Protein AF-A0A166LL94-F1 (afdb_monomer)

Nearest PDB structures (foldseek):
  3sm4-assembly1_A  TM=2.941E-01  e=8.225E+00  Lambdavirus lambda
  3rpf-assembly3_B  TM=2.436E-01  e=5.458E+00  Helicobacter pylori 26695

Mean predicted aligned error: 13.42 Å

Organism: NCBI:txid1759441

Foldseek 3Di:
DDDDDDDDDDDDDDDDDDDDDDDDDDDDDDDDDDDDDDDDDDDDDDPDDDDPPPPPDDPPDPPPDDDDPPDDDDDDDDDDDDDDDDDDDDDDDDPDDDPPPPPDPDCPPPLLVVLVVLLVVLLVVLVVLQVVLVCQQPDQDCDQQEDRDRFKDFPDDLDPPVVLLVQLLVLLLVLLVLLVSLLLLLLQLQLLQLLVVLLVVVVVVPPPPVPVPPPPPDDDDDDDDDDDDPPPPPPPPPDPPPPPSQDQFLQDLQLPDADPDDLRHNVLSPLLLLLSLLLLLLSLAQKAKAWEQDDDPSPDTGITIIGGSVSSNSNSVSSNSSSVSSVSSSVPSPPDGDSDSQLLLVLVVCCVSVSFAADPQLQQPFLVRVVPDPDSPDRDDFDQWAFFLVNNDVLLVVLLVLLVVLLVVLVVVLVVFQVQLVVVCVPFDDDPQKTKDRDDDPDPVQADLPLFDDPSFGKTKIWRFDPCLPPDLDTDPCPVVVSSVVSSVSSSSVSSSLSSLVSLLSLLVSQVLCVCLQPQQFHFSDDDDDVCCVCCVQPVDVSNVLSSVLSSVLSSLVSSQKHKYWYWYDHDSNNGITTTTIMIMGGSSSSVVSSVSSVVVSVVSVCSRRDIDGDRRHGHSRRSNSSSNNAPDDDSGWHWDWDQDPDPPRQIDTHIDPHNDDDPPDPDDDPPPPPDDDPDDDDDDDDDDDDDPVVVVVVVVVVVPPPPDDDDDDDDDDDDPPVVVVVVVVVVVVVVD

Radius of gyration: 35.59 Å; Cα contacts (8 Å, |Δi|>4): 947; chains: 1; bounding box: 101×92×131 Å

Solvent-accessible surface area (backbone atoms only — not comparable to full-atom values): 43722 Å² total; per-residue (Å²): 145,82,88,83,80,89,79,86,87,82,80,84,86,83,86,84,88,82,88,79,89,79,90,81,86,89,79,89,80,85,89,81,90,80,84,88,81,92,76,90,77,85,83,79,84,80,87,74,79,80,80,86,84,72,72,90,72,82,88,82,74,85,80,86,68,87,74,82,79,80,77,81,78,84,86,79,90,82,83,82,90,80,91,89,82,83,89,81,92,77,88,79,82,77,93,68,81,70,80,76,72,74,78,76,79,74,81,76,64,64,60,60,53,49,51,52,51,56,36,50,55,45,32,51,52,15,49,50,40,24,51,49,13,50,52,49,39,66,49,77,65,58,58,72,73,17,71,63,50,74,26,60,45,75,77,49,69,78,50,66,78,63,54,52,55,51,53,38,41,51,42,44,51,53,50,50,55,46,51,51,54,39,50,50,44,30,39,32,16,38,52,17,30,43,54,47,52,53,44,55,57,52,56,63,68,68,56,73,85,73,66,84,69,78,71,81,90,79,80,82,93,75,90,81,83,96,73,87,81,81,87,73,74,72,77,76,72,76,71,77,86,74,75,71,72,92,77,53,42,66,52,61,40,60,67,82,52,57,40,90,52,70,56,39,5,58,66,40,26,48,48,42,50,52,31,51,24,44,28,55,32,19,37,45,48,23,52,24,43,29,38,38,28,24,61,97,82,54,74,44,75,45,52,30,33,25,40,32,15,66,28,30,29,51,22,12,50,28,44,31,51,42,29,50,47,24,48,46,14,49,73,67,14,63,92,57,79,46,84,63,84,48,51,55,40,51,34,51,52,34,42,78,69,66,67,44,77,66,47,80,75,35,47,58,44,25,51,57,49,62,77,68,61,91,60,70,80,66,85,61,76,70,43,68,59,29,76,19,51,36,78,61,32,72,67,36,38,49,27,49,52,45,39,53,52,50,36,54,54,39,48,53,48,29,53,50,38,45,53,47,5,41,61,34,46,81,45,82,58,80,62,80,62,42,37,63,44,31,49,39,66,89,52,73,87,68,50,40,76,49,84,66,83,54,97,56,32,37,24,26,29,47,30,47,43,44,93,44,40,88,82,48,56,58,71,65,89,61,49,64,62,52,53,50,52,53,36,28,60,62,48,26,58,54,53,52,37,58,55,40,40,45,30,42,48,47,22,54,47,41,31,53,53,58,52,30,14,65,39,91,79,26,27,67,36,56,85,68,57,62,70,52,46,56,52,46,53,45,61,65,33,69,62,46,41,49,52,54,51,48,53,49,52,50,54,36,34,44,31,63,14,43,40,45,32,41,35,28,40,29,86,42,97,85,65,16,46,33,47,34,33,42,30,44,36,38,31,33,52,29,32,48,50,40,29,53,52,41,50,54,51,37,49,54,51,42,51,61,28,60,45,52,51,76,41,61,71,58,44,39,46,29,25,38,66,38,47,39,20,33,48,78,45,95,39,66,36,27,16,46,39,70,43,78,56,91,58,89,80,73,67,70,45,67,38,37,33,78,54,76,56,78,77,80,87,64,97,71,82,68,93,84,69,69,92,68,82,74,77,86,84,77,90,87,86,83,87,87,77,86,80,57,78,75,54,50,65,55,48,65,64,55,61,73,78,70,81,85,79,86,89,87,86,90,82,88,89,89,82,83,76,63,66,66,56,53,58,58,53,57,64,51,56,69,74,74,109

Secondary structure (DSSP, 8-state):
-----------------------------PPPP---------------PPPGGG-S-----------------------------PPP------S-------PPPP-THHHHHHHHHHHHHHHHHHHHHHHHHHHHHH----STT----TTEEEEESS--THHHHHHHHHHHHHHHHHHHHHHHHHHHHHHHHHHHHHHHHHHHHHS-----------------------------PPP-TTS--S--BS---TTT--BSSSTTBHHHHHHHHHHHHHHHHHHHTTEEEEEEEESTTS-EEEEEEEEEHHHHHHHHHHHHHHHHHHHHHHHTS-S-------HHHHHHHHHHTTSS-PPTT-TT--HHHHHH-S-TT-PPPPPSBPPPHHHH-HHHHHHHHHHHHHHHHHHHHHHHHHHHHHHHHT---EETTEEEEEE--S-GGG----SS--TTS-EEEEEEE-S-TTT-----TTHHHHHHHHHHHHHHHHHHHHHHHHHHHHHHHHHHHHHGGGSTT-EE-S---HHHHHHHHHHSSHHHHHHHHHHHHHHHHHHHHEEEEEEEEE-STTT-EEEEEEEEEEEHHHHHHHHHHHHHHHHHHHHHHH---BSSSPP-TTBHHHHHHH-SS--SEEEEEEEE-SSTT-PEEEEEESSPPPP---SS--TTS-S-------S---------HHHHHHHHHHTTTTS---------S--SSSHHHHHHHHHHHTT--

Sequence (737 aa):
MRNFGHLPLKLATSWAPRAGGADTDKAALRPNEVSGRELYYTVSNLKTTPPLLLHLVPLLKPSSRHLHRTQMANPNPNLNLNPDSDPNPNPNPNPNPKPETDPKPEPEYELRTLAWVKLSCCMVAAVAVMIAGIVLSTSKNRVAGSATVHSVIPVLPPSEPRYASAMGAVFTVITMIITETIGSVHSTALRSTLVNERRLSLQHKTTPNTSPGTLPSTLPPSTLPPSTLPSTLLPSTPLPSNTQYHFEFNTNSRLFTAGKGWANGRLMTTLMALLLVISYAASALIVLKLQILGGLGLSNTENATGLAAPPIIVFGLSLFLQGAISLFGAKYCGPYWLENTDMLATTKKQIDYGIISHHPHRCMCDVRQSQNIPDPLVAVKPSARQPSASSASPTVKKAVNVAWGLILVYIIWGVIIYTLSVTVSTKTSKSGKIKTVGVGTEKLSDFSWAFLSNNNTQSFGVAFLTIHAFEEASLPRAAWPSILLVFMVIQGSLTLALNHCEAIINTTRDEVVWRQATGYWGVSTLEQGFIRTLVVGALGSWRSVFLLAAKFFCHWLFAQSFQVVGVFSQVNQFAGTHFIGITVIAHCAQVWYTSAVLVGFATITTLIANYKPHGPQPAAYGHFQTLADLIDEWYPVVYWGHKSGPDKDGVCHAGTHCKNLPKRKNKNRTAGTSDQPMPPANEALESVETVDSRAEMVRWAAVRDADAVDAVPGADAGGLFVAGVEHAVQKHVSVAR

Structure (mmCIF, N/CA/C/O backbone):
data_AF-A0A166LL94-F1
#
_entry.id   AF-A0A166LL94-F1
#
loop_
_atom_site.group_PDB
_atom_site.id
_atom_site.type_symbol
_atom_site.label_atom_id
_atom_site.label_alt_id
_atom_site.label_comp_id
_atom_site.label_asym_id
_atom_site.label_entity_id
_atom_site.label_seq_id
_atom_site.pdbx_PDB_ins_code
_atom_site.Cartn_x
_atom_site.Cartn_y
_atom_site.Cartn_z
_atom_site.occupancy
_atom_site.B_iso_or_equiv
_atom_site.auth_seq_id
_atom_site.auth_comp_id
_atom_site.auth_asym_id
_atom_site.auth_atom_id
_atom_site.pdbx_PDB_model_num
ATOM 1 N N . MET A 1 1 ? -22.620 7.371 -9.713 1.00 35.78 1 MET A N 1
ATOM 2 C CA . MET A 1 1 ? -22.402 6.703 -11.013 1.00 35.78 1 MET A CA 1
ATOM 3 C C . MET A 1 1 ? -23.532 7.097 -11.954 1.00 35.78 1 MET A C 1
ATOM 5 O O . MET A 1 1 ? -24.579 6.470 -11.934 1.00 35.78 1 MET A O 1
ATOM 9 N N . ARG A 1 2 ? -23.347 8.190 -12.697 1.00 25.08 2 ARG A N 1
ATOM 10 C CA . ARG A 1 2 ? -24.071 8.571 -13.920 1.00 25.08 2 ARG A CA 1
ATOM 11 C C . ARG A 1 2 ? -23.167 9.570 -14.649 1.00 25.08 2 ARG A C 1
ATOM 13 O O . ARG A 1 2 ? -22.573 10.415 -13.987 1.00 25.08 2 ARG A O 1
ATOM 20 N N . ASN A 1 3 ? -23.100 9.429 -15.969 1.00 29.08 3 ASN A N 1
ATOM 21 C CA . ASN A 1 3 ? -22.494 10.323 -16.961 1.00 29.08 3 ASN A CA 1
ATOM 22 C C . ASN A 1 3 ? -20.957 10.364 -17.036 1.00 29.08 3 ASN A C 1
ATOM 24 O O . ASN A 1 3 ? -20.314 11.218 -16.439 1.00 29.08 3 ASN A O 1
ATOM 28 N N . PHE A 1 4 ? -20.393 9.513 -17.896 1.00 27.52 4 PHE A N 1
ATOM 29 C CA . PHE A 1 4 ? -19.281 9.918 -18.760 1.00 27.52 4 PHE A CA 1
ATOM 30 C C . PHE A 1 4 ? -19.709 9.683 -20.209 1.00 27.52 4 PHE A C 1
ATOM 32 O O . PHE A 1 4 ? -20.100 8.578 -20.577 1.00 27.52 4 PHE A O 1
ATOM 39 N N . GLY A 1 5 ? -19.746 10.777 -20.968 1.00 26.25 5 GLY A N 1
ATOM 40 C CA . GLY A 1 5 ? -20.242 10.841 -22.333 1.00 26.25 5 GLY A CA 1
ATOM 41 C C . GLY A 1 5 ? -19.278 10.241 -23.351 1.00 26.25 5 GLY A C 1
ATOM 42 O O . GLY A 1 5 ? -18.062 10.237 -23.174 1.00 26.25 5 GLY A O 1
ATOM 43 N N . HIS A 1 6 ? -19.881 9.752 -24.428 1.00 28.39 6 HIS A N 1
ATOM 44 C CA . HIS A 1 6 ? -19.247 9.295 -25.653 1.00 28.39 6 HIS A CA 1
ATOM 45 C C . HIS A 1 6 ? -18.410 10.399 -26.320 1.00 28.39 6 HIS A C 1
ATOM 47 O O . HIS A 1 6 ? -18.906 11.499 -26.553 1.00 28.39 6 HIS A O 1
ATOM 53 N N . LEU A 1 7 ? -17.183 10.060 -26.727 1.00 24.22 7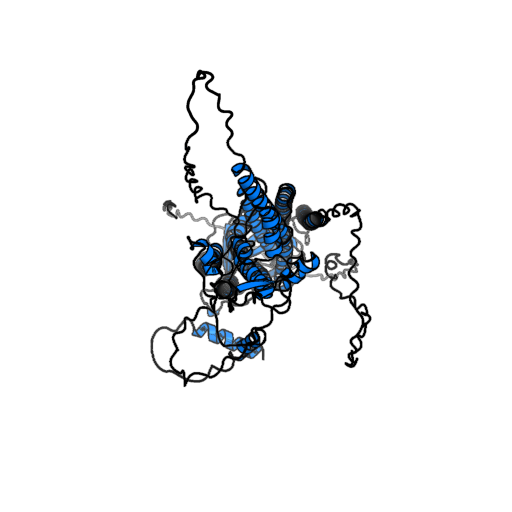 LEU A N 1
ATOM 54 C CA . LEU A 1 7 ? -16.458 10.744 -27.802 1.00 24.22 7 LEU A CA 1
ATOM 55 C C . LEU A 1 7 ? -16.357 9.785 -29.003 1.00 24.22 7 LEU A C 1
ATOM 57 O O . LEU A 1 7 ? -15.911 8.651 -28.814 1.00 24.22 7 LEU A O 1
ATOM 61 N N . PRO A 1 8 ? -16.734 10.194 -30.228 1.00 30.69 8 PRO A N 1
ATOM 62 C CA . PRO A 1 8 ? -16.539 9.378 -31.418 1.00 30.69 8 PRO A CA 1
ATOM 63 C C . PRO A 1 8 ? -15.155 9.630 -32.032 1.00 30.69 8 PRO A C 1
ATOM 65 O O . PRO A 1 8 ? -14.809 10.753 -32.398 1.00 30.69 8 PRO A O 1
ATOM 68 N N . LEU A 1 9 ? -14.371 8.562 -32.188 1.00 23.94 9 LEU A N 1
ATOM 69 C CA . LEU A 1 9 ? -13.122 8.562 -32.945 1.00 23.94 9 LEU A CA 1
ATOM 70 C C . LEU A 1 9 ? -13.460 8.409 -34.443 1.00 23.94 9 LEU A C 1
ATOM 72 O O . LEU A 1 9 ? -13.724 7.304 -34.914 1.00 23.94 9 LEU A O 1
ATOM 76 N N . LYS A 1 10 ? -13.500 9.511 -35.203 1.00 28.05 10 LYS A N 1
ATOM 77 C CA . LYS A 1 10 ? -13.552 9.470 -36.677 1.00 28.05 10 LYS A CA 1
ATOM 78 C C . LYS A 1 10 ? -12.131 9.295 -37.221 1.00 28.05 10 LYS A C 1
ATOM 80 O O . LYS A 1 10 ? -11.351 10.242 -37.206 1.00 28.05 10 LYS A O 1
ATOM 85 N N . LEU A 1 11 ? -11.807 8.102 -37.720 1.00 27.25 11 LEU A N 1
ATOM 86 C CA . LEU A 1 11 ? -10.650 7.880 -38.591 1.00 27.25 11 LEU A CA 1
ATOM 87 C C . LEU A 1 11 ? -11.062 8.148 -40.042 1.00 27.25 11 LEU A C 1
ATOM 89 O O . LEU A 1 11 ? -11.921 7.459 -40.585 1.00 27.25 11 LEU A O 1
ATOM 93 N N . ALA A 1 12 ? -10.443 9.152 -40.660 1.00 26.14 12 ALA A N 1
ATOM 94 C CA . ALA A 1 12 ? -10.504 9.368 -42.097 1.00 26.14 12 ALA A CA 1
ATOM 95 C C . ALA A 1 12 ? -9.467 8.465 -42.780 1.00 26.14 12 ALA A C 1
ATOM 97 O O . ALA A 1 12 ? -8.263 8.626 -42.588 1.00 26.14 12 ALA A O 1
ATOM 98 N N . THR A 1 13 ? -9.942 7.508 -43.571 1.00 31.31 13 THR A N 1
ATOM 99 C CA . THR A 1 13 ? -9.136 6.702 -44.488 1.00 31.31 13 THR A CA 1
ATOM 100 C C . THR A 1 13 ? -9.130 7.353 -45.863 1.00 31.31 13 THR A C 1
ATOM 102 O O . THR A 1 13 ? -10.150 7.378 -46.546 1.00 31.31 13 THR A O 1
ATOM 105 N N . SER A 1 14 ? -7.977 7.838 -46.299 1.00 27.11 14 SER A N 1
ATOM 106 C CA . SER A 1 14 ? -7.647 7.931 -47.720 1.00 27.11 14 SER A CA 1
ATOM 107 C C . SER A 1 14 ? -6.137 8.102 -47.801 1.00 27.11 14 SER A C 1
ATOM 109 O O . SER A 1 14 ? -5.625 9.009 -47.155 1.00 27.11 14 SER A O 1
ATOM 111 N N . TRP A 1 15 ? -5.449 7.226 -48.531 1.00 28.30 15 TRP A N 1
ATOM 112 C CA . TRP A 1 15 ? -4.282 7.549 -49.358 1.00 28.30 15 TRP A CA 1
ATOM 113 C C . TRP A 1 15 ? -3.937 6.318 -50.206 1.00 28.30 15 TRP A C 1
ATOM 115 O O . TRP A 1 15 ? -3.666 5.236 -49.688 1.00 28.30 15 TRP A O 1
ATOM 125 N N . ALA A 1 16 ? -4.019 6.497 -51.524 1.00 30.61 16 ALA A N 1
ATOM 126 C CA . ALA A 1 16 ? -3.611 5.540 -52.545 1.00 30.61 16 ALA A CA 1
ATOM 127 C C . ALA A 1 16 ? -2.097 5.672 -52.830 1.00 30.61 16 ALA A C 1
ATOM 129 O O . ALA A 1 16 ? -1.540 6.756 -52.631 1.00 30.61 16 ALA A O 1
ATOM 130 N N . PRO A 1 17 ? -1.414 4.614 -53.304 1.00 36.44 17 PRO A N 1
ATOM 131 C CA . PRO A 1 17 ? 0.028 4.639 -53.511 1.00 36.44 17 PRO A CA 1
ATOM 132 C C . PRO A 1 17 ? 0.395 5.244 -54.872 1.00 36.44 17 PRO A C 1
ATOM 134 O O . PRO A 1 17 ? -0.182 4.898 -55.903 1.00 36.44 17 PRO A O 1
ATOM 137 N N . ARG A 1 18 ? 1.410 6.115 -54.879 1.00 29.52 18 ARG A N 1
ATOM 138 C CA . ARG A 1 18 ? 2.079 6.592 -56.094 1.00 29.52 18 ARG A CA 1
ATOM 139 C C . ARG A 1 18 ? 3.361 5.785 -56.281 1.00 29.52 18 ARG A C 1
ATOM 141 O O . ARG A 1 18 ? 4.264 5.859 -55.454 1.00 29.52 18 ARG A O 1
ATOM 148 N N . ALA A 1 19 ? 3.400 4.993 -57.347 1.00 37.53 19 ALA A N 1
ATOM 149 C CA . ALA A 1 19 ? 4.587 4.284 -57.800 1.00 37.53 19 ALA A CA 1
ATOM 150 C C . ALA A 1 19 ? 5.618 5.282 -58.348 1.00 37.53 19 ALA A C 1
ATOM 152 O O . ALA A 1 19 ? 5.271 6.193 -59.100 1.00 37.53 19 ALA A O 1
ATOM 153 N N . GLY A 1 20 ? 6.878 5.092 -57.975 1.00 32.78 20 GLY A N 1
ATOM 154 C CA . GLY A 1 20 ? 8.019 5.828 -58.503 1.00 32.78 20 GLY A CA 1
ATOM 155 C C . GLY A 1 20 ? 9.278 5.027 -58.221 1.00 32.78 20 GLY A C 1
ATOM 156 O O . GLY A 1 20 ? 9.749 5.003 -57.087 1.00 32.78 20 GLY A O 1
ATOM 157 N N . GLY A 1 21 ? 9.749 4.304 -59.235 1.00 35.41 21 GLY A N 1
ATOM 158 C CA . GLY A 1 21 ? 11.035 3.621 -59.215 1.00 35.41 21 GLY A CA 1
ATOM 159 C C . GLY A 1 21 ? 12.183 4.598 -59.447 1.00 35.41 21 GLY A C 1
ATOM 160 O O . GLY A 1 21 ? 12.009 5.618 -60.111 1.00 35.41 21 GLY A O 1
ATOM 161 N N . ALA A 1 22 ? 13.350 4.257 -58.912 1.00 34.66 22 ALA A N 1
ATOM 162 C CA . ALA A 1 22 ? 14.633 4.712 -59.422 1.00 34.66 22 ALA A CA 1
ATOM 163 C C . ALA A 1 22 ? 15.728 3.735 -58.976 1.00 34.66 22 ALA A C 1
ATOM 165 O O . ALA A 1 22 ? 15.792 3.342 -57.809 1.00 34.66 22 ALA A O 1
ATOM 166 N N . ASP A 1 23 ? 16.534 3.350 -59.960 1.00 40.31 23 ASP A N 1
ATOM 167 C CA . ASP A 1 23 ? 17.730 2.521 -59.903 1.00 40.31 23 ASP A CA 1
ATOM 168 C C . ASP A 1 23 ? 18.759 2.987 -58.870 1.00 40.31 23 ASP A C 1
ATOM 170 O O . ASP A 1 23 ? 18.928 4.182 -58.630 1.00 40.31 23 ASP A O 1
ATOM 174 N N . THR A 1 24 ? 19.521 2.036 -58.324 1.00 39.19 24 THR A N 1
ATOM 175 C CA . THR A 1 24 ? 20.853 2.330 -57.781 1.00 39.19 24 THR A CA 1
ATOM 176 C C . THR A 1 24 ? 21.835 1.226 -58.141 1.00 39.19 24 THR A C 1
ATOM 178 O O . THR A 1 24 ? 21.604 0.035 -57.922 1.00 39.19 24 THR A O 1
ATOM 181 N N . ASP A 1 25 ? 22.930 1.693 -58.728 1.00 34.00 25 ASP A N 1
ATOM 182 C CA . ASP A 1 25 ? 24.047 0.956 -59.280 1.00 34.00 25 ASP A CA 1
ATOM 183 C C . ASP A 1 25 ? 24.833 0.139 -58.253 1.00 34.00 25 ASP A C 1
ATOM 185 O O . ASP A 1 25 ? 25.048 0.518 -57.099 1.00 34.00 25 ASP A O 1
ATOM 189 N N . LYS A 1 26 ? 25.333 -0.994 -58.748 1.00 38.03 26 LYS A N 1
ATOM 190 C CA . LYS A 1 26 ? 26.308 -1.864 -58.096 1.00 38.03 26 LYS A CA 1
ATOM 191 C C . LYS A 1 26 ? 27.705 -1.252 -58.219 1.00 38.03 26 LYS A C 1
ATOM 193 O O . LYS A 1 26 ? 28.237 -1.165 -59.320 1.00 38.03 26 LYS A O 1
ATOM 198 N N . ALA A 1 27 ? 28.348 -0.962 -57.091 1.00 34.09 27 ALA A N 1
ATOM 199 C CA . ALA A 1 27 ? 29.794 -0.766 -57.024 1.00 34.09 27 ALA A CA 1
ATOM 200 C C . ALA A 1 27 ? 30.421 -1.845 -56.131 1.00 34.09 27 ALA A C 1
ATOM 202 O O . ALA A 1 27 ? 30.145 -1.941 -54.936 1.00 34.09 27 ALA A O 1
ATOM 203 N N . ALA A 1 28 ? 31.242 -2.686 -56.757 1.00 36.06 28 ALA A N 1
ATOM 204 C CA . ALA A 1 28 ? 32.029 -3.738 -56.135 1.00 36.06 28 ALA A CA 1
ATOM 205 C C . ALA A 1 28 ? 33.276 -3.155 -55.451 1.00 36.06 28 ALA A C 1
ATOM 207 O O . ALA A 1 28 ? 34.007 -2.373 -56.059 1.00 36.06 28 ALA A O 1
ATOM 208 N N . LEU A 1 29 ? 33.563 -3.588 -54.222 1.00 34.72 29 LEU A N 1
ATOM 209 C CA . LEU A 1 29 ? 34.833 -3.337 -53.538 1.00 34.72 29 LEU A CA 1
ATOM 210 C C . LEU A 1 29 ? 35.498 -4.670 -53.173 1.00 34.72 29 LEU A C 1
ATOM 212 O O . LEU A 1 29 ? 34.873 -5.562 -52.602 1.00 34.72 29 LEU A O 1
ATOM 216 N N . ARG A 1 30 ? 36.771 -4.786 -53.566 1.00 34.72 30 ARG A N 1
ATOM 217 C CA . ARG A 1 30 ? 37.682 -5.913 -53.315 1.00 34.72 30 ARG A CA 1
ATOM 218 C C . ARG A 1 30 ? 38.104 -5.966 -51.836 1.00 34.72 30 ARG A C 1
ATOM 220 O O . ARG A 1 30 ? 38.254 -4.902 -51.236 1.00 34.72 30 ARG A O 1
ATOM 227 N N . PRO A 1 31 ? 38.395 -7.151 -51.270 1.00 42.00 31 PRO A N 1
ATOM 228 C CA . PRO A 1 31 ? 39.031 -7.261 -49.965 1.00 42.00 31 PRO A CA 1
ATOM 229 C C . PRO A 1 31 ? 40.560 -7.214 -50.109 1.00 42.00 31 PRO A C 1
ATOM 231 O O . PRO A 1 31 ? 41.128 -7.941 -50.920 1.00 42.00 31 PRO A O 1
ATOM 234 N N . ASN A 1 32 ? 41.218 -6.376 -49.306 1.00 34.09 32 ASN A N 1
ATOM 235 C CA . ASN A 1 32 ? 42.652 -6.484 -49.047 1.00 34.09 32 ASN A CA 1
ATOM 236 C C . ASN A 1 32 ? 42.854 -7.159 -47.690 1.00 34.09 32 ASN A C 1
ATOM 238 O O . ASN A 1 32 ? 42.396 -6.663 -46.659 1.00 34.09 32 ASN A O 1
ATOM 242 N N . GLU A 1 33 ? 43.555 -8.288 -47.728 1.00 37.38 33 GLU A N 1
ATOM 243 C CA . GLU A 1 33 ? 44.192 -8.936 -46.589 1.00 37.38 33 GLU A CA 1
ATOM 244 C C . GLU A 1 33 ? 45.232 -7.999 -45.967 1.00 37.38 33 GLU A C 1
ATOM 246 O O . GLU A 1 33 ? 46.113 -7.495 -46.663 1.00 37.38 33 GLU A O 1
ATOM 251 N N . VAL A 1 34 ? 45.185 -7.821 -44.645 1.00 36.84 34 VAL A N 1
ATOM 252 C CA . VAL A 1 34 ? 46.367 -7.436 -43.867 1.00 36.84 34 VAL A CA 1
ATOM 253 C C . VAL A 1 34 ? 46.437 -8.305 -42.618 1.00 36.84 34 VAL A C 1
ATOM 255 O O . VAL A 1 34 ? 45.558 -8.303 -41.758 1.00 36.84 34 VAL A O 1
ATOM 258 N N . SER A 1 35 ? 47.525 -9.062 -42.586 1.00 31.69 35 SER A N 1
ATOM 259 C CA . SER A 1 35 ? 48.021 -9.929 -41.529 1.00 31.69 35 SER A CA 1
ATOM 260 C C . SER A 1 35 ? 48.611 -9.134 -40.356 1.00 31.69 35 SER A C 1
ATOM 262 O O . SER A 1 35 ? 49.357 -8.179 -40.559 1.00 31.69 35 SER A O 1
ATOM 264 N N . GLY A 1 36 ? 48.353 -9.625 -39.139 1.00 31.47 36 GLY A N 1
ATOM 265 C CA . GLY A 1 36 ? 49.359 -9.709 -38.077 1.00 31.47 36 GLY A CA 1
ATOM 266 C C . GLY A 1 36 ? 49.482 -8.534 -37.101 1.00 31.47 36 GLY A C 1
ATOM 267 O O . GLY A 1 36 ? 50.055 -7.499 -37.425 1.00 31.47 36 GLY A O 1
ATOM 268 N N . ARG A 1 37 ? 49.091 -8.775 -35.842 1.00 29.09 37 ARG A N 1
ATOM 269 C CA . ARG A 1 37 ? 49.988 -8.847 -34.663 1.00 29.09 37 ARG A CA 1
ATOM 270 C C . ARG A 1 37 ? 49.153 -8.904 -33.383 1.00 29.09 37 ARG A C 1
ATOM 272 O O . ARG A 1 37 ? 48.500 -7.934 -33.012 1.00 29.09 37 ARG A O 1
ATOM 279 N N . GLU A 1 38 ? 49.220 -10.041 -32.699 1.00 32.50 38 GLU A N 1
ATOM 280 C CA . GLU A 1 38 ? 48.820 -10.153 -31.300 1.00 32.50 38 GLU A CA 1
ATOM 281 C C . GLU A 1 38 ? 49.809 -9.372 -30.427 1.00 32.50 38 GLU A C 1
ATOM 283 O O . GLU A 1 38 ? 51.022 -9.572 -30.502 1.00 32.50 38 GLU A O 1
ATOM 288 N N . LEU A 1 39 ? 49.284 -8.474 -29.597 1.00 27.83 39 LEU A N 1
ATOM 289 C CA . LEU A 1 39 ? 50.023 -7.810 -28.530 1.00 27.83 39 LEU A CA 1
ATOM 290 C C . LEU A 1 39 ? 49.251 -8.047 -27.235 1.00 27.83 39 LEU A C 1
ATOM 292 O O . LEU A 1 39 ? 48.249 -7.393 -26.949 1.00 27.83 39 LEU A O 1
ATOM 296 N N . TYR A 1 40 ? 49.721 -9.031 -26.474 1.00 27.56 40 TYR A N 1
ATOM 297 C CA . TYR A 1 40 ? 49.313 -9.263 -25.098 1.00 27.56 40 TYR A CA 1
ATOM 298 C C . TYR A 1 40 ? 49.766 -8.075 -24.244 1.00 27.56 40 TYR A C 1
ATOM 300 O O . TYR A 1 40 ? 50.961 -7.889 -24.021 1.00 27.56 40 TYR A O 1
ATOM 308 N N . TYR A 1 41 ? 48.816 -7.286 -23.743 1.00 27.22 41 TYR A N 1
ATOM 309 C CA . TYR A 1 41 ? 49.070 -6.337 -22.663 1.00 27.22 41 TYR A CA 1
ATOM 310 C C . TYR A 1 41 ? 48.466 -6.849 -21.359 1.00 27.22 41 TYR A C 1
ATOM 312 O O . TYR A 1 41 ? 47.253 -6.880 -21.160 1.00 27.22 41 TYR A O 1
ATOM 320 N N . THR A 1 42 ? 49.363 -7.225 -20.455 1.00 29.11 42 THR A N 1
ATOM 321 C CA . THR A 1 42 ? 49.109 -7.482 -19.041 1.00 29.11 42 THR A CA 1
ATOM 322 C C . THR A 1 42 ? 48.784 -6.154 -18.355 1.00 29.11 42 THR A C 1
ATOM 324 O O . THR A 1 42 ? 49.666 -5.314 -18.185 1.00 29.11 42 THR A O 1
ATOM 327 N N . VAL A 1 43 ? 47.528 -5.937 -17.956 1.00 28.41 43 VAL A N 1
ATOM 328 C CA . VAL A 1 43 ? 47.161 -4.791 -17.109 1.00 28.41 43 VAL A CA 1
ATOM 329 C C . VAL A 1 43 ? 47.324 -5.189 -15.648 1.00 28.41 43 VAL A C 1
ATOM 331 O O . VAL A 1 43 ? 46.534 -5.932 -15.070 1.00 28.41 43 VAL A O 1
ATOM 334 N N . SER A 1 44 ? 48.396 -4.678 -15.062 1.00 28.64 44 SER A N 1
ATOM 335 C CA . SER A 1 44 ? 48.724 -4.728 -13.646 1.00 28.64 44 SER A CA 1
ATOM 336 C C . SER A 1 44 ? 47.838 -3.799 -12.802 1.00 28.64 44 SER A C 1
ATOM 338 O O . SER A 1 44 ? 47.725 -2.610 -13.082 1.00 28.64 44 SER A O 1
ATOM 340 N N . ASN A 1 45 ? 47.292 -4.370 -11.723 1.00 31.05 45 ASN A N 1
ATOM 341 C CA . ASN A 1 45 ? 47.004 -3.776 -10.410 1.00 31.05 45 ASN A CA 1
ATOM 342 C C . ASN A 1 45 ? 46.418 -2.352 -10.352 1.00 31.05 45 ASN A C 1
ATOM 344 O O . ASN A 1 45 ? 47.133 -1.380 -10.116 1.00 31.05 45 ASN A O 1
ATOM 348 N N . LEU A 1 46 ? 45.084 -2.268 -10.334 1.00 26.86 46 LEU A N 1
ATOM 349 C CA . LEU A 1 46 ? 44.376 -1.200 -9.628 1.00 26.86 46 LEU A CA 1
ATOM 350 C C . LEU A 1 46 ? 43.840 -1.775 -8.307 1.00 26.86 46 LEU A C 1
ATOM 352 O O . LEU A 1 46 ? 42.902 -2.570 -8.299 1.00 26.86 46 LEU A O 1
ATOM 356 N N . LYS A 1 47 ? 44.457 -1.398 -7.178 1.00 30.94 47 LYS A N 1
ATOM 357 C CA . LYS A 1 47 ? 43.921 -1.658 -5.833 1.00 30.94 47 LYS A CA 1
ATOM 358 C C . LYS A 1 47 ? 42.595 -0.907 -5.694 1.00 30.94 47 LYS A C 1
ATOM 360 O O . LYS A 1 47 ? 42.576 0.289 -5.421 1.00 30.94 47 LYS A O 1
ATOM 365 N N . THR A 1 48 ? 41.491 -1.612 -5.895 1.00 31.42 48 THR A N 1
ATOM 366 C CA . THR A 1 48 ? 40.145 -1.133 -5.592 1.00 31.42 48 THR A CA 1
ATOM 367 C C . THR A 1 48 ? 39.939 -1.104 -4.081 1.00 31.42 48 THR A C 1
ATOM 369 O O . THR A 1 48 ? 39.934 -2.143 -3.420 1.00 31.42 48 THR A O 1
ATOM 372 N N . THR A 1 49 ? 39.748 0.091 -3.532 1.00 36.69 49 THR A N 1
ATOM 373 C CA . THR A 1 49 ? 39.042 0.307 -2.265 1.00 36.69 49 THR A CA 1
ATOM 374 C C . THR A 1 49 ? 37.617 -0.263 -2.372 1.00 36.69 49 THR A C 1
ATOM 376 O O . THR A 1 49 ? 36.985 -0.114 -3.420 1.00 36.69 49 THR A O 1
ATOM 379 N N . PRO A 1 50 ? 37.084 -0.933 -1.334 1.00 33.50 50 PRO A N 1
ATOM 380 C CA . PRO A 1 50 ? 35.773 -1.572 -1.413 1.00 33.50 50 PRO A CA 1
ATOM 381 C C . PRO A 1 50 ? 34.632 -0.537 -1.333 1.00 33.50 50 PRO A C 1
ATOM 383 O O . PRO A 1 50 ? 34.787 0.502 -0.685 1.00 33.50 50 PRO A O 1
ATOM 386 N N . PRO A 1 51 ? 33.465 -0.802 -1.951 1.00 38.81 51 PRO A N 1
ATOM 387 C CA . PRO A 1 51 ? 32.333 0.114 -1.914 1.00 38.81 51 PRO A CA 1
ATOM 388 C C . PRO A 1 51 ? 31.638 0.091 -0.544 1.00 38.81 51 PRO A C 1
ATOM 390 O O . PRO A 1 51 ? 31.172 -0.942 -0.067 1.00 38.81 51 PRO A O 1
ATOM 393 N N . LEU A 1 52 ? 31.500 1.279 0.046 1.00 31.44 52 LEU A N 1
ATOM 394 C CA . LEU A 1 52 ? 30.852 1.603 1.327 1.00 31.44 52 LEU A CA 1
ATOM 395 C C . LEU A 1 52 ? 29.329 1.321 1.395 1.00 31.44 52 LEU A C 1
ATOM 397 O O . LEU A 1 52 ? 28.667 1.746 2.338 1.00 31.44 52 LEU A O 1
ATOM 401 N N . LEU A 1 53 ? 28.745 0.600 0.432 1.00 30.73 53 LEU A N 1
ATOM 402 C CA . LEU A 1 53 ? 27.287 0.439 0.305 1.00 30.73 53 LEU A CA 1
ATOM 403 C C . LEU A 1 53 ? 26.707 -0.817 0.993 1.00 30.73 53 LEU A C 1
ATOM 405 O O . LEU A 1 53 ? 25.507 -1.057 0.912 1.00 30.73 53 LEU A O 1
ATOM 409 N N . LEU A 1 54 ? 27.530 -1.607 1.692 1.00 30.06 54 LEU A N 1
ATOM 410 C CA . LEU A 1 54 ? 27.122 -2.861 2.353 1.00 30.06 54 LEU A CA 1
ATOM 411 C C . LEU A 1 54 ? 27.103 -2.797 3.894 1.00 30.06 54 LEU A C 1
ATOM 413 O O . LEU A 1 54 ? 26.844 -3.802 4.547 1.00 30.06 54 LEU A O 1
ATOM 417 N N . HIS A 1 55 ? 27.307 -1.619 4.497 1.00 33.28 55 HIS A N 1
ATOM 418 C CA . HIS A 1 55 ? 27.377 -1.465 5.961 1.00 33.28 55 HIS A CA 1
ATOM 419 C C . HIS A 1 55 ? 26.085 -1.007 6.664 1.00 33.28 55 HIS A C 1
ATOM 421 O O . HIS A 1 55 ? 26.097 -0.825 7.878 1.00 33.28 55 HIS A O 1
ATOM 427 N N . LEU A 1 56 ? 24.949 -0.893 5.967 1.00 29.00 56 LEU A N 1
ATOM 428 C CA . LEU A 1 56 ? 23.663 -0.535 6.597 1.00 29.00 56 LEU A CA 1
ATOM 429 C C . LEU A 1 56 ? 22.847 -1.724 7.144 1.00 29.00 56 LEU A C 1
ATOM 431 O O . LEU A 1 56 ? 21.711 -1.538 7.572 1.00 29.00 56 LEU A O 1
ATOM 435 N N . VAL A 1 57 ? 23.419 -2.931 7.205 1.00 34.25 57 VAL A N 1
ATOM 436 C CA . VAL A 1 57 ? 22.804 -4.083 7.891 1.00 34.25 57 VAL A CA 1
ATOM 437 C C . VAL A 1 57 ? 23.869 -4.841 8.697 1.00 34.25 57 VAL A C 1
ATOM 439 O O . VAL A 1 57 ? 24.418 -5.835 8.229 1.00 34.25 57 VAL A O 1
ATOM 442 N N . PRO A 1 58 ? 24.208 -4.357 9.907 1.00 30.03 58 PRO A N 1
ATOM 443 C CA . PRO A 1 58 ? 24.118 -5.252 11.059 1.00 30.03 58 PRO A CA 1
ATOM 444 C C . PRO A 1 58 ? 23.692 -4.491 12.327 1.00 30.03 58 PRO A C 1
ATOM 446 O O . PRO A 1 58 ? 24.520 -4.072 13.129 1.00 30.03 58 PRO A O 1
ATOM 449 N N . LEU A 1 59 ? 22.385 -4.349 12.550 1.00 30.19 59 LEU A N 1
ATOM 450 C CA . LEU A 1 59 ? 21.834 -3.923 13.846 1.00 30.19 59 LEU A CA 1
ATOM 451 C C . LEU A 1 59 ? 20.689 -4.842 14.290 1.00 30.19 59 LEU A C 1
ATOM 453 O O . LEU A 1 59 ? 19.638 -4.397 14.721 1.00 30.19 59 LEU A O 1
ATOM 457 N N . LEU A 1 60 ? 20.914 -6.154 14.193 1.00 31.66 60 LEU A N 1
ATOM 458 C CA . LEU A 1 60 ? 20.153 -7.181 14.911 1.00 31.66 60 LEU A CA 1
ATOM 459 C C . LEU A 1 60 ? 21.110 -8.308 15.324 1.00 31.66 60 LEU A C 1
ATOM 461 O O . LEU A 1 60 ? 21.017 -9.438 14.856 1.00 31.66 60 LEU A O 1
ATOM 465 N N . LYS A 1 61 ? 22.075 -7.989 16.194 1.00 26.73 61 LYS A N 1
ATOM 466 C CA . LYS A 1 61 ? 22.794 -9.004 16.973 1.00 26.73 61 LYS A CA 1
ATOM 467 C C . LYS A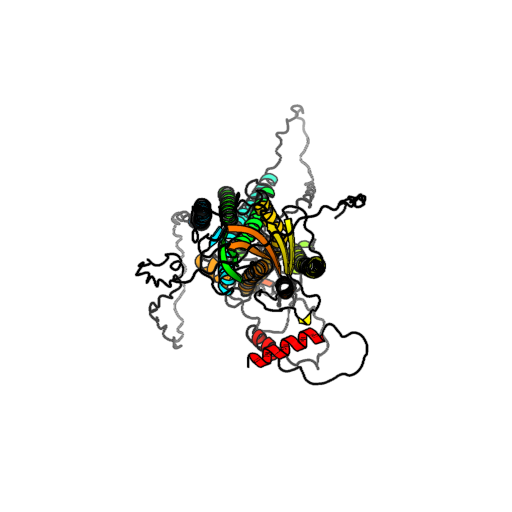 1 61 ? 22.163 -9.008 18.368 1.00 26.73 61 LYS A C 1
ATOM 469 O O . LYS A 1 61 ? 22.250 -7.981 19.043 1.00 26.73 61 LYS A O 1
ATOM 474 N N . PRO A 1 62 ? 21.494 -10.086 18.810 1.00 29.61 62 PRO A N 1
ATOM 475 C CA . PRO A 1 62 ? 20.991 -10.141 20.171 1.00 29.61 62 PRO A CA 1
ATOM 476 C C . PRO A 1 62 ? 22.197 -10.157 21.111 1.00 29.61 62 PRO A C 1
ATOM 478 O O . PRO A 1 62 ? 23.027 -11.066 21.081 1.00 29.61 62 PRO A O 1
ATOM 481 N N . SER A 1 63 ? 22.327 -9.105 21.918 1.00 29.30 63 SER A N 1
ATOM 482 C CA . SER A 1 63 ? 23.258 -9.093 23.038 1.00 29.30 63 SER A CA 1
ATOM 483 C C . SER A 1 63 ? 22.755 -10.118 24.051 1.00 29.30 63 SER A C 1
ATOM 485 O O . SER A 1 63 ? 21.779 -9.883 24.760 1.00 29.30 63 SER A O 1
ATOM 487 N N . SER A 1 64 ? 23.404 -11.281 24.083 1.00 35.88 64 SER A N 1
ATOM 488 C CA . SER A 1 64 ? 23.297 -12.227 25.188 1.00 35.88 64 SER A CA 1
ATOM 489 C C . SER A 1 64 ? 23.933 -11.585 26.419 1.00 35.88 64 SER A C 1
ATOM 491 O O . SER A 1 64 ? 25.126 -11.747 26.671 1.00 35.88 64 SER A O 1
ATOM 493 N N . ARG A 1 65 ? 23.146 -10.814 27.173 1.00 30.80 65 ARG A N 1
ATOM 494 C CA . ARG A 1 65 ? 23.462 -10.498 28.566 1.00 30.80 65 ARG A CA 1
ATOM 495 C C . ARG A 1 65 ? 22.706 -11.466 29.458 1.00 30.80 65 ARG A C 1
ATOM 497 O O . ARG A 1 65 ? 21.481 -11.537 29.420 1.00 30.80 65 ARG A O 1
ATOM 504 N N . HIS A 1 66 ? 23.490 -12.199 30.242 1.00 32.78 66 HIS A N 1
ATOM 505 C CA . HIS A 1 66 ? 23.067 -12.997 31.379 1.00 32.78 66 HIS A CA 1
ATOM 506 C C . HIS A 1 66 ? 22.029 -12.250 32.219 1.00 32.78 66 HIS A C 1
ATOM 508 O O . HIS A 1 66 ? 22.345 -11.272 32.894 1.00 32.78 66 HIS A O 1
ATOM 514 N N . LEU A 1 67 ? 20.792 -12.744 32.193 1.00 29.91 67 LEU A N 1
ATOM 515 C CA . LEU A 1 67 ? 19.814 -12.443 33.223 1.00 29.91 67 LEU A CA 1
ATOM 516 C C . LEU A 1 67 ? 20.137 -13.320 34.431 1.00 29.91 67 LEU A C 1
ATOM 518 O O . LEU A 1 67 ? 20.065 -14.549 34.357 1.00 29.91 67 LEU A O 1
ATOM 522 N N . HIS A 1 68 ? 20.493 -12.672 35.539 1.00 30.52 68 HIS A N 1
ATOM 523 C CA . HIS A 1 68 ? 20.452 -13.284 36.855 1.00 30.52 68 HIS A CA 1
ATOM 524 C C . HIS A 1 68 ? 19.044 -13.838 37.081 1.00 30.52 68 HIS A C 1
ATOM 526 O O . HIS A 1 68 ? 18.053 -13.113 37.141 1.00 30.52 68 HIS A O 1
ATOM 532 N N . ARG A 1 69 ? 18.985 -15.162 37.166 1.00 28.62 69 ARG A N 1
ATOM 533 C CA . ARG A 1 69 ? 17.834 -15.942 37.587 1.00 28.62 69 ARG A CA 1
ATOM 534 C C . ARG A 1 69 ? 17.641 -15.703 39.082 1.00 28.62 69 ARG A C 1
ATOM 536 O O . ARG A 1 69 ? 18.289 -16.361 39.889 1.00 28.62 69 ARG A O 1
ATOM 543 N N . THR A 1 70 ? 16.768 -14.775 39.461 1.00 33.12 70 THR A N 1
ATOM 544 C CA . THR A 1 70 ? 16.257 -14.727 40.835 1.00 33.12 70 THR A CA 1
ATOM 545 C C . THR A 1 70 ? 15.294 -15.897 40.994 1.00 33.12 70 THR A C 1
ATOM 547 O O . THR A 1 70 ? 14.177 -15.903 40.480 1.00 33.12 70 THR A O 1
ATOM 550 N N . GLN A 1 71 ? 15.801 -16.948 41.622 1.00 30.55 71 GLN A N 1
ATOM 551 C CA . GLN A 1 71 ? 15.086 -18.160 41.978 1.00 30.55 71 GLN A CA 1
ATOM 552 C C . GLN A 1 71 ? 14.058 -17.793 43.059 1.00 30.55 71 GLN A C 1
ATOM 554 O O . GLN A 1 71 ? 14.426 -17.562 44.207 1.00 30.55 71 GLN A O 1
ATOM 559 N N . MET A 1 72 ? 12.774 -17.676 42.701 1.00 33.31 72 MET A N 1
ATOM 560 C CA . MET A 1 72 ? 11.717 -17.612 43.710 1.00 33.31 72 MET A CA 1
ATOM 561 C C . MET A 1 72 ? 11.577 -18.996 44.336 1.00 33.31 72 MET A C 1
ATOM 563 O O . MET A 1 72 ? 11.218 -19.967 43.666 1.00 33.31 72 MET A O 1
ATOM 567 N N . ALA A 1 73 ? 11.931 -19.069 45.614 1.00 34.91 73 ALA A N 1
ATOM 568 C CA . ALA A 1 73 ? 11.737 -20.234 46.445 1.00 34.91 73 ALA A CA 1
ATOM 569 C C . ALA A 1 73 ? 10.240 -20.475 46.705 1.00 34.91 73 ALA A C 1
ATOM 571 O O . ALA A 1 73 ? 9.447 -19.560 46.909 1.00 34.91 73 ALA A O 1
ATOM 572 N N . ASN A 1 74 ? 9.918 -21.759 46.676 1.00 44.38 74 ASN A N 1
ATOM 573 C CA . ASN A 1 74 ? 8.689 -22.438 47.056 1.00 44.38 74 ASN A CA 1
ATOM 574 C C . ASN A 1 74 ? 8.121 -21.978 48.422 1.00 44.38 74 ASN A C 1
ATOM 576 O O . ASN A 1 74 ? 8.883 -21.998 49.391 1.00 44.38 74 ASN A O 1
ATOM 580 N N . PRO A 1 75 ? 6.818 -21.662 48.573 1.00 46.22 75 PRO A N 1
ATOM 581 C CA . PRO A 1 75 ? 6.202 -21.599 49.889 1.00 46.22 75 PRO A CA 1
ATOM 582 C C . PRO A 1 75 ? 5.528 -22.938 50.223 1.00 46.22 75 PRO A C 1
ATOM 584 O O . PRO A 1 75 ? 4.548 -23.352 49.605 1.00 46.22 75 PRO A O 1
ATOM 587 N N . ASN A 1 76 ? 6.077 -23.601 51.237 1.00 39.78 76 ASN A N 1
ATOM 588 C CA . ASN A 1 76 ? 5.450 -24.700 51.968 1.00 39.78 76 ASN A CA 1
ATOM 589 C C . ASN A 1 76 ? 4.252 -24.158 52.789 1.00 39.78 76 ASN A C 1
ATOM 591 O O . ASN A 1 76 ? 4.390 -23.075 53.366 1.00 39.78 76 ASN A O 1
ATOM 595 N N . PRO A 1 77 ? 3.105 -24.859 52.897 1.00 48.00 77 PRO A N 1
ATOM 596 C CA . PRO A 1 77 ? 1.964 -24.392 53.669 1.00 48.00 77 PRO A CA 1
ATOM 597 C C . PRO A 1 77 ? 1.987 -25.016 55.067 1.00 48.00 77 PRO A C 1
ATOM 599 O O . PRO A 1 77 ? 1.784 -26.215 55.222 1.00 48.00 77 PRO A O 1
ATOM 602 N N . ASN A 1 78 ? 2.226 -24.207 56.094 1.00 45.09 78 ASN A N 1
ATOM 603 C CA . ASN A 1 78 ? 1.729 -24.481 57.440 1.00 45.09 78 ASN A CA 1
ATOM 604 C C . ASN A 1 78 ? 1.978 -23.260 58.315 1.00 45.09 78 ASN A C 1
ATOM 606 O O . ASN A 1 78 ? 3.124 -22.986 58.657 1.00 45.09 78 ASN A O 1
ATOM 610 N N . LEU A 1 79 ? 0.918 -22.555 58.706 1.00 38.16 79 LEU A N 1
ATOM 611 C CA . LEU A 1 79 ? 0.905 -21.877 59.994 1.00 38.16 79 LEU A CA 1
ATOM 612 C C . LEU A 1 79 ? -0.525 -21.759 60.511 1.00 38.16 79 LEU A C 1
ATOM 614 O O . LEU A 1 79 ? -1.461 -21.368 59.817 1.00 38.16 79 LEU A O 1
ATOM 618 N N . ASN A 1 80 ? -0.606 -22.227 61.743 1.00 36.72 80 ASN A N 1
ATOM 619 C CA . ASN A 1 80 ? -1.743 -22.517 62.578 1.00 36.72 80 ASN A CA 1
ATOM 620 C C . ASN A 1 80 ? -2.489 -21.234 62.970 1.00 36.72 80 ASN A C 1
ATOM 622 O O . ASN A 1 80 ? -1.873 -20.190 63.183 1.00 36.72 80 ASN A O 1
ATOM 626 N N . LEU A 1 81 ? -3.810 -21.345 63.091 1.00 47.78 81 LEU A N 1
ATOM 627 C CA . LEU A 1 81 ? -4.687 -20.327 63.662 1.00 47.78 81 LEU A CA 1
ATOM 628 C C . LEU A 1 81 ? -4.398 -20.165 65.159 1.00 47.78 81 LEU A C 1
ATOM 630 O O . LEU A 1 81 ? -4.322 -21.157 65.878 1.00 47.78 81 LEU A O 1
ATOM 634 N N . ASN A 1 82 ? -4.346 -18.921 65.632 1.00 39.19 82 ASN A N 1
ATOM 635 C CA . ASN A 1 82 ? -4.776 -18.595 66.988 1.00 39.19 82 ASN A CA 1
ATOM 636 C C . ASN A 1 82 ? -5.532 -17.253 66.953 1.00 39.19 82 ASN A C 1
ATOM 638 O O . ASN A 1 82 ? -4.968 -16.274 66.453 1.00 39.19 82 ASN A O 1
ATOM 642 N N . PRO A 1 83 ? -6.796 -17.191 67.403 1.00 59.50 83 PRO A N 1
ATOM 643 C CA . PRO A 1 83 ? -7.519 -15.944 67.606 1.00 59.50 83 PRO A CA 1
ATOM 644 C C . PRO A 1 83 ? -7.304 -15.472 69.050 1.00 59.50 83 PRO A C 1
ATOM 646 O O . PRO A 1 83 ? -7.293 -16.300 69.949 1.00 59.50 83 PRO A O 1
ATOM 649 N N . ASP A 1 84 ? -7.063 -14.175 69.247 1.00 43.81 84 ASP A N 1
ATOM 650 C CA . ASP A 1 84 ? -7.512 -13.375 70.404 1.00 43.81 84 ASP A CA 1
ATOM 651 C C . ASP A 1 84 ? -6.665 -12.103 70.528 1.00 43.81 84 ASP A C 1
ATOM 653 O O . ASP A 1 84 ? -5.473 -12.148 70.832 1.00 43.81 84 ASP A O 1
ATOM 657 N N . SER A 1 85 ? -7.286 -10.949 70.273 1.00 40.94 85 SER A N 1
ATOM 658 C CA . SER A 1 85 ? -7.235 -9.751 71.131 1.00 40.94 85 SER A CA 1
ATOM 659 C C . SER A 1 85 ? -8.076 -8.618 70.525 1.00 40.94 85 SER A C 1
ATOM 661 O O . SER A 1 85 ? -8.148 -8.436 69.311 1.00 40.94 85 SER A O 1
ATOM 663 N N . ASP A 1 86 ? -8.750 -7.916 71.429 1.00 41.16 86 ASP A N 1
ATOM 664 C CA . ASP A 1 86 ? -9.883 -7.002 71.282 1.00 41.16 86 ASP A CA 1
ATOM 665 C C . ASP A 1 86 ? -9.772 -5.829 70.284 1.00 41.16 86 ASP A C 1
ATOM 667 O O . ASP A 1 86 ? -8.680 -5.333 69.992 1.00 41.16 86 ASP A O 1
ATOM 671 N N . PRO A 1 87 ? -10.924 -5.275 69.843 1.00 55.34 87 PRO A N 1
ATOM 672 C CA . PRO A 1 87 ? -10.983 -4.017 69.117 1.00 55.34 87 PRO A CA 1
ATOM 673 C C . PRO A 1 87 ? -11.005 -2.829 70.093 1.00 55.34 87 PRO A C 1
ATOM 675 O O . PRO A 1 87 ? -11.939 -2.662 70.874 1.00 55.34 87 PRO A O 1
ATOM 678 N N . ASN A 1 88 ? -10.014 -1.942 70.000 1.00 41.75 88 ASN A N 1
ATOM 679 C CA . ASN A 1 88 ? -10.084 -0.609 70.602 1.00 41.75 88 ASN A CA 1
ATOM 680 C C . ASN A 1 88 ? -10.587 0.402 69.548 1.00 41.75 88 ASN A C 1
ATOM 682 O O . ASN A 1 88 ? -9.900 0.594 68.539 1.00 41.75 88 ASN A O 1
ATOM 686 N N . PRO A 1 89 ? -11.750 1.059 69.725 1.00 54.81 89 PRO A N 1
ATOM 687 C CA . PRO A 1 89 ? -12.233 2.068 68.798 1.00 54.81 89 PRO A CA 1
ATOM 688 C C . PRO A 1 89 ? -11.809 3.457 69.286 1.00 54.81 89 PRO A C 1
ATOM 690 O O . PRO A 1 89 ? -12.407 4.016 70.201 1.00 54.81 89 PRO A O 1
ATOM 693 N N . ASN A 1 90 ? -10.805 4.056 68.647 1.00 46.03 90 ASN A N 1
ATOM 694 C CA . ASN A 1 90 ? -10.617 5.501 68.745 1.00 46.03 90 ASN A CA 1
ATOM 695 C C . ASN A 1 90 ? -10.043 6.078 67.440 1.00 46.03 90 ASN A C 1
ATOM 697 O O . ASN A 1 90 ? -8.833 5.994 67.218 1.00 46.03 90 ASN A O 1
ATOM 701 N N . PRO A 1 91 ? -10.870 6.660 66.551 1.00 54.91 91 PRO A N 1
ATOM 702 C CA . PRO A 1 91 ? -10.374 7.437 65.434 1.00 54.91 91 PRO A CA 1
ATOM 703 C C . PRO A 1 91 ? -10.209 8.885 65.899 1.00 54.91 91 PRO A C 1
ATOM 705 O O . PRO A 1 91 ? -11.171 9.644 65.973 1.00 54.91 91 PRO A O 1
ATOM 708 N N . ASN A 1 92 ? -8.974 9.277 66.201 1.00 47.50 92 ASN A N 1
ATOM 709 C CA . ASN A 1 92 ? -8.636 10.689 66.315 1.00 47.50 92 ASN A CA 1
ATOM 710 C C . ASN A 1 92 ? -8.535 11.268 64.885 1.00 47.50 92 ASN A C 1
ATOM 712 O O . ASN A 1 92 ? -7.696 10.792 64.111 1.00 47.50 92 ASN A O 1
ATOM 716 N N . PRO A 1 93 ? -9.373 12.239 64.479 1.00 55.78 93 PRO A N 1
ATOM 717 C CA . PRO A 1 93 ? -9.286 12.842 63.156 1.00 55.78 93 PRO A CA 1
ATOM 718 C C . PRO A 1 93 ? -8.042 13.731 63.096 1.00 55.78 93 PRO A C 1
ATOM 720 O O . PRO A 1 93 ? -7.952 14.741 63.785 1.00 55.78 93 PRO A O 1
ATOM 723 N N . ASN A 1 94 ? -7.066 13.348 62.274 1.00 50.19 94 ASN A N 1
ATOM 724 C CA . ASN A 1 94 ? -5.894 14.170 61.994 1.00 50.19 94 ASN A CA 1
ATOM 725 C C . ASN A 1 94 ? -6.325 15.413 61.179 1.00 50.19 94 ASN A C 1
ATOM 727 O O . ASN A 1 94 ? -6.734 15.253 60.025 1.00 50.19 94 ASN A O 1
ATOM 731 N N . PRO A 1 95 ? -6.254 16.642 61.724 1.00 55.34 95 PRO A N 1
ATOM 732 C CA . PRO A 1 95 ? -6.751 17.842 61.069 1.00 55.34 95 PRO A CA 1
ATOM 733 C C . PRO A 1 95 ? -5.621 18.495 60.269 1.00 55.34 95 PRO A C 1
ATOM 735 O O . PRO A 1 95 ? -5.144 19.565 60.623 1.00 55.34 95 PRO A O 1
ATOM 738 N N . ASN A 1 96 ? -5.125 17.814 59.234 1.00 54.56 96 ASN A N 1
ATOM 739 C CA . ASN A 1 96 ? -4.381 18.449 58.138 1.00 54.56 96 ASN A CA 1
ATOM 740 C C . ASN A 1 96 ? -4.036 17.416 57.053 1.00 54.56 96 ASN A C 1
ATOM 742 O O . ASN A 1 96 ? -2.945 16.835 57.076 1.00 54.56 96 ASN A O 1
ATOM 746 N N . PRO A 1 97 ? -4.920 17.171 56.068 1.00 59.34 97 PRO A N 1
ATOM 747 C CA . PRO A 1 97 ? -4.458 16.625 54.803 1.00 59.34 97 PRO A CA 1
ATOM 748 C C . PRO A 1 97 ? -3.494 17.656 54.204 1.00 59.34 97 PRO A C 1
ATOM 750 O O . PRO A 1 97 ? -3.893 18.767 53.857 1.00 59.34 97 PRO A O 1
ATOM 753 N N . LYS A 1 98 ? -2.198 17.315 54.143 1.00 60.84 98 LYS A N 1
ATOM 754 C CA . LYS A 1 98 ? -1.235 18.088 53.349 1.00 60.84 98 LYS A CA 1
ATOM 755 C C . LYS A 1 98 ? -1.844 18.277 51.957 1.00 60.84 98 LYS A C 1
ATOM 757 O O . LYS A 1 98 ? -2.332 17.280 51.423 1.00 60.84 98 LYS A O 1
ATOM 762 N N . PRO A 1 99 ? -1.821 19.495 51.386 1.00 67.44 99 PRO A N 1
ATOM 763 C CA . PRO A 1 99 ? -2.282 19.715 50.025 1.00 67.44 99 PRO A CA 1
ATOM 764 C C . PRO A 1 99 ? -1.576 18.702 49.131 1.00 67.44 99 PRO A C 1
ATOM 766 O O . PRO A 1 99 ? -0.344 18.636 49.097 1.00 67.44 99 PRO A O 1
ATOM 769 N N . GLU A 1 100 ? -2.383 17.839 48.526 1.00 67.50 100 GLU A N 1
ATOM 770 C CA . GLU A 1 100 ? -1.950 16.829 47.581 1.00 67.50 100 GLU A CA 1
ATOM 771 C C . GLU A 1 100 ? -1.175 17.581 46.499 1.00 67.50 100 GLU A C 1
ATOM 773 O O . GLU A 1 100 ? -1.724 18.446 45.822 1.00 67.50 100 GLU A O 1
ATOM 778 N N . THR A 1 101 ? 0.144 17.374 46.455 1.00 69.06 101 THR A N 1
ATOM 779 C CA . THR A 1 101 ? 1.022 18.020 45.477 1.00 69.06 101 THR A CA 1
ATOM 780 C C . THR A 1 101 ? 0.430 17.791 44.102 1.00 69.06 101 THR A C 1
ATOM 782 O O . THR A 1 101 ? 0.260 16.627 43.730 1.00 69.06 101 THR A O 1
ATOM 785 N N . ASP A 1 102 ? 0.121 18.887 43.399 1.00 70.81 102 ASP A N 1
ATOM 786 C CA . ASP A 1 102 ? -0.480 18.862 42.069 1.00 70.81 102 ASP A CA 1
ATOM 787 C C . ASP A 1 102 ? 0.151 17.739 41.237 1.00 70.81 102 ASP A C 1
ATOM 789 O O . ASP A 1 102 ? 1.389 17.645 41.182 1.00 70.81 102 ASP A O 1
ATOM 793 N N . PRO A 1 103 ? -0.663 16.850 40.637 1.00 70.38 103 PRO A N 1
ATOM 794 C CA . PRO A 1 103 ? -0.160 15.705 39.903 1.00 70.38 103 PRO A CA 1
ATOM 795 C C . PRO A 1 103 ? 0.849 16.196 38.872 1.00 70.38 103 PRO A C 1
ATOM 797 O O . PRO A 1 103 ? 0.535 17.006 37.997 1.00 70.38 103 PRO A O 1
ATOM 800 N N . LYS A 1 104 ? 2.092 15.729 39.027 1.00 68.69 104 LYS A N 1
ATOM 801 C CA . LYS A 1 104 ? 3.207 16.074 38.150 1.00 68.69 104 LYS A CA 1
ATOM 802 C C . LYS A 1 104 ? 2.737 15.883 36.702 1.00 68.69 104 LYS A C 1
ATOM 804 O O . LYS A 1 104 ? 2.316 14.771 36.381 1.00 68.69 104 LYS A O 1
ATOM 809 N N . PRO A 1 105 ? 2.783 16.923 35.849 1.00 65.19 105 PRO A N 1
ATOM 810 C CA . PRO A 1 105 ? 2.264 16.829 34.492 1.00 65.19 105 PRO A CA 1
ATOM 811 C C . PRO A 1 105 ? 2.940 15.657 33.779 1.00 65.19 105 PRO A C 1
ATOM 813 O O . PRO A 1 105 ? 4.172 15.556 33.772 1.00 65.19 105 PRO A O 1
ATOM 816 N N . GLU A 1 106 ? 2.131 14.743 33.240 1.00 58.53 106 GLU A N 1
ATOM 817 C CA . GLU A 1 106 ? 2.638 13.629 32.443 1.00 58.53 106 GLU A CA 1
ATOM 818 C C . GLU A 1 106 ? 3.492 14.178 31.286 1.00 58.53 106 GLU A C 1
ATOM 820 O O . GLU A 1 106 ? 3.157 15.218 30.709 1.00 58.53 106 GLU A O 1
ATOM 825 N N . PRO A 1 107 ? 4.613 13.522 30.943 1.00 56.28 107 PRO A N 1
ATOM 826 C CA . PRO A 1 107 ? 5.536 14.013 29.927 1.00 56.28 107 PRO A CA 1
ATOM 827 C C . PRO A 1 107 ? 4.926 13.910 28.518 1.00 56.28 107 PRO A C 1
ATOM 829 O O . PRO A 1 107 ? 5.196 12.986 27.759 1.00 56.28 107 PRO A O 1
ATOM 832 N N . GLU A 1 108 ? 4.132 14.908 28.130 1.00 58.28 108 GLU A N 1
ATOM 833 C CA . GLU A 1 108 ? 3.457 15.003 26.824 1.00 58.28 108 GLU A CA 1
ATOM 834 C C . GLU A 1 108 ? 4.442 15.187 25.638 1.00 58.28 108 GLU A C 1
ATOM 836 O O . GLU A 1 108 ? 4.078 15.053 24.467 1.00 58.28 108 GLU A O 1
ATOM 841 N N . TYR A 1 109 ? 5.721 15.475 25.916 1.00 59.72 109 TYR A N 1
ATOM 842 C CA . TYR A 1 109 ? 6.700 15.928 24.919 1.00 59.72 109 TYR A CA 1
ATOM 843 C C . TYR A 1 109 ? 7.474 14.807 24.193 1.00 59.72 109 TYR A C 1
ATOM 845 O O . TYR A 1 109 ? 7.989 15.019 23.088 1.00 59.72 109 TYR A O 1
ATOM 853 N N . GLU A 1 110 ? 7.562 13.602 24.764 1.00 73.62 110 GLU A N 1
ATOM 854 C CA . GLU A 1 110 ? 8.409 12.533 24.199 1.00 73.62 110 GLU A CA 1
ATOM 855 C C . GLU A 1 110 ? 7.861 11.977 22.873 1.00 73.62 110 GLU A C 1
ATOM 857 O O . GLU A 1 110 ? 8.621 11.662 21.954 1.00 73.62 110 GLU A O 1
ATOM 862 N N . LEU A 1 111 ? 6.536 11.949 22.731 1.00 77.00 111 LEU A N 1
ATOM 863 C CA . LEU A 1 111 ? 5.833 11.298 21.626 1.00 77.00 111 LEU A CA 1
ATOM 864 C C . LEU A 1 111 ? 5.975 12.049 20.291 1.00 77.00 111 LEU A C 1
ATOM 866 O O . LEU A 1 111 ? 6.380 11.511 19.257 1.00 77.00 111 LEU A O 1
ATOM 870 N N . ARG A 1 112 ? 5.752 13.367 20.296 1.00 85.25 112 ARG A N 1
ATOM 871 C CA . ARG A 1 112 ? 5.951 14.173 19.079 1.00 85.25 112 ARG A CA 1
ATOM 872 C C . ARG A 1 112 ? 7.383 14.053 18.576 1.00 85.25 112 ARG A C 1
ATOM 874 O O . ARG A 1 112 ? 7.586 13.875 17.376 1.00 85.25 112 ARG A O 1
ATOM 881 N N . THR A 1 113 ? 8.359 14.122 19.483 1.00 88.12 113 THR A N 1
ATOM 882 C CA . THR A 1 113 ? 9.796 14.052 19.173 1.00 88.12 113 THR A CA 1
ATOM 883 C C . THR A 1 113 ? 10.122 12.841 18.306 1.00 88.12 113 THR A C 1
ATOM 885 O O . THR A 1 113 ? 10.858 12.952 17.327 1.00 88.12 113 THR A O 1
ATOM 888 N N . LEU A 1 114 ? 9.501 11.701 18.583 1.00 86.19 114 LEU A N 1
ATOM 889 C CA . LEU A 1 114 ? 9.699 10.496 17.800 1.00 86.19 114 LEU A CA 1
ATOM 890 C C . LEU A 1 114 ? 9.143 10.596 16.372 1.00 86.19 114 LEU A C 1
ATOM 892 O O . LEU A 1 114 ? 9.809 10.178 15.419 1.00 86.19 114 LEU A O 1
ATOM 896 N N . ALA A 1 115 ? 7.938 11.136 16.199 1.00 90.06 115 ALA A N 1
ATOM 897 C CA . ALA A 1 115 ? 7.383 11.388 14.872 1.00 90.06 115 ALA A CA 1
ATOM 898 C C . ALA A 1 115 ? 8.292 12.324 14.053 1.00 90.06 115 ALA A C 1
ATOM 900 O O . ALA A 1 115 ? 8.538 12.061 12.871 1.00 90.06 115 ALA A O 1
ATOM 901 N N . TRP A 1 116 ? 8.869 13.346 14.696 1.00 93.06 116 TRP A N 1
ATOM 902 C CA . TRP A 1 116 ? 9.880 14.218 14.089 1.00 93.06 116 TRP A CA 1
ATOM 903 C C . TRP A 1 116 ? 11.152 13.453 13.711 1.00 93.06 116 TRP A C 1
ATOM 905 O O . TRP A 1 116 ? 11.655 13.644 12.607 1.00 93.06 116 TRP A O 1
ATOM 915 N N . VAL A 1 117 ? 11.646 12.547 14.562 1.00 93.12 117 VAL A N 1
ATOM 916 C CA . VAL A 1 117 ? 12.826 11.712 14.264 1.00 93.12 117 VAL A CA 1
ATOM 917 C C . VAL A 1 117 ? 12.576 10.802 13.057 1.00 93.12 117 VAL A C 1
ATOM 919 O O . VAL A 1 117 ? 13.408 10.757 12.148 1.00 93.12 117 VAL A O 1
ATOM 922 N N . LYS A 1 118 ? 11.420 10.123 12.995 1.00 92.12 118 LYS A N 1
ATOM 923 C CA . LYS A 1 118 ? 11.030 9.272 11.853 1.00 92.12 118 LYS A CA 1
ATOM 924 C C . LYS A 1 118 ? 11.003 10.065 10.549 1.00 92.12 118 LYS A C 1
ATOM 926 O O . LYS A 1 118 ? 11.599 9.641 9.558 1.00 92.12 118 LYS A O 1
ATOM 931 N N . LEU A 1 119 ? 10.323 11.215 10.558 1.00 95.06 119 LEU A N 1
ATOM 932 C CA . LEU A 1 119 ? 10.225 12.079 9.383 1.00 95.06 119 LEU A CA 1
ATOM 933 C C . LEU A 1 119 ? 11.587 12.638 8.983 1.00 95.06 119 LEU A C 1
ATOM 935 O O . LEU A 1 119 ? 11.923 12.583 7.807 1.00 95.06 119 LEU A O 1
ATOM 939 N N . SER A 1 120 ? 12.387 13.101 9.944 1.00 96.25 120 SER A N 1
ATOM 940 C CA . SER A 1 120 ? 13.736 13.615 9.695 1.00 96.25 120 SER A CA 1
ATOM 941 C C . SER A 1 120 ? 14.618 12.559 9.023 1.00 96.25 120 SER A C 1
ATOM 943 O O . SER A 1 120 ? 15.182 12.816 7.961 1.00 96.25 120 SER A O 1
ATOM 945 N N . CYS A 1 121 ? 14.647 11.332 9.555 1.00 96.31 121 CYS A N 1
ATOM 946 C CA . CYS A 1 121 ? 15.388 10.220 8.957 1.00 96.31 121 CYS A CA 1
ATOM 947 C C . CYS A 1 121 ? 14.931 9.929 7.513 1.00 96.31 121 CYS A C 1
ATOM 949 O O . CYS A 1 121 ? 15.763 9.823 6.610 1.00 96.31 121 CYS A O 1
ATOM 951 N N . CYS A 1 122 ? 13.616 9.881 7.269 1.00 97.00 122 CYS A N 1
ATOM 952 C CA . CYS A 1 122 ? 13.065 9.665 5.927 1.00 97.00 122 CYS A CA 1
ATOM 953 C C . CYS A 1 122 ? 13.390 10.815 4.961 1.00 97.00 122 CYS A C 1
ATOM 955 O O . CYS A 1 122 ? 13.704 10.569 3.798 1.00 97.00 122 CYS A O 1
ATOM 957 N N . MET A 1 123 ? 13.338 12.065 5.429 1.00 97.44 123 MET A N 1
ATOM 958 C CA . MET A 1 123 ? 13.666 13.243 4.624 1.00 97.44 123 MET A CA 1
ATOM 959 C C . MET A 1 123 ? 15.151 13.280 4.257 1.00 97.44 123 MET A C 1
ATOM 961 O O . MET A 1 123 ? 15.476 13.557 3.105 1.00 97.44 123 MET A O 1
ATOM 965 N N . VAL A 1 124 ? 16.049 12.941 5.189 1.00 97.50 124 VAL A N 1
ATOM 966 C CA . VAL A 1 124 ? 17.490 12.815 4.908 1.00 97.50 124 VAL A CA 1
ATOM 967 C C . VAL A 1 124 ? 17.741 11.733 3.857 1.00 97.50 124 VAL A C 1
ATOM 969 O O . VAL A 1 124 ? 18.460 11.982 2.890 1.00 97.50 124 VAL A O 1
ATOM 972 N N . ALA A 1 125 ? 17.104 10.565 3.988 1.00 96.88 125 ALA A N 1
ATOM 973 C CA . ALA A 1 125 ? 17.206 9.498 2.991 1.00 96.88 125 ALA A CA 1
ATOM 974 C C . ALA A 1 125 ? 16.693 9.948 1.609 1.00 96.88 125 ALA A C 1
ATOM 976 O O . ALA A 1 125 ? 17.353 9.711 0.599 1.00 96.88 125 ALA A O 1
ATOM 977 N N . ALA A 1 126 ? 15.557 10.650 1.556 1.00 97.56 126 ALA A N 1
ATOM 978 C CA . ALA A 1 126 ? 14.992 11.183 0.317 1.00 97.56 126 ALA A CA 1
ATOM 979 C C . ALA A 1 126 ? 15.925 12.198 -0.370 1.00 97.56 126 ALA A C 1
ATOM 981 O O . ALA A 1 126 ? 16.142 12.120 -1.582 1.00 97.56 126 ALA A O 1
ATOM 982 N N . VAL A 1 127 ? 16.528 13.110 0.402 1.00 97.88 127 VAL A N 1
ATOM 983 C CA . VAL A 1 127 ? 17.513 14.080 -0.104 1.00 97.88 127 VAL A CA 1
ATOM 984 C C . VAL A 1 127 ? 18.773 13.372 -0.599 1.00 97.88 127 VAL A C 1
ATOM 986 O O . VAL A 1 127 ? 19.255 13.699 -1.681 1.00 97.88 127 VAL A O 1
ATOM 989 N N . ALA A 1 128 ? 19.276 12.369 0.125 1.00 97.31 128 ALA A N 1
ATOM 990 C CA . ALA A 1 128 ? 20.438 11.589 -0.299 1.00 97.31 128 ALA A CA 1
ATOM 991 C C . ALA A 1 128 ? 20.187 10.862 -1.632 1.00 97.31 128 ALA A C 1
ATOM 993 O O . ALA A 1 128 ? 21.026 10.917 -2.530 1.00 97.31 128 ALA A O 1
ATOM 994 N N . VAL A 1 129 ? 19.013 10.244 -1.796 1.00 97.00 129 VAL A N 1
ATOM 995 C CA . VAL A 1 129 ? 18.584 9.612 -3.055 1.00 97.00 129 VAL A CA 1
ATOM 996 C C . VAL A 1 129 ? 18.503 10.639 -4.187 1.00 97.00 129 VAL A C 1
ATOM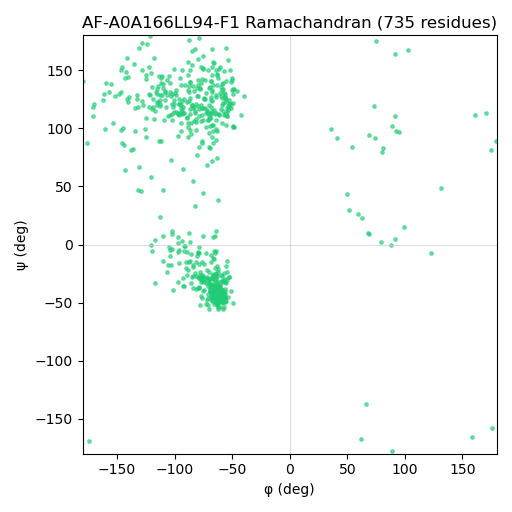 998 O O . VAL A 1 129 ? 19.004 10.390 -5.282 1.00 97.00 129 VAL A O 1
ATOM 1001 N N . MET A 1 130 ? 17.927 11.814 -3.932 1.00 97.19 130 MET A N 1
ATOM 1002 C CA . MET A 1 130 ? 17.827 12.883 -4.927 1.00 97.19 130 MET A CA 1
ATOM 1003 C C . MET A 1 130 ? 19.209 13.410 -5.348 1.00 97.19 130 MET A C 1
ATOM 1005 O O . MET A 1 130 ? 19.468 13.530 -6.545 1.00 97.19 130 MET A O 1
ATOM 1009 N N . ILE A 1 131 ? 20.113 13.665 -4.393 1.00 96.44 131 ILE A N 1
ATOM 1010 C CA . ILE A 1 131 ? 21.504 14.065 -4.665 1.00 96.44 131 ILE A CA 1
ATOM 1011 C C . ILE A 1 131 ? 22.211 12.979 -5.470 1.00 96.44 131 ILE A C 1
ATOM 1013 O O . ILE A 1 131 ? 22.846 13.299 -6.471 1.00 96.44 131 ILE A O 1
ATOM 1017 N N . ALA A 1 132 ? 22.065 11.706 -5.089 1.00 95.06 132 ALA A N 1
ATOM 1018 C CA . ALA A 1 132 ? 22.631 10.592 -5.840 1.00 95.06 132 ALA A CA 1
ATOM 1019 C C . ALA A 1 132 ? 22.139 10.605 -7.292 1.00 95.06 132 ALA A C 1
ATOM 1021 O O . ALA A 1 132 ? 22.958 10.514 -8.197 1.00 95.06 132 ALA A O 1
ATOM 1022 N N . GLY A 1 133 ? 20.840 10.813 -7.528 1.00 94.44 133 GLY A N 1
ATOM 1023 C CA . GLY A 1 133 ? 20.278 10.958 -8.872 1.00 94.44 133 GLY A CA 1
ATOM 1024 C C . GLY A 1 133 ? 20.843 12.153 -9.651 1.00 94.44 133 GLY A C 1
ATOM 1025 O O . GLY A 1 133 ? 21.188 12.007 -10.822 1.00 94.44 133 GLY A O 1
ATOM 1026 N N . ILE A 1 134 ? 20.998 13.319 -9.015 1.00 94.44 134 ILE A N 1
ATOM 1027 C CA . ILE A 1 134 ? 21.589 14.513 -9.646 1.00 94.44 134 ILE A CA 1
ATOM 1028 C C . ILE A 1 134 ? 23.051 14.255 -10.017 1.00 94.44 134 ILE A C 1
ATOM 1030 O O . ILE A 1 134 ? 23.430 14.491 -11.162 1.00 94.44 134 ILE A O 1
ATOM 1034 N N . VAL A 1 135 ? 23.851 13.726 -9.086 1.00 92.94 135 VAL A N 1
ATOM 1035 C CA . VAL A 1 135 ? 25.257 13.355 -9.320 1.00 92.94 135 VAL A CA 1
ATOM 1036 C C . VAL A 1 135 ? 25.356 12.326 -10.445 1.00 92.94 135 VAL A C 1
ATOM 1038 O O . VAL A 1 135 ? 26.191 12.467 -11.335 1.00 92.94 135 VAL A O 1
ATOM 1041 N N . LEU A 1 136 ? 24.464 11.333 -10.468 1.00 89.56 136 LEU A N 1
ATOM 1042 C CA . LEU A 1 136 ? 24.391 10.341 -11.541 1.00 89.56 136 LEU A CA 1
ATOM 1043 C C . LEU A 1 136 ? 24.111 11.009 -12.897 1.00 89.56 136 LEU A C 1
ATOM 1045 O O . LEU A 1 136 ? 24.742 10.674 -13.897 1.00 89.56 136 LEU A O 1
ATOM 1049 N N . SER A 1 137 ? 23.202 11.988 -12.926 1.00 88.88 137 SER A N 1
ATOM 1050 C CA . SER A 1 137 ? 22.828 12.714 -14.143 1.00 88.88 137 SER A CA 1
ATOM 1051 C C . SER A 1 137 ? 23.899 13.690 -14.641 1.00 88.88 137 SER A C 1
ATOM 1053 O O . SER A 1 137 ? 23.948 13.954 -15.844 1.00 88.88 137 SER A O 1
ATOM 1055 N N . THR A 1 138 ? 24.722 14.252 -13.750 1.00 87.88 138 THR A N 1
ATOM 1056 C CA . THR A 1 138 ? 25.820 15.167 -14.108 1.00 87.88 138 THR A CA 1
ATOM 1057 C C . THR A 1 138 ? 27.131 14.439 -14.372 1.00 87.88 138 THR A C 1
ATOM 1059 O O . THR A 1 138 ? 28.007 14.996 -15.041 1.00 87.88 138 THR A O 1
ATOM 1062 N N . SER A 1 139 ? 27.276 13.203 -13.885 1.00 83.50 139 SER A N 1
ATOM 1063 C CA . SER A 1 139 ? 28.477 12.412 -14.110 1.00 83.50 139 SER A CA 1
ATOM 1064 C C . SER A 1 139 ? 28.698 12.196 -15.610 1.00 83.50 139 SER A C 1
ATOM 1066 O O . SER A 1 139 ? 27.906 11.577 -16.319 1.00 83.50 139 SER A O 1
ATOM 1068 N N . LYS A 1 140 ? 29.814 12.727 -16.113 1.00 73.75 140 LYS A N 1
ATOM 1069 C CA . LYS A 1 140 ? 30.315 12.447 -17.461 1.00 73.75 140 LYS A CA 1
ATOM 1070 C C . LYS A 1 140 ? 31.126 11.157 -17.421 1.00 73.75 140 LYS A C 1
ATOM 1072 O O . LYS A 1 140 ? 32.303 11.147 -17.775 1.00 73.75 140 LYS A O 1
ATOM 1077 N N . ASN A 1 141 ? 30.534 10.078 -16.919 1.00 61.50 141 ASN A N 1
ATOM 1078 C CA . ASN A 1 141 ? 31.224 8.798 -16.910 1.00 61.50 141 ASN A CA 1
ATOM 1079 C C . ASN A 1 141 ? 31.301 8.296 -18.352 1.00 61.50 141 ASN A C 1
ATOM 1081 O O . ASN A 1 141 ? 30.301 7.888 -18.942 1.00 61.50 141 ASN A O 1
ATOM 1085 N N . ARG A 1 142 ? 32.504 8.359 -18.935 1.00 57.06 142 ARG A N 1
ATOM 1086 C CA . ARG A 1 142 ? 32.829 7.645 -20.170 1.00 57.06 142 ARG A CA 1
ATOM 1087 C C . ARG A 1 142 ? 32.828 6.159 -19.849 1.00 57.06 142 ARG A C 1
ATOM 1089 O O . ARG A 1 142 ? 33.833 5.602 -19.419 1.00 57.06 142 ARG A O 1
ATOM 1096 N N . VAL A 1 143 ? 31.690 5.514 -20.043 1.00 53.03 143 VAL A N 1
ATOM 1097 C CA . VAL A 1 143 ? 31.622 4.057 -20.051 1.00 53.03 143 VAL A CA 1
ATOM 1098 C C . VAL A 1 143 ? 32.359 3.591 -21.307 1.00 53.03 143 VAL A C 1
ATOM 1100 O O . VAL A 1 143 ? 31.925 3.895 -22.415 1.00 53.03 143 VAL A O 1
ATOM 1103 N N . ALA A 1 144 ? 33.497 2.916 -21.137 1.00 49.22 144 ALA A N 1
ATOM 1104 C CA . ALA A 1 144 ? 34.210 2.208 -22.208 1.00 49.22 144 ALA A CA 1
ATOM 1105 C C . ALA A 1 144 ? 34.447 3.026 -23.505 1.00 49.22 144 ALA A C 1
ATOM 1107 O O . ALA A 1 144 ? 34.226 2.537 -24.609 1.00 49.22 144 ALA A O 1
ATOM 1108 N N . GLY A 1 145 ? 34.857 4.296 -23.385 1.00 51.22 145 GLY A N 1
ATOM 1109 C CA . GLY A 1 145 ? 35.139 5.163 -24.543 1.00 51.22 145 GLY A CA 1
ATOM 1110 C C . GLY A 1 145 ? 33.909 5.782 -25.232 1.00 51.22 145 GLY A C 1
ATOM 1111 O O . GLY A 1 145 ? 34.075 6.501 -26.210 1.00 51.22 145 GLY A O 1
ATOM 1112 N N . SER A 1 146 ? 32.697 5.536 -24.716 1.00 46.22 146 SER A N 1
ATOM 1113 C CA . SER A 1 146 ? 31.395 6.039 -25.190 1.00 46.22 146 SER A CA 1
ATOM 1114 C C . SER A 1 146 ? 31.176 7.564 -25.139 1.00 46.22 146 SER A C 1
ATOM 1116 O O . SER A 1 146 ? 31.571 8.211 -24.165 1.00 46.22 146 SER A O 1
ATOM 1118 N N . ALA A 1 147 ? 30.424 8.115 -26.102 1.00 50.84 147 ALA A N 1
ATOM 1119 C CA . ALA A 1 147 ? 29.625 9.326 -25.985 1.00 50.84 147 ALA A CA 1
ATOM 1120 C C . ALA A 1 147 ? 28.773 9.285 -24.704 1.00 50.84 147 ALA A C 1
ATOM 1122 O O . ALA A 1 147 ? 28.149 8.276 -24.373 1.00 50.84 147 ALA A O 1
ATOM 1123 N N . THR A 1 148 ? 28.771 10.393 -23.967 1.00 52.91 148 THR A N 1
ATOM 1124 C CA . THR A 1 148 ? 28.077 10.532 -22.685 1.00 52.91 148 THR A CA 1
ATOM 1125 C C . THR A 1 148 ? 26.572 10.396 -22.875 1.00 52.91 148 THR A C 1
ATOM 1127 O O . THR A 1 148 ? 25.923 11.317 -23.369 1.00 52.91 148 THR A O 1
ATOM 1130 N N . VAL A 1 149 ? 25.997 9.277 -22.440 1.00 59.88 149 VAL A N 1
ATOM 1131 C CA . VAL A 1 149 ? 24.550 9.199 -22.236 1.00 59.88 149 VAL A CA 1
ATOM 1132 C C . VAL A 1 149 ? 24.268 9.913 -20.938 1.00 59.88 149 VAL A C 1
ATOM 1134 O O . VAL A 1 149 ? 24.578 9.410 -19.856 1.00 59.88 149 VAL A O 1
ATOM 1137 N N . HIS A 1 150 ? 23.706 11.109 -21.035 1.00 65.06 150 HIS A N 1
ATOM 1138 C CA . HIS A 1 150 ? 23.182 11.759 -19.852 1.00 65.06 150 HIS A CA 1
ATOM 1139 C C . HIS A 1 150 ? 22.167 10.801 -19.217 1.00 65.06 150 HIS A C 1
ATOM 1141 O O . HIS A 1 150 ? 21.221 10.372 -19.878 1.00 65.06 150 HIS A O 1
ATOM 1147 N N . SER A 1 151 ? 22.403 10.449 -17.948 1.00 79.06 151 SER A N 1
ATOM 1148 C CA . SER A 1 151 ? 21.424 9.826 -17.054 1.00 79.06 151 SER A CA 1
ATOM 1149 C C . SER A 1 151 ? 21.320 8.294 -16.953 1.00 79.06 151 SER A C 1
ATOM 1151 O O . SER A 1 151 ? 20.445 7.845 -16.211 1.00 79.06 151 SER A O 1
ATOM 1153 N N . VAL A 1 152 ? 22.166 7.479 -17.593 1.00 85.44 152 VAL A N 1
ATOM 1154 C CA . VAL A 1 152 ? 22.189 6.016 -17.345 1.00 85.44 152 VAL A CA 1
ATOM 1155 C C . VAL A 1 152 ? 23.605 5.554 -17.035 1.00 85.44 152 VAL A C 1
ATOM 1157 O O . VAL A 1 152 ? 24.504 5.757 -17.846 1.00 85.44 152 VAL A O 1
ATOM 1160 N N . ILE A 1 153 ? 23.801 4.912 -15.879 1.00 85.06 153 ILE A N 1
ATOM 1161 C CA . ILE A 1 153 ? 25.111 4.381 -15.479 1.00 85.06 153 ILE A CA 1
ATOM 1162 C C . ILE A 1 153 ? 25.056 2.857 -15.398 1.00 85.06 153 ILE A C 1
ATOM 1164 O O . ILE A 1 153 ? 24.253 2.332 -14.624 1.00 85.06 153 ILE A O 1
ATOM 1168 N N . PRO A 1 154 ? 25.905 2.135 -16.148 1.00 84.38 154 PRO A N 1
ATOM 1169 C CA . PRO A 1 154 ? 26.117 0.714 -15.925 1.00 84.38 154 PRO A CA 1
ATOM 1170 C C . PRO A 1 154 ? 26.812 0.532 -14.579 1.00 84.38 154 PRO A C 1
ATOM 1172 O O . PRO A 1 154 ? 27.867 1.114 -14.331 1.00 84.38 154 PRO A O 1
ATOM 1175 N N . VAL A 1 155 ? 26.200 -0.247 -13.692 1.00 83.38 155 VAL A N 1
ATOM 1176 C CA . VAL A 1 155 ? 26.739 -0.464 -12.340 1.00 83.38 155 VAL A CA 1
ATOM 1177 C C . VAL A 1 155 ? 27.616 -1.698 -12.296 1.00 83.38 155 VAL A C 1
ATOM 1179 O O . VAL A 1 155 ? 28.611 -1.710 -11.577 1.00 83.38 155 VAL A O 1
ATOM 1182 N N . LEU A 1 156 ? 27.257 -2.726 -13.064 1.00 79.19 156 LEU A N 1
ATOM 1183 C CA . LEU A 1 156 ? 27.974 -3.988 -13.073 1.00 79.19 156 LEU A CA 1
ATOM 1184 C C . LEU A 1 156 ? 28.350 -4.420 -14.492 1.00 79.19 156 LEU A C 1
ATOM 1186 O O . LEU A 1 156 ? 27.598 -4.133 -15.431 1.00 79.19 156 LEU A O 1
ATOM 1190 N N . PRO A 1 157 ? 29.474 -5.153 -14.632 1.00 76.19 157 PRO A N 1
ATOM 1191 C CA . PRO A 1 157 ? 29.799 -5.890 -15.848 1.00 76.19 157 PRO A CA 1
ATOM 1192 C C . PRO A 1 157 ? 28.660 -6.856 -16.227 1.00 76.19 157 PRO A C 1
ATOM 1194 O O . PRO A 1 157 ? 27.739 -7.053 -15.420 1.00 76.19 157 PRO A O 1
ATOM 1197 N N . PRO A 1 158 ? 28.709 -7.447 -17.437 1.00 69.94 158 PRO A N 1
ATOM 1198 C CA . PRO A 1 158 ? 27.734 -8.422 -17.918 1.00 69.94 158 PRO A CA 1
ATOM 1199 C C . PRO A 1 158 ? 27.534 -9.486 -16.844 1.00 69.94 158 PRO A C 1
ATOM 1201 O O . PRO A 1 158 ? 28.394 -10.319 -16.575 1.00 69.94 158 PRO A O 1
ATOM 1204 N N . SER A 1 159 ? 26.435 -9.356 -16.119 1.00 64.12 159 SER A N 1
ATOM 1205 C CA . SER A 1 159 ? 26.144 -10.118 -14.915 1.00 64.12 159 SER A CA 1
ATOM 1206 C C . SER A 1 159 ? 24.838 -10.836 -15.151 1.00 64.12 159 SER A C 1
ATOM 1208 O O . SER A 1 159 ? 24.006 -10.405 -15.955 1.00 64.12 159 SER A O 1
ATOM 1210 N N . GLU A 1 160 ? 24.669 -11.964 -14.468 1.00 78.50 160 GLU A N 1
ATOM 1211 C CA . GLU A 1 160 ? 23.473 -12.772 -14.623 1.00 78.50 160 GLU A CA 1
ATOM 1212 C C . GLU A 1 160 ? 22.207 -11.911 -14.457 1.00 78.50 160 GLU A C 1
ATOM 1214 O O . GLU A 1 160 ? 22.131 -11.089 -13.536 1.00 78.50 160 GLU A O 1
ATOM 1219 N N . PRO A 1 161 ? 21.161 -12.131 -15.277 1.00 78.06 161 PRO A N 1
ATOM 1220 C CA . PRO A 1 161 ? 19.900 -11.378 -15.229 1.00 78.06 161 PRO A CA 1
ATOM 1221 C C . PRO A 1 161 ? 19.223 -11.371 -13.844 1.00 78.06 161 PRO A C 1
ATOM 1223 O O . PRO A 1 161 ? 18.341 -10.551 -13.578 1.00 78.06 161 PRO A O 1
ATOM 1226 N N . ARG A 1 162 ? 19.659 -12.256 -12.941 1.00 87.62 162 ARG A N 1
ATOM 1227 C CA . ARG A 1 162 ? 19.270 -12.314 -11.529 1.00 87.62 162 ARG A CA 1
ATOM 1228 C C . ARG A 1 162 ? 19.619 -11.038 -10.759 1.00 87.62 162 ARG A C 1
ATOM 1230 O O . ARG A 1 162 ? 18.856 -10.660 -9.871 1.00 87.62 162 ARG A O 1
ATOM 1237 N N . TYR A 1 163 ? 20.706 -10.345 -11.107 1.00 90.62 163 TYR A N 1
ATOM 1238 C CA . TYR A 1 163 ? 21.141 -9.159 -10.366 1.00 90.62 163 TYR A CA 1
ATOM 1239 C C . TYR A 1 163 ? 20.162 -7.986 -10.502 1.00 90.62 163 TYR A C 1
ATOM 1241 O O . TYR A 1 163 ? 19.765 -7.401 -9.496 1.00 90.62 163 TYR A O 1
ATOM 1249 N N . ALA A 1 164 ? 19.701 -7.682 -11.720 1.00 91.12 164 ALA A N 1
ATOM 1250 C CA . ALA A 1 164 ? 18.707 -6.629 -11.945 1.00 91.12 164 ALA A CA 1
ATOM 1251 C C . ALA A 1 164 ? 17.411 -6.894 -11.157 1.00 91.12 164 ALA A C 1
ATOM 1253 O O . ALA A 1 164 ? 16.862 -5.995 -10.521 1.00 91.12 164 ALA A O 1
ATOM 1254 N N . SER A 1 165 ? 16.958 -8.153 -11.137 1.00 93.38 165 SER A N 1
ATOM 1255 C CA . SER A 1 165 ? 15.789 -8.568 -10.356 1.00 93.38 165 SER A CA 1
ATOM 1256 C C . SER A 1 165 ? 16.001 -8.387 -8.847 1.00 93.38 165 SER A C 1
ATOM 1258 O O . SER A 1 165 ? 15.110 -7.882 -8.159 1.00 93.38 165 SER A O 1
ATOM 1260 N N . ALA A 1 166 ? 17.176 -8.765 -8.333 1.00 94.88 166 ALA A N 1
ATOM 1261 C CA . ALA A 1 166 ? 17.529 -8.601 -6.924 1.00 94.88 166 ALA A CA 1
ATOM 1262 C C . ALA A 1 166 ? 17.611 -7.119 -6.522 1.00 94.88 166 ALA A C 1
ATOM 1264 O O . ALA A 1 166 ? 17.030 -6.723 -5.514 1.00 94.88 166 ALA A O 1
ATOM 1265 N N . MET A 1 167 ? 18.247 -6.275 -7.338 1.00 94.88 167 MET A N 1
ATOM 1266 C CA . MET A 1 167 ? 18.295 -4.829 -7.099 1.00 94.88 167 MET A CA 1
ATOM 1267 C C . MET A 1 167 ? 16.900 -4.197 -7.135 1.00 94.88 167 MET A C 1
ATOM 1269 O O . MET A 1 167 ? 16.582 -3.369 -6.282 1.00 94.88 167 MET A O 1
ATOM 1273 N N . GLY A 1 168 ? 16.036 -4.624 -8.062 1.00 94.81 168 GLY A N 1
ATOM 1274 C CA . GLY A 1 168 ? 14.636 -4.196 -8.094 1.00 94.81 168 GLY A CA 1
ATOM 1275 C C . GLY A 1 168 ? 13.882 -4.558 -6.807 1.00 94.81 168 GLY A C 1
ATOM 1276 O O . GLY A 1 168 ? 13.136 -3.735 -6.269 1.00 94.81 168 GLY A O 1
ATOM 1277 N N . ALA A 1 169 ? 14.122 -5.752 -6.253 1.00 96.75 169 ALA A N 1
ATOM 1278 C CA . ALA A 1 169 ? 13.573 -6.146 -4.955 1.00 96.75 169 ALA A CA 1
ATOM 1279 C C . ALA A 1 169 ? 14.082 -5.241 -3.820 1.00 96.75 169 ALA A C 1
ATOM 1281 O O . ALA A 1 169 ? 13.280 -4.773 -3.012 1.00 96.75 169 ALA A O 1
ATOM 1282 N N . VAL A 1 170 ? 15.383 -4.930 -3.787 1.00 96.81 170 VAL A N 1
ATOM 1283 C CA . VAL A 1 170 ? 15.977 -4.030 -2.780 1.00 96.81 170 VAL A CA 1
ATOM 1284 C C . VAL A 1 170 ? 15.323 -2.647 -2.817 1.00 96.81 170 VAL A C 1
ATOM 1286 O O . VAL A 1 170 ? 14.872 -2.158 -1.780 1.00 96.81 170 VAL A O 1
ATOM 1289 N N . PHE A 1 171 ? 15.188 -2.030 -3.996 1.00 96.75 171 PHE A N 1
ATOM 1290 C CA . PHE A 1 171 ? 14.511 -0.732 -4.117 1.00 96.75 171 PHE A CA 1
ATOM 1291 C C . PHE A 1 171 ? 13.027 -0.798 -3.743 1.00 96.75 171 PHE A C 1
ATOM 1293 O O . PHE A 1 171 ? 12.503 0.155 -3.160 1.00 96.75 171 PHE A O 1
ATOM 1300 N N . THR A 1 172 ? 12.359 -1.925 -4.002 1.00 96.94 172 THR A N 1
ATOM 1301 C CA . THR A 1 172 ? 10.975 -2.155 -3.559 1.00 96.94 172 THR A CA 1
ATOM 1302 C C . THR A 1 172 ? 10.883 -2.175 -2.029 1.00 96.94 172 THR A C 1
ATOM 1304 O O . THR A 1 172 ? 10.027 -1.495 -1.464 1.00 96.94 172 THR A O 1
ATOM 1307 N N . VAL A 1 173 ? 11.795 -2.876 -1.342 1.00 96.88 173 VAL A N 1
ATOM 1308 C CA . VAL A 1 173 ? 11.857 -2.903 0.133 1.00 96.88 173 VAL A CA 1
ATOM 1309 C C . VAL A 1 173 ? 12.132 -1.511 0.702 1.00 96.88 173 VAL A C 1
ATOM 1311 O O . VAL A 1 173 ? 11.423 -1.077 1.609 1.00 96.88 173 VAL A O 1
ATOM 1314 N N . ILE A 1 174 ? 13.112 -0.786 0.152 1.00 96.75 174 ILE A N 1
ATOM 1315 C CA . ILE A 1 174 ? 13.439 0.584 0.584 1.00 96.75 174 ILE A CA 1
ATOM 1316 C C . ILE A 1 174 ? 12.219 1.498 0.425 1.00 96.75 174 ILE A C 1
ATOM 1318 O O . ILE A 1 174 ? 11.846 2.203 1.364 1.00 96.75 174 ILE A O 1
ATOM 1322 N N . THR A 1 175 ? 11.564 1.451 -0.740 1.00 97.12 175 THR A N 1
ATOM 1323 C CA . THR A 1 175 ? 10.348 2.231 -1.016 1.00 97.12 175 THR A CA 1
ATOM 1324 C C . THR A 1 175 ? 9.263 1.925 0.006 1.00 97.12 175 THR A C 1
ATOM 1326 O O . THR A 1 175 ? 8.683 2.843 0.582 1.00 97.12 175 THR A O 1
ATOM 1329 N N . MET A 1 176 ? 9.016 0.645 0.278 1.00 96.38 176 MET A N 1
ATOM 1330 C CA . MET A 1 176 ? 8.007 0.207 1.235 1.00 96.38 176 MET A CA 1
ATOM 1331 C C . MET A 1 176 ? 8.305 0.711 2.651 1.00 96.38 176 MET A C 1
ATOM 1333 O O . MET A 1 176 ? 7.432 1.306 3.274 1.00 96.38 176 MET A O 1
ATOM 1337 N N . ILE A 1 177 ? 9.535 0.549 3.148 1.00 94.69 177 ILE A N 1
ATOM 1338 C CA . ILE A 1 177 ? 9.911 0.984 4.503 1.00 94.69 177 ILE A CA 1
ATOM 1339 C C . ILE A 1 177 ? 9.735 2.499 4.665 1.00 94.69 177 ILE A C 1
ATOM 1341 O O . ILE A 1 177 ? 9.128 2.950 5.641 1.00 94.69 177 ILE A O 1
ATOM 1345 N N . ILE A 1 178 ? 10.240 3.291 3.713 1.00 96.50 178 ILE A N 1
ATOM 1346 C CA . ILE A 1 178 ? 10.172 4.756 3.800 1.00 96.50 178 ILE A CA 1
ATOM 1347 C C . ILE A 1 178 ? 8.719 5.229 3.682 1.00 96.50 178 ILE A C 1
ATOM 1349 O O . ILE A 1 178 ? 8.261 6.015 4.513 1.00 96.50 178 ILE A O 1
ATOM 1353 N N . THR A 1 179 ? 7.969 4.732 2.693 1.00 96.56 179 THR A N 1
ATOM 1354 C CA . THR A 1 179 ? 6.577 5.163 2.470 1.00 96.56 179 THR A CA 1
ATOM 1355 C C . THR A 1 179 ? 5.645 4.752 3.609 1.00 96.56 179 THR A C 1
ATOM 1357 O O . THR A 1 179 ? 4.800 5.552 4.010 1.00 96.56 179 THR A O 1
ATOM 1360 N N . GLU A 1 180 ? 5.827 3.572 4.210 1.00 94.31 180 GLU A N 1
ATOM 1361 C CA . GLU A 1 180 ? 5.066 3.177 5.403 1.00 94.31 180 GLU A CA 1
ATOM 1362 C C . GLU A 1 180 ? 5.418 4.032 6.620 1.00 94.31 180 GLU A C 1
ATOM 1364 O O . GLU A 1 180 ? 4.530 4.435 7.376 1.00 94.31 180 GLU A O 1
ATOM 1369 N N . THR A 1 181 ? 6.698 4.376 6.792 1.00 93.75 181 THR A N 1
ATOM 1370 C CA . THR A 1 181 ? 7.138 5.242 7.893 1.00 93.75 181 THR A CA 1
ATOM 1371 C C . THR A 1 181 ? 6.512 6.629 7.770 1.00 93.75 181 THR A C 1
ATOM 1373 O O . THR A 1 181 ? 5.868 7.092 8.717 1.00 93.75 181 THR A O 1
ATOM 1376 N N . ILE A 1 182 ? 6.615 7.263 6.597 1.00 95.94 182 ILE A N 1
ATOM 1377 C CA . ILE A 1 182 ? 6.010 8.577 6.333 1.00 95.94 182 ILE A CA 1
ATOM 1378 C C . ILE A 1 182 ? 4.482 8.509 6.461 1.00 95.94 182 ILE A C 1
ATOM 1380 O O . ILE A 1 182 ? 3.871 9.365 7.109 1.00 95.94 182 ILE A O 1
ATOM 1384 N N . GLY A 1 183 ? 3.867 7.473 5.886 1.00 94.56 183 GLY A N 1
ATOM 1385 C CA . GLY A 1 183 ? 2.427 7.248 5.927 1.00 94.56 183 GLY A CA 1
ATOM 1386 C C . GLY A 1 183 ? 1.897 7.010 7.344 1.00 94.56 183 GLY A C 1
ATOM 1387 O O . GLY A 1 183 ? 0.759 7.385 7.639 1.00 94.56 183 GLY A O 1
ATOM 1388 N N . SER A 1 184 ? 2.693 6.411 8.238 1.00 92.50 184 SER A N 1
ATOM 1389 C CA . SER A 1 184 ? 2.323 6.217 9.648 1.00 92.50 184 SER A CA 1
ATOM 1390 C C . SER A 1 184 ? 2.198 7.558 10.373 1.00 92.50 184 SER A C 1
ATOM 1392 O O . SER A 1 184 ? 1.173 7.817 11.003 1.00 92.50 184 SER A O 1
ATOM 1394 N N . VAL A 1 185 ? 3.170 8.459 10.185 1.00 94.06 185 VAL A N 1
ATOM 1395 C CA . VAL A 1 185 ? 3.157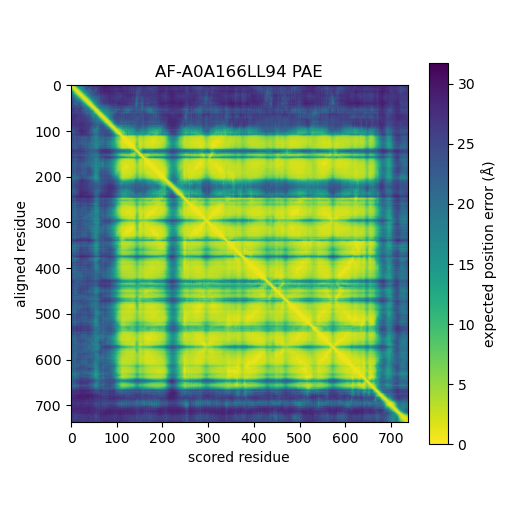 9.790 10.803 1.00 94.06 185 VAL A CA 1
ATOM 1396 C C . VAL A 1 185 ? 2.023 10.641 10.234 1.00 94.06 185 VAL A C 1
ATOM 1398 O O . VAL A 1 185 ? 1.297 11.276 10.999 1.00 94.06 185 VAL A O 1
ATOM 1401 N N . HIS A 1 186 ? 1.796 10.590 8.916 1.00 94.94 186 HIS A N 1
ATOM 1402 C CA . HIS A 1 186 ? 0.641 11.250 8.299 1.00 94.94 186 HIS A CA 1
ATOM 1403 C C . HIS A 1 186 ? -0.687 10.740 8.869 1.00 94.94 186 HIS A C 1
ATOM 1405 O O . HIS A 1 186 ? -1.560 11.530 9.213 1.00 94.94 186 HIS A O 1
ATOM 1411 N N . SER A 1 187 ? -0.840 9.418 9.003 1.00 92.62 187 SER A N 1
ATOM 1412 C CA . SER A 1 187 ? -2.051 8.804 9.555 1.00 92.62 187 SER A CA 1
ATOM 1413 C C . SER A 1 187 ? -2.315 9.251 10.992 1.00 92.62 187 SER A C 1
ATOM 1415 O O . SER A 1 187 ? -3.457 9.560 11.332 1.00 92.62 187 SER A O 1
ATOM 1417 N N . THR A 1 188 ? -1.278 9.310 11.826 1.00 92.06 188 THR A N 1
ATOM 1418 C CA . THR A 1 188 ? -1.362 9.821 13.199 1.00 92.06 188 THR A CA 1
ATOM 1419 C C . THR A 1 188 ? -1.768 11.296 13.232 1.00 92.06 188 THR A C 1
ATOM 1421 O O . THR A 1 188 ? -2.678 11.674 13.974 1.00 92.06 188 THR A O 1
ATOM 1424 N N . ALA A 1 189 ? -1.154 12.129 12.390 1.00 93.75 189 ALA A N 1
ATOM 1425 C CA . ALA A 1 189 ? -1.475 13.549 12.286 1.00 93.75 189 ALA A CA 1
ATOM 1426 C C . ALA A 1 189 ? -2.919 13.801 11.814 1.00 93.75 189 ALA A C 1
ATOM 1428 O O . ALA A 1 189 ? -3.636 14.632 12.382 1.00 93.75 189 ALA A O 1
ATOM 1429 N N . LEU A 1 190 ? -3.366 13.048 10.807 1.00 93.25 190 LEU A N 1
ATOM 1430 C CA . LEU A 1 190 ? -4.731 13.090 10.290 1.00 93.25 190 LEU A CA 1
ATOM 1431 C C . LEU A 1 190 ? -5.742 12.689 11.370 1.00 93.25 190 LEU A C 1
ATOM 1433 O O . LEU A 1 190 ? -6.701 13.422 11.601 1.00 93.25 190 LEU A O 1
ATOM 1437 N N . ARG A 1 191 ? -5.511 11.575 12.078 1.00 91.56 191 ARG A N 1
ATOM 1438 C CA . ARG A 1 191 ? -6.368 11.138 13.196 1.00 91.56 191 ARG A CA 1
ATOM 1439 C C . ARG A 1 191 ? -6.463 12.197 14.290 1.00 91.56 191 ARG A C 1
ATOM 1441 O O . ARG A 1 191 ? -7.562 12.538 14.715 1.00 91.56 191 ARG A O 1
ATOM 1448 N N . SER A 1 192 ? -5.323 12.756 14.681 1.00 92.12 192 SER A N 1
ATOM 1449 C CA . SER A 1 192 ? -5.235 13.833 15.674 1.00 92.12 192 SER A CA 1
ATOM 1450 C C . SER A 1 192 ? -6.062 15.056 15.258 1.00 92.12 192 SER A C 1
ATOM 1452 O O . SER A 1 192 ? -6.849 15.583 16.044 1.00 92.12 192 SER A O 1
ATOM 1454 N N . THR A 1 193 ? -5.984 15.434 13.978 1.00 93.31 193 THR A N 1
ATOM 1455 C CA . THR A 1 193 ? -6.758 16.553 13.419 1.00 93.31 193 THR A CA 1
ATOM 1456 C C . THR A 1 193 ? -8.256 16.277 13.435 1.00 93.31 193 THR A C 1
ATOM 1458 O O . THR A 1 193 ? -9.026 17.137 13.852 1.00 93.31 193 THR A O 1
ATOM 1461 N N . LEU A 1 194 ? -8.681 15.080 13.024 1.00 91.69 194 LEU A N 1
ATOM 1462 C CA . LEU A 1 194 ? -10.098 14.702 12.993 1.00 91.69 194 LEU A CA 1
ATOM 1463 C C . LEU A 1 194 ? -10.722 14.707 14.393 1.00 91.69 194 LEU A C 1
ATOM 1465 O O . LEU A 1 194 ? -11.844 15.185 14.571 1.00 91.69 194 LEU A O 1
ATOM 1469 N N . VAL A 1 195 ? -9.984 14.232 15.399 1.00 90.50 195 VAL A N 1
ATOM 1470 C CA . VAL A 1 195 ? -10.424 14.286 16.800 1.00 90.50 195 VAL A CA 1
ATOM 1471 C C . VAL A 1 195 ? -10.533 15.734 17.283 1.00 90.50 195 VAL A C 1
ATOM 1473 O O . VAL A 1 195 ? -11.535 16.101 17.902 1.00 90.50 195 VAL A O 1
ATOM 1476 N N . ASN A 1 196 ? -9.560 16.583 16.944 1.00 91.62 196 ASN A N 1
ATOM 1477 C CA . ASN A 1 196 ? -9.598 18.001 17.296 1.00 91.62 196 ASN A CA 1
ATOM 1478 C C . ASN A 1 196 ? -10.775 18.742 16.627 1.00 91.62 196 ASN A C 1
ATOM 1480 O O . ASN A 1 196 ? -11.491 19.491 17.288 1.00 91.62 196 ASN A O 1
ATOM 1484 N N . GLU A 1 197 ? -11.038 18.492 15.341 1.00 91.62 197 GLU A N 1
ATOM 1485 C CA . GLU A 1 197 ? -12.183 19.066 14.618 1.00 91.62 197 GLU A CA 1
ATOM 1486 C C . GLU A 1 197 ? -13.526 18.642 15.230 1.00 91.62 197 GLU A C 1
ATOM 1488 O O . GLU A 1 197 ? -14.446 19.462 15.352 1.00 91.62 197 GLU A O 1
ATOM 1493 N N . ARG A 1 198 ? -13.645 17.376 15.656 1.00 90.25 198 ARG A N 1
ATOM 1494 C CA . ARG A 1 198 ? -14.842 16.874 16.345 1.00 90.25 198 ARG A CA 1
ATOM 1495 C C . ARG A 1 198 ? -15.064 17.601 17.669 1.00 90.25 198 ARG A C 1
ATOM 1497 O O . ARG A 1 198 ? -16.180 18.044 17.931 1.00 90.25 198 ARG A O 1
ATOM 1504 N N . ARG A 1 199 ? -14.007 17.787 18.464 1.00 90.19 199 ARG A N 1
ATOM 1505 C CA . ARG A 1 199 ? -14.074 18.534 19.727 1.00 90.19 199 ARG A CA 1
ATOM 1506 C C . ARG A 1 199 ? -14.520 19.980 19.520 1.00 90.19 199 ARG A C 1
ATOM 1508 O O . ARG A 1 199 ? -15.433 20.432 20.205 1.00 90.19 199 ARG A O 1
ATOM 1515 N N . LEU A 1 200 ? -13.911 20.691 18.572 1.00 90.94 200 LEU A N 1
ATOM 1516 C CA . LEU A 1 200 ? -14.277 22.081 18.274 1.00 90.94 200 LEU A CA 1
ATOM 1517 C C . LEU A 1 200 ? -15.741 22.196 17.823 1.00 90.94 200 LEU A C 1
ATOM 1519 O O . LEU A 1 200 ? -16.447 23.117 18.227 1.00 90.94 200 LEU A O 1
ATOM 1523 N N . SER A 1 201 ? -16.220 21.219 17.045 1.00 90.00 201 SER A N 1
ATOM 1524 C CA . SER A 1 201 ? -17.623 21.162 16.616 1.00 90.00 201 SER A CA 1
ATOM 1525 C C . SER A 1 201 ? -18.588 20.973 17.795 1.00 90.00 201 SER A C 1
ATOM 1527 O O . SER A 1 201 ? -19.678 21.541 17.786 1.00 90.00 201 SER A O 1
ATOM 1529 N N . LEU A 1 202 ? -18.197 20.198 18.814 1.00 88.19 202 LEU A N 1
ATOM 1530 C CA . LEU A 1 202 ? -18.989 20.023 20.036 1.00 88.19 202 LEU A CA 1
ATOM 1531 C C . LEU A 1 202 ? -18.990 21.292 20.897 1.00 88.19 202 LEU A C 1
ATOM 1533 O O . LEU A 1 202 ? -20.050 21.702 21.358 1.00 88.19 202 LEU A O 1
ATOM 1537 N N . GLN A 1 203 ? -17.839 21.954 21.055 1.00 89.56 203 GLN A N 1
ATOM 1538 C CA . GLN A 1 203 ? -17.738 23.192 21.839 1.00 89.56 203 GLN A CA 1
ATOM 1539 C C . GLN A 1 203 ? -18.613 24.318 21.274 1.00 89.56 203 GLN A C 1
ATOM 1541 O O . GLN A 1 203 ? -19.320 24.973 22.035 1.00 89.56 203 GLN A O 1
ATOM 1546 N N . HIS A 1 204 ? -18.632 24.498 19.948 1.00 89.25 204 HIS A N 1
ATOM 1547 C CA . HIS A 1 204 ? -19.461 25.524 19.305 1.00 89.25 204 HIS A CA 1
ATOM 1548 C C . HIS A 1 204 ? -20.966 25.282 19.506 1.00 89.25 204 HIS A C 1
ATOM 1550 O O . HIS A 1 204 ? -21.756 26.222 19.514 1.00 89.25 204 HIS A O 1
ATOM 1556 N N . LYS A 1 205 ? -21.396 24.025 19.658 1.00 85.88 205 LYS A N 1
ATOM 1557 C CA . LYS A 1 205 ? -22.812 23.699 19.863 1.00 85.88 205 LYS A CA 1
ATOM 1558 C C . LYS A 1 205 ? -23.289 24.020 21.285 1.00 85.88 205 LYS A C 1
ATOM 1560 O O . LYS A 1 205 ? -24.475 24.269 21.481 1.00 85.88 205 LYS A O 1
ATOM 1565 N N . THR A 1 206 ? -22.385 24.002 22.262 1.00 83.69 206 THR A N 1
ATOM 1566 C CA . THR A 1 206 ? -22.721 24.220 23.676 1.00 83.69 206 THR A CA 1
ATOM 1567 C C . THR A 1 206 ? -22.787 25.699 24.047 1.00 83.69 206 THR A C 1
ATOM 1569 O O . THR A 1 206 ? -23.389 26.024 25.064 1.00 83.69 206 THR A O 1
ATOM 1572 N N . THR A 1 207 ? -22.219 26.609 23.249 1.00 80.00 207 THR A N 1
ATOM 1573 C CA . THR A 1 207 ? -22.382 28.051 23.473 1.00 80.00 207 THR A CA 1
ATOM 1574 C C . THR A 1 207 ? -23.833 28.429 23.160 1.00 80.00 207 THR A C 1
ATOM 1576 O O . THR A 1 207 ? -24.223 28.384 21.991 1.00 80.00 207 THR A O 1
ATOM 1579 N N . PRO A 1 208 ? -24.667 28.761 24.166 1.00 78.06 208 PRO A N 1
ATOM 1580 C CA . PRO A 1 208 ? -26.036 29.177 23.912 1.00 78.06 208 PRO A CA 1
ATOM 1581 C C . PRO A 1 208 ? -25.975 30.416 23.024 1.00 78.06 208 PRO A C 1
ATOM 1583 O O . PRO A 1 208 ? -25.172 31.312 23.284 1.00 78.06 208 PRO A O 1
ATOM 1586 N N . ASN A 1 209 ? -26.811 30.479 21.986 1.00 65.38 209 ASN A N 1
ATOM 1587 C CA . ASN A 1 209 ? -27.058 31.719 21.257 1.00 65.38 209 ASN A CA 1
ATOM 1588 C C . ASN A 1 209 ? -27.795 32.684 22.194 1.00 65.38 209 ASN A C 1
ATOM 1590 O O . ASN A 1 209 ? -28.980 32.967 22.026 1.00 65.38 209 ASN A O 1
ATOM 1594 N N . THR A 1 210 ? -27.087 33.208 23.190 1.00 68.25 210 THR A N 1
ATOM 1595 C CA . THR A 1 210 ? -27.446 34.433 23.883 1.00 68.25 210 THR A CA 1
ATOM 1596 C C . THR A 1 210 ? -27.160 35.554 22.894 1.00 68.25 210 THR A C 1
ATOM 1598 O O . THR A 1 210 ? -26.208 36.318 23.030 1.00 68.25 210 THR A O 1
ATOM 1601 N N . SER A 1 211 ? -27.956 35.609 21.824 1.00 61.88 211 SER A N 1
ATOM 1602 C CA . SER A 1 211 ? -28.089 36.838 21.062 1.00 61.88 211 SER A CA 1
ATOM 1603 C C . SER A 1 211 ? -28.452 37.893 22.102 1.00 61.88 211 SER A C 1
ATOM 1605 O O . SER A 1 211 ? -29.400 37.651 22.858 1.00 61.88 211 SER A O 1
ATOM 1607 N N . PRO A 1 212 ? -27.705 39.002 22.224 1.00 64.56 212 PRO A N 1
ATOM 1608 C CA . PRO A 1 212 ? -28.111 40.102 23.075 1.00 64.56 212 PRO A CA 1
ATOM 1609 C C . PRO A 1 212 ? -29.403 40.634 22.466 1.00 64.56 212 PRO A C 1
ATOM 1611 O O . PRO A 1 212 ? -29.394 41.436 21.535 1.00 64.56 212 PRO A O 1
ATOM 1614 N N . GLY A 1 213 ? -30.523 40.072 22.919 1.00 58.25 213 GLY A N 1
ATOM 1615 C CA . GLY A 1 213 ? -31.844 40.550 22.601 1.00 58.25 213 GLY A CA 1
ATOM 1616 C C . GLY A 1 213 ? -31.862 41.992 23.047 1.00 58.25 213 GLY A C 1
ATOM 1617 O O . GLY A 1 213 ? -31.755 42.281 24.238 1.00 58.25 213 GLY A O 1
ATOM 1618 N N . THR A 1 214 ? -31.925 42.882 22.067 1.00 58.22 214 THR A N 1
ATOM 1619 C CA . THR A 1 214 ? -32.369 44.250 22.236 1.00 58.22 214 THR A CA 1
ATOM 1620 C C . THR A 1 214 ? -33.669 44.165 23.024 1.00 58.22 214 THR A C 1
ATOM 1622 O O . THR A 1 214 ? -34.698 43.758 22.490 1.00 58.22 214 THR A O 1
ATOM 1625 N N . LEU A 1 215 ? -33.591 44.425 24.330 1.00 56.41 215 LEU A N 1
ATOM 1626 C CA . LEU A 1 215 ? -34.760 44.568 25.180 1.00 56.41 215 LEU A CA 1
ATOM 1627 C C . LEU A 1 215 ? -35.656 45.617 24.510 1.00 56.41 215 LEU A C 1
ATOM 1629 O O . LEU A 1 215 ? -35.194 46.745 24.320 1.00 56.41 215 LEU A O 1
ATOM 1633 N N . PRO A 1 216 ? -36.910 45.297 24.149 1.00 55.03 216 PRO A N 1
ATOM 1634 C CA . PRO A 1 216 ? -37.877 46.335 23.871 1.00 55.03 216 PRO A CA 1
ATOM 1635 C C . PRO A 1 216 ? -38.138 47.042 25.201 1.00 55.03 216 PRO A C 1
ATOM 1637 O O . PRO A 1 216 ? -38.870 46.565 26.067 1.00 55.03 216 PRO A O 1
ATOM 1640 N N . SER A 1 217 ? -37.459 48.168 25.392 1.00 58.88 217 SER A N 1
ATOM 1641 C CA . SER A 1 217 ? -37.692 49.102 26.480 1.00 58.88 217 SER A CA 1
ATOM 1642 C C . SER A 1 217 ? -39.037 49.783 26.247 1.00 58.88 217 SER A C 1
ATOM 1644 O O . SER A 1 217 ? -39.076 50.841 25.629 1.00 58.88 217 SER A O 1
ATOM 1646 N N . THR A 1 218 ? -40.148 49.155 26.631 1.00 56.84 218 THR A N 1
ATOM 1647 C CA . THR A 1 218 ? -41.446 49.817 26.885 1.00 56.84 218 THR A CA 1
ATOM 1648 C C . THR A 1 218 ? -42.485 48.775 27.288 1.00 56.84 218 THR A C 1
ATOM 1650 O O . THR A 1 218 ? -43.203 48.249 26.449 1.00 56.84 218 THR A O 1
ATOM 1653 N N . LEU A 1 219 ? -42.597 48.489 28.585 1.00 51.72 219 LEU A N 1
ATOM 1654 C CA . LEU A 1 219 ? -43.839 47.985 29.180 1.00 51.72 219 LEU A CA 1
ATOM 1655 C C . LEU A 1 219 ? -43.923 48.501 30.630 1.00 51.72 219 LEU A C 1
ATOM 1657 O O . LEU A 1 219 ? -42.929 48.415 31.354 1.00 51.72 219 LEU A O 1
ATOM 1661 N N . PRO A 1 220 ? -45.056 49.103 31.040 1.00 63.09 220 PRO A N 1
ATOM 1662 C CA . PRO A 1 220 ? -45.202 49.734 32.344 1.00 63.09 220 PRO A CA 1
ATOM 1663 C C . PRO A 1 220 ? -45.481 48.711 33.462 1.00 63.09 220 PRO A C 1
ATOM 1665 O O . PRO A 1 220 ? -45.941 47.599 33.193 1.00 63.09 220 PRO A O 1
ATOM 1668 N N . PRO A 1 221 ? 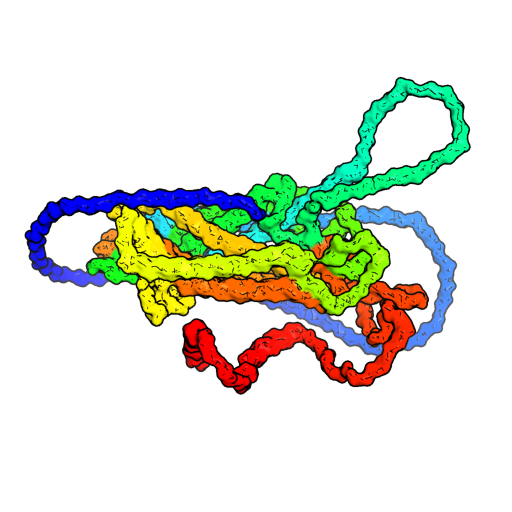-45.222 49.079 34.730 1.00 57.97 221 PRO A N 1
ATOM 1669 C CA . PRO A 1 221 ? -45.391 48.192 35.871 1.00 57.97 221 PRO A CA 1
ATOM 1670 C C . PRO A 1 221 ? -46.856 48.180 36.323 1.00 57.97 221 PRO A C 1
ATOM 1672 O O . PRO A 1 221 ? -47.368 49.183 36.820 1.00 57.97 221 PRO A O 1
ATOM 1675 N N . SER A 1 222 ? -47.557 47.055 36.176 1.00 52.91 222 SER A N 1
ATOM 1676 C CA . SER A 1 222 ? -48.867 46.854 36.819 1.00 52.91 222 SER A CA 1
ATOM 1677 C C . SER A 1 222 ? -49.156 45.370 37.068 1.00 52.91 222 SER A C 1
ATOM 1679 O O . SER A 1 222 ? -49.476 44.625 36.151 1.00 52.91 222 SER A O 1
ATOM 1681 N N . THR A 1 223 ? -49.030 44.973 38.337 1.00 57.41 223 THR A N 1
ATOM 1682 C CA . THR A 1 223 ? -49.906 44.028 39.066 1.00 57.41 223 THR A CA 1
ATOM 1683 C C . THR A 1 223 ? -50.501 42.833 38.305 1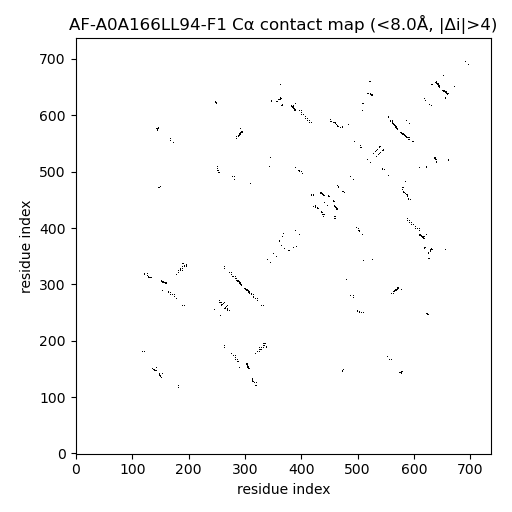.00 57.41 223 THR A C 1
ATOM 1685 O O . THR A 1 223 ? -51.583 42.952 37.739 1.00 57.41 223 THR A O 1
ATOM 1688 N N . LEU A 1 224 ? -49.890 41.647 38.446 1.00 47.62 224 LEU A N 1
ATOM 1689 C CA . LEU A 1 224 ? -50.550 40.342 38.257 1.00 47.62 224 LEU A CA 1
ATOM 1690 C C . LEU A 1 224 ? -50.041 39.309 39.300 1.00 47.62 224 LEU A C 1
ATOM 1692 O O . LEU A 1 224 ? -48.896 39.419 39.746 1.00 47.62 224 LEU A O 1
ATOM 1696 N N . PRO A 1 225 ? -50.888 38.350 39.732 1.00 60.19 225 PRO A N 1
ATOM 1697 C CA . PRO A 1 225 ? -50.690 37.508 40.916 1.00 60.19 225 PRO A CA 1
ATOM 1698 C C . PRO A 1 225 ? -49.830 36.252 40.653 1.00 60.19 225 PRO A C 1
ATOM 1700 O O . PRO A 1 225 ? -49.625 35.866 39.500 1.00 60.19 225 PRO A O 1
ATOM 1703 N N . PRO A 1 226 ? -49.357 35.560 41.710 1.00 56.44 226 PRO A N 1
ATOM 1704 C CA . PRO A 1 226 ? -48.535 34.363 41.582 1.00 56.44 226 PRO A CA 1
ATOM 1705 C C . PRO A 1 226 ? -49.414 33.131 41.328 1.00 56.44 226 PRO A C 1
ATOM 1707 O O . PRO A 1 226 ? -50.058 32.632 42.245 1.00 56.44 226 PRO A O 1
ATOM 1710 N N . SER A 1 227 ? -49.447 32.607 40.101 1.00 50.78 227 SER A N 1
ATOM 1711 C CA . SER A 1 227 ? -49.911 31.229 39.867 1.00 50.78 227 SER A CA 1
ATOM 1712 C C . SER A 1 227 ? -49.460 30.668 38.512 1.00 50.78 227 SER A C 1
ATOM 1714 O O . SER A 1 227 ? -49.663 31.275 37.467 1.00 50.78 227 SER A O 1
ATOM 1716 N N . THR A 1 228 ? -48.870 29.467 38.569 1.00 52.12 228 THR A N 1
ATOM 1717 C CA . THR A 1 228 ? -48.835 28.437 37.509 1.00 52.12 228 THR A CA 1
ATOM 1718 C C . THR A 1 228 ? -48.327 28.848 36.121 1.00 52.12 228 THR A C 1
ATOM 1720 O O . THR A 1 228 ? -49.101 29.046 35.190 1.00 52.12 228 THR A O 1
ATOM 1723 N N . LEU A 1 229 ? -47.002 28.832 35.943 1.00 46.53 229 LEU A N 1
ATOM 1724 C CA . LEU A 1 229 ? -46.382 28.680 34.623 1.00 46.53 229 LEU A CA 1
ATOM 1725 C C . LEU A 1 229 ? -46.078 27.190 34.390 1.00 46.53 229 LEU A C 1
ATOM 1727 O O . LEU A 1 229 ? -45.268 26.623 35.127 1.00 46.53 229 LEU A O 1
ATOM 1731 N N . PRO A 1 230 ? -46.710 26.527 33.405 1.00 51.31 230 PRO A N 1
ATOM 1732 C CA . PRO A 1 230 ? -46.382 25.152 33.073 1.00 51.31 230 PRO A CA 1
ATOM 1733 C C . PRO A 1 230 ? -44.975 25.123 32.473 1.00 51.31 230 PRO A C 1
ATOM 1735 O O . PRO A 1 230 ? -44.694 25.816 31.490 1.00 51.31 230 PRO A O 1
ATOM 1738 N N . SER A 1 231 ? -44.091 24.312 33.059 1.00 49.22 231 SER A N 1
ATOM 1739 C CA . SER A 1 231 ? -42.796 23.925 32.492 1.00 49.22 231 SER A CA 1
ATOM 1740 C C . SER A 1 231 ? -43.028 23.148 31.196 1.00 49.22 231 SER A C 1
ATOM 1742 O O . SER A 1 231 ? -42.926 21.926 31.138 1.00 49.22 231 SER A O 1
ATOM 1744 N N . THR A 1 232 ? -43.407 23.868 30.148 1.00 46.91 232 THR A N 1
ATOM 1745 C CA . THR A 1 232 ? -43.583 23.324 28.811 1.00 46.91 232 THR A CA 1
ATOM 1746 C C . THR A 1 232 ? -42.173 23.143 28.271 1.00 46.91 232 THR A C 1
ATOM 1748 O O . THR A 1 232 ? -41.573 24.075 27.741 1.00 46.91 232 THR A O 1
ATOM 1751 N N . LEU A 1 233 ? -41.600 21.966 28.536 1.00 52.12 233 LEU A N 1
ATOM 1752 C CA . LEU A 1 233 ? -40.354 21.488 27.949 1.00 52.12 233 LEU A CA 1
ATOM 1753 C C . LEU A 1 233 ? -40.463 21.674 26.434 1.00 52.12 233 LEU A C 1
ATOM 1755 O O . LEU A 1 233 ? -41.158 20.914 25.762 1.00 52.12 233 LEU A O 1
ATOM 1759 N N . LEU A 1 234 ? -39.823 22.720 25.909 1.00 50.16 234 LEU A N 1
ATOM 1760 C CA . LEU A 1 234 ? -39.665 22.904 24.473 1.00 50.16 234 LEU A CA 1
ATOM 1761 C C . LEU A 1 234 ? -39.031 21.615 23.936 1.00 50.16 234 LEU A C 1
ATOM 1763 O O . LEU A 1 234 ? -37.942 21.261 24.400 1.00 50.16 234 LEU A O 1
ATOM 1767 N N . PRO A 1 235 ? -39.698 20.887 23.021 1.00 55.47 235 PRO A N 1
ATOM 1768 C CA . PRO A 1 235 ? -39.140 19.676 22.451 1.00 55.47 235 PRO A CA 1
ATOM 1769 C C . PRO A 1 235 ? -37.817 20.061 21.806 1.00 55.47 235 PRO A C 1
ATOM 1771 O O . PRO A 1 235 ? -37.775 20.876 20.884 1.00 55.47 235 PRO A O 1
ATOM 1774 N N . SER A 1 236 ? -36.725 19.527 22.347 1.00 56.81 236 SER A N 1
ATOM 1775 C CA . SER A 1 236 ? -35.400 19.690 21.779 1.00 56.81 236 SER A CA 1
ATOM 1776 C C . SER A 1 236 ? -35.457 19.130 20.366 1.00 56.81 236 SER A C 1
ATOM 1778 O O . SER A 1 236 ? -35.543 17.921 20.164 1.00 56.81 236 SER A O 1
ATOM 1780 N N . THR A 1 237 ? -35.495 20.021 19.374 1.00 59.81 237 THR A N 1
ATOM 1781 C CA . THR A 1 237 ? -35.553 19.629 17.971 1.00 59.81 237 THR A CA 1
ATOM 1782 C C . THR A 1 237 ? -34.382 18.680 17.720 1.00 59.81 237 THR A C 1
ATOM 1784 O O . THR A 1 237 ? -33.232 19.086 17.941 1.00 59.81 237 THR A O 1
ATOM 1787 N N . PRO A 1 238 ? -34.634 17.412 17.342 1.00 56.34 238 PRO A N 1
ATOM 1788 C CA . PRO A 1 238 ? -33.573 16.437 17.176 1.00 56.34 238 PRO A CA 1
ATOM 1789 C C . PRO A 1 238 ? -32.577 16.995 16.170 1.00 56.34 238 PRO A C 1
ATOM 1791 O O . PRO A 1 238 ? -32.946 17.447 15.083 1.00 56.34 238 PRO A O 1
ATOM 1794 N N . LEU A 1 239 ? -31.313 17.040 16.591 1.00 52.84 239 LEU A N 1
ATOM 1795 C CA . LEU A 1 239 ? -30.225 17.586 15.797 1.00 52.84 239 LEU A CA 1
ATOM 1796 C C . LEU A 1 239 ? -30.273 16.955 14.397 1.00 52.84 239 LEU A C 1
ATOM 1798 O O . LEU A 1 239 ? -30.400 15.730 14.323 1.00 52.84 239 LEU A O 1
ATOM 1802 N N . PRO A 1 240 ? -30.168 17.733 13.303 1.00 54.75 240 PRO A N 1
ATOM 1803 C CA . PRO A 1 240 ? -30.197 17.173 11.961 1.00 54.75 240 PRO A CA 1
ATOM 1804 C C . PRO A 1 240 ? -29.144 16.069 11.853 1.00 54.75 240 PRO A C 1
ATOM 1806 O O . PRO A 1 240 ? -27.944 16.316 11.954 1.00 54.75 240 PRO A O 1
ATOM 1809 N N . SER A 1 241 ? -29.611 14.841 11.641 1.00 54.09 241 SER A N 1
ATOM 1810 C CA . SER A 1 241 ? -28.833 13.595 11.608 1.00 54.09 241 SER A CA 1
ATOM 1811 C C . SER A 1 241 ? -27.826 13.509 10.451 1.00 54.09 241 SER A C 1
ATOM 1813 O O . SER A 1 241 ? -27.221 12.466 10.225 1.00 54.09 241 SER A O 1
ATOM 1815 N N . ASN A 1 242 ? -27.637 14.598 9.701 1.00 47.53 242 ASN A N 1
ATOM 1816 C CA . ASN A 1 242 ? -26.993 14.588 8.394 1.00 47.53 242 ASN A CA 1
ATOM 1817 C C . ASN A 1 242 ? -25.551 15.122 8.390 1.00 47.53 242 ASN A C 1
ATOM 1819 O O . ASN A 1 242 ? -24.867 15.038 7.372 1.00 47.53 242 ASN A O 1
ATOM 1823 N N . THR A 1 243 ? -25.029 15.631 9.512 1.00 52.94 243 THR A N 1
ATOM 1824 C CA . THR A 1 243 ? -23.575 15.820 9.652 1.00 52.94 243 THR A CA 1
ATOM 1825 C C . THR A 1 243 ? -22.939 14.485 10.014 1.00 52.94 243 THR A C 1
ATOM 1827 O O . THR A 1 243 ? -22.619 14.222 11.168 1.00 52.94 243 THR A O 1
ATOM 1830 N N . GLN A 1 244 ? -22.813 13.629 9.002 1.00 54.78 244 GLN A N 1
ATOM 1831 C CA . GLN A 1 244 ? -22.169 12.321 9.056 1.00 54.78 244 GLN A CA 1
ATOM 1832 C C . GLN A 1 244 ? -20.732 12.495 9.582 1.00 54.78 244 GLN A C 1
ATOM 1834 O O . GLN A 1 244 ? -19.850 13.007 8.886 1.00 54.78 244 GLN A O 1
ATOM 1839 N N . TYR A 1 245 ? -20.502 12.168 10.854 1.00 55.97 245 TYR A N 1
ATOM 1840 C CA . TYR A 1 245 ? -19.200 12.348 11.488 1.00 55.97 245 TYR A CA 1
ATOM 1841 C C . TYR A 1 245 ? -18.219 11.318 10.915 1.00 55.97 245 TYR A C 1
ATOM 1843 O O . TYR A 1 245 ? -18.274 10.135 11.215 1.00 55.97 245 TYR A O 1
ATOM 1851 N N . HIS A 1 246 ? -17.287 11.783 10.085 1.00 63.53 246 HIS A N 1
ATOM 1852 C CA . HIS A 1 246 ? -16.349 10.964 9.304 1.00 63.53 246 HIS A CA 1
ATOM 1853 C C . HIS A 1 246 ? -15.290 10.174 10.118 1.00 63.53 246 HIS A C 1
ATOM 1855 O O . HIS A 1 246 ? -14.403 9.566 9.517 1.00 63.53 246 HIS A O 1
ATOM 1861 N N . PHE A 1 247 ? -15.347 10.165 11.457 1.00 78.94 247 PHE A N 1
ATOM 1862 C CA . PHE A 1 247 ? -14.332 9.550 12.329 1.00 78.94 247 PHE A CA 1
ATOM 1863 C C . PHE A 1 247 ? -14.942 8.637 13.404 1.00 78.94 247 PHE A C 1
ATOM 1865 O O . PHE A 1 247 ? -14.904 8.923 14.599 1.00 78.94 247 PHE A O 1
ATOM 1872 N N . GLU A 1 248 ? -15.530 7.533 12.956 1.00 90.75 248 GLU A N 1
ATOM 1873 C CA . GLU A 1 248 ? -16.183 6.542 13.824 1.00 90.75 248 GLU A CA 1
ATOM 1874 C C . GLU A 1 248 ? -15.248 5.394 14.244 1.00 90.75 248 GLU A C 1
ATOM 1876 O O . GLU A 1 248 ? -15.376 4.845 15.336 1.00 90.75 248 GLU A O 1
ATOM 1881 N N . PHE A 1 249 ? -14.265 5.064 13.403 1.00 91.88 249 PHE A N 1
ATOM 1882 C CA . PHE A 1 249 ? -13.356 3.934 13.594 1.00 91.88 249 PHE A CA 1
ATOM 1883 C C . PHE A 1 249 ? -11.914 4.393 13.832 1.00 91.88 249 PHE A C 1
ATOM 1885 O O . PHE A 1 249 ? -11.439 5.340 13.202 1.00 91.88 249 PHE A O 1
ATOM 1892 N N . ASN A 1 250 ? -11.184 3.666 14.680 1.00 92.00 250 ASN A N 1
ATOM 1893 C CA . ASN A 1 250 ? -9.739 3.818 14.860 1.00 92.00 250 ASN A CA 1
ATOM 1894 C C . ASN A 1 250 ? -8.987 3.591 13.548 1.00 92.00 250 ASN A C 1
ATOM 1896 O O . ASN A 1 250 ? -8.101 4.362 13.165 1.00 92.00 250 ASN A O 1
ATOM 1900 N N . THR A 1 251 ? -9.406 2.560 12.822 1.00 85.50 251 THR A N 1
ATOM 1901 C CA . THR A 1 251 ? -8.904 2.259 11.493 1.00 85.50 251 THR A CA 1
ATOM 1902 C C . THR A 1 251 ? -9.685 3.042 10.443 1.00 85.50 251 THR A C 1
ATOM 1904 O O . THR A 1 251 ? -10.721 2.605 9.948 1.00 85.50 251 THR A O 1
ATOM 1907 N N . ASN A 1 252 ? -9.148 4.193 10.051 1.00 83.31 252 ASN A N 1
ATOM 1908 C CA . ASN A 1 252 ? -9.575 4.892 8.845 1.00 83.31 252 ASN A CA 1
ATOM 1909 C C . ASN A 1 252 ? -8.545 4.697 7.738 1.00 83.31 252 ASN A C 1
ATOM 1911 O O . ASN A 1 252 ? -7.336 4.733 7.977 1.00 83.31 252 ASN A O 1
ATOM 1915 N N . SER A 1 253 ? -9.018 4.484 6.510 1.00 81.94 253 SER A N 1
ATOM 1916 C CA . SER A 1 253 ? -8.113 4.370 5.372 1.00 81.94 253 SER A CA 1
ATOM 1917 C C . SER A 1 253 ? -7.493 5.743 5.117 1.00 81.94 253 SER A C 1
ATOM 1919 O O . SER A 1 253 ? -8.142 6.632 4.572 1.00 81.94 253 SER A O 1
ATOM 1921 N N . ARG A 1 254 ? -6.238 5.925 5.548 1.00 80.75 254 ARG A N 1
ATOM 1922 C CA . ARG A 1 254 ? -5.541 7.225 5.583 1.00 80.75 254 ARG A CA 1
ATOM 1923 C C . ARG A 1 254 ? -5.512 7.971 4.245 1.00 80.75 254 ARG A C 1
ATOM 1925 O O . ARG A 1 254 ? -5.380 9.182 4.247 1.00 80.75 254 ARG A O 1
ATOM 1932 N N . LEU A 1 255 ? -5.643 7.259 3.122 1.00 86.12 255 LEU A N 1
ATOM 1933 C CA . LEU A 1 255 ? -5.665 7.841 1.773 1.00 86.12 255 LEU A CA 1
ATOM 1934 C C . LEU A 1 255 ? -7.065 8.279 1.309 1.00 86.12 255 LEU A C 1
ATOM 1936 O O . LEU A 1 255 ? -7.181 9.001 0.324 1.00 86.12 255 LEU A O 1
ATOM 1940 N N . PHE A 1 256 ? -8.126 7.841 1.989 1.00 87.50 256 PHE A N 1
ATOM 1941 C CA . PHE A 1 256 ? -9.519 8.102 1.602 1.00 87.50 256 PHE A CA 1
ATOM 1942 C C . PHE A 1 256 ? -10.310 8.862 2.671 1.00 87.50 256 PHE A C 1
ATOM 1944 O O . PHE A 1 256 ? -11.484 9.168 2.465 1.00 87.50 256 PHE A O 1
ATOM 1951 N N . THR A 1 257 ? -9.671 9.184 3.794 1.00 89.25 257 THR A N 1
ATOM 1952 C CA . THR A 1 257 ? -10.222 10.030 4.850 1.00 89.25 257 THR A CA 1
ATOM 1953 C C . THR A 1 257 ? -9.477 11.358 4.852 1.00 89.25 257 THR A C 1
ATOM 1955 O O . THR A 1 257 ? -8.260 11.385 4.710 1.00 89.25 257 THR A O 1
ATOM 1958 N N . ALA A 1 258 ? -10.201 12.460 5.015 1.00 91.75 258 ALA A N 1
ATOM 1959 C CA . ALA A 1 258 ? -9.635 13.799 5.053 1.00 91.75 258 ALA A CA 1
ATOM 1960 C C . ALA A 1 258 ? -10.349 14.645 6.110 1.00 91.75 258 ALA A C 1
ATOM 1962 O O . ALA A 1 258 ? -11.559 14.503 6.293 1.00 91.75 258 ALA A O 1
ATOM 1963 N N . GLY A 1 259 ? -9.598 15.516 6.784 1.00 89.62 259 GLY A N 1
ATOM 1964 C CA . GLY A 1 259 ? -10.147 16.565 7.641 1.00 89.62 259 GLY A CA 1
ATOM 1965 C C . GLY A 1 259 ? -10.644 17.769 6.841 1.00 89.62 259 GLY A C 1
ATOM 1966 O O . GLY A 1 259 ? -10.516 17.826 5.612 1.00 89.62 259 GLY A O 1
ATOM 1967 N N . LYS A 1 260 ? -11.208 18.749 7.547 1.00 90.75 260 LYS A N 1
ATOM 1968 C CA . LYS A 1 260 ? -11.605 20.047 6.979 1.00 90.75 260 LYS A CA 1
ATOM 1969 C C . LYS A 1 260 ? -10.410 20.992 6.813 1.00 90.75 260 LYS A C 1
ATOM 1971 O O . LYS A 1 260 ? -10.431 21.834 5.918 1.00 90.75 260 LYS A O 1
ATOM 1976 N N . GLY A 1 261 ? -9.380 20.869 7.653 1.00 89.31 261 GLY A N 1
ATOM 1977 C CA . GLY A 1 261 ? -8.172 21.701 7.580 1.00 89.31 261 GLY A CA 1
ATOM 1978 C C . GLY A 1 261 ? -7.344 21.481 6.307 1.00 89.31 261 GLY A C 1
ATOM 1979 O O . GLY A 1 261 ? -7.388 20.415 5.712 1.00 89.31 261 GLY A O 1
ATOM 1980 N N . TRP A 1 262 ? -6.535 22.465 5.894 1.00 92.88 262 TRP A N 1
ATOM 1981 C CA . TRP A 1 262 ? -5.729 22.370 4.661 1.00 92.88 262 TRP A CA 1
ATOM 1982 C C . TRP A 1 262 ? -4.663 21.258 4.721 1.00 92.88 262 TRP A C 1
ATOM 1984 O O . TRP A 1 262 ? -4.533 20.479 3.779 1.00 92.88 262 TRP A O 1
ATOM 1994 N N . ALA A 1 263 ? -3.933 21.152 5.841 1.00 92.25 263 ALA A N 1
ATOM 1995 C CA . ALA A 1 263 ? -2.740 20.305 5.954 1.00 92.25 263 ALA A CA 1
ATOM 1996 C C . ALA A 1 263 ? -3.073 18.805 5.961 1.00 92.25 263 ALA A C 1
ATOM 1998 O O . ALA A 1 263 ? -2.351 18.002 5.382 1.00 92.25 263 ALA A O 1
ATOM 1999 N N . ASN A 1 264 ? -4.198 18.445 6.580 1.00 93.81 264 ASN A N 1
ATOM 2000 C CA . ASN A 1 264 ? -4.737 17.083 6.619 1.00 93.81 264 ASN A CA 1
ATOM 2001 C C . ASN A 1 264 ? -6.052 16.982 5.825 1.00 93.81 264 ASN A C 1
ATOM 2003 O O . ASN A 1 264 ? -6.896 16.128 6.093 1.00 93.81 264 ASN A O 1
ATOM 2007 N N . GLY A 1 265 ? -6.245 17.903 4.878 1.00 94.50 265 GLY A N 1
ATOM 2008 C CA . GLY A 1 265 ? -7.450 18.013 4.070 1.00 94.50 265 GLY A CA 1
ATOM 2009 C C . GLY A 1 265 ? -7.403 17.162 2.819 1.00 94.50 265 GLY A C 1
ATOM 2010 O O . GLY A 1 265 ? -6.382 16.571 2.467 1.00 94.50 265 GLY A O 1
ATOM 2011 N N . ARG A 1 266 ? -8.517 17.161 2.082 1.00 94.94 266 ARG A N 1
ATOM 2012 C CA . ARG A 1 266 ? -8.690 16.302 0.902 1.00 94.94 266 ARG A CA 1
ATOM 2013 C C . ARG A 1 266 ? -7.600 16.514 -0.145 1.00 94.94 266 ARG A C 1
ATOM 2015 O O . ARG A 1 266 ? -7.152 15.539 -0.742 1.00 94.94 266 ARG A O 1
ATOM 2022 N N . LEU A 1 267 ? -7.160 17.758 -0.350 1.00 95.56 267 LEU A N 1
ATOM 2023 C CA . LEU A 1 267 ? -6.087 18.084 -1.289 1.00 95.56 267 LEU A CA 1
ATOM 2024 C C . LEU A 1 267 ? -4.764 17.429 -0.876 1.00 95.56 267 LEU A C 1
ATOM 2026 O O . LEU A 1 267 ? -4.168 16.726 -1.685 1.00 95.56 267 LEU A O 1
ATOM 2030 N N . MET A 1 268 ? -4.333 17.613 0.376 1.00 96.25 268 MET A N 1
ATOM 2031 C CA . MET A 1 268 ? -3.066 17.064 0.869 1.00 96.25 268 MET A CA 1
ATOM 2032 C C . MET A 1 268 ? -3.084 15.544 0.942 1.00 96.25 268 MET A C 1
ATOM 2034 O O . MET A 1 268 ? -2.111 14.913 0.542 1.00 96.25 268 MET A O 1
ATOM 2038 N N . THR A 1 269 ? -4.199 14.941 1.351 1.00 95.50 269 THR A N 1
ATOM 2039 C CA . THR A 1 269 ? -4.359 13.483 1.325 1.00 95.50 269 THR A CA 1
ATOM 2040 C C . THR A 1 269 ? -4.329 12.934 -0.106 1.00 95.50 269 THR A C 1
ATOM 2042 O O . THR A 1 269 ? -3.691 11.914 -0.364 1.00 95.50 269 THR A O 1
ATOM 2045 N N . THR A 1 270 ? -4.962 13.620 -1.064 1.00 95.94 270 THR A N 1
ATOM 2046 C CA . THR A 1 270 ? -4.919 13.224 -2.485 1.00 95.94 270 THR A CA 1
ATOM 2047 C C . THR A 1 270 ? -3.509 13.369 -3.051 1.00 95.94 270 THR A C 1
ATOM 2049 O O . THR A 1 270 ? -3.033 12.481 -3.755 1.00 95.94 270 THR A O 1
ATOM 2052 N N . LEU A 1 271 ? -2.815 14.459 -2.715 1.00 96.88 271 LEU A N 1
ATOM 2053 C CA . LEU A 1 271 ? -1.431 14.684 -3.118 1.00 96.88 271 LEU A CA 1
ATOM 2054 C C . LEU A 1 271 ? -0.499 13.633 -2.504 1.00 96.88 271 LEU A C 1
ATOM 2056 O O . LEU A 1 271 ? 0.339 13.087 -3.210 1.00 96.88 271 LEU A O 1
ATOM 2060 N N . MET A 1 272 ? -0.688 13.284 -1.231 1.00 97.12 272 MET A N 1
ATOM 2061 C CA . MET A 1 272 ? 0.025 12.192 -0.566 1.00 97.12 272 MET A CA 1
ATOM 2062 C C . MET A 1 272 ? -0.190 10.861 -1.299 1.00 97.12 272 MET A C 1
ATOM 2064 O O . MET A 1 272 ? 0.776 10.159 -1.592 1.00 97.12 272 MET A O 1
ATOM 2068 N N . ALA A 1 273 ? -1.436 10.531 -1.654 1.00 97.12 273 ALA A N 1
ATOM 2069 C CA . ALA A 1 273 ? -1.754 9.326 -2.420 1.00 97.12 273 ALA A CA 1
ATOM 2070 C C . ALA A 1 273 ? -1.086 9.330 -3.807 1.00 97.12 273 ALA A C 1
ATOM 2072 O O . ALA A 1 273 ? -0.527 8.318 -4.228 1.00 97.12 273 ALA A O 1
ATOM 2073 N N . LEU A 1 274 ? -1.098 10.469 -4.504 1.00 97.44 274 LEU A N 1
ATOM 2074 C CA . LEU A 1 274 ? -0.440 10.626 -5.800 1.00 97.44 274 LEU A CA 1
ATOM 2075 C C . LEU A 1 274 ? 1.080 10.461 -5.686 1.00 97.44 274 LEU A C 1
ATOM 2077 O O . LEU A 1 274 ? 1.678 9.728 -6.470 1.00 97.44 274 LEU A O 1
ATOM 2081 N N . LEU A 1 275 ? 1.706 11.105 -4.701 1.00 98.06 275 LEU A N 1
ATOM 2082 C CA . LEU A 1 275 ? 3.142 10.993 -4.463 1.00 98.06 275 LEU A CA 1
ATOM 2083 C C . LEU A 1 275 ? 3.540 9.565 -4.092 1.00 98.06 275 LEU A C 1
ATOM 2085 O O . LEU A 1 275 ? 4.589 9.111 -4.537 1.00 98.06 275 LEU A O 1
ATOM 2089 N N . LEU A 1 276 ? 2.699 8.846 -3.342 1.00 97.50 276 LEU A N 1
ATOM 2090 C CA . LEU A 1 276 ? 2.896 7.430 -3.040 1.00 97.50 276 LEU A CA 1
ATOM 2091 C C . LEU A 1 276 ? 2.941 6.597 -4.328 1.00 97.50 276 LEU A C 1
ATOM 2093 O O . LEU A 1 276 ? 3.857 5.797 -4.514 1.00 97.50 276 LEU A O 1
ATOM 2097 N N . VAL A 1 277 ? 1.994 6.820 -5.246 1.00 98.06 277 VAL A N 1
ATOM 2098 C CA . VAL A 1 277 ? 1.989 6.175 -6.569 1.00 98.06 277 VAL A CA 1
ATOM 2099 C C . VAL A 1 277 ? 3.251 6.524 -7.361 1.00 98.06 277 VAL A C 1
ATOM 2101 O O . VAL A 1 277 ? 3.880 5.622 -7.911 1.00 98.06 277 VAL A O 1
ATOM 2104 N N . ILE A 1 278 ? 3.655 7.799 -7.375 1.00 98.25 278 ILE A N 1
ATOM 2105 C CA . ILE A 1 278 ? 4.878 8.257 -8.053 1.00 98.25 278 ILE A CA 1
ATOM 2106 C C . ILE A 1 278 ? 6.116 7.566 -7.475 1.00 98.25 278 ILE A C 1
ATOM 2108 O O . ILE A 1 278 ? 6.952 7.116 -8.250 1.00 98.25 278 ILE A O 1
ATOM 2112 N N . SER A 1 279 ? 6.240 7.439 -6.150 1.00 98.38 279 SER A N 1
ATOM 2113 C CA . SER A 1 279 ? 7.402 6.789 -5.531 1.00 98.38 279 SER A CA 1
ATOM 2114 C C . SER A 1 279 ? 7.527 5.327 -5.940 1.00 98.38 279 SER A C 1
ATOM 2116 O O . SER A 1 279 ? 8.619 4.881 -6.279 1.00 98.38 279 SER A O 1
ATOM 2118 N N . TYR A 1 280 ? 6.415 4.594 -5.947 1.00 98.19 280 TYR A N 1
ATOM 2119 C CA . TYR A 1 280 ? 6.383 3.198 -6.375 1.00 98.19 280 TYR A CA 1
ATOM 2120 C C . TYR A 1 280 ? 6.665 3.050 -7.882 1.00 98.19 280 TYR A C 1
ATOM 2122 O O . TYR A 1 280 ? 7.454 2.189 -8.271 1.00 98.19 280 TYR A O 1
ATOM 2130 N N . ALA A 1 281 ? 6.081 3.911 -8.723 1.00 97.69 281 ALA A N 1
ATOM 2131 C CA . ALA A 1 281 ? 6.347 3.943 -10.164 1.00 97.69 281 ALA A CA 1
ATOM 2132 C C . ALA A 1 281 ? 7.815 4.256 -10.474 1.00 97.69 281 ALA A C 1
ATOM 2134 O O . ALA A 1 281 ? 8.459 3.563 -11.257 1.00 97.69 281 ALA A O 1
ATOM 2135 N N . ALA A 1 282 ? 8.363 5.280 -9.825 1.00 98.00 282 ALA A N 1
ATOM 2136 C CA . ALA A 1 282 ? 9.747 5.677 -9.996 1.00 98.00 282 ALA A CA 1
ATOM 2137 C C . ALA A 1 282 ? 10.708 4.589 -9.499 1.00 98.00 282 ALA A C 1
ATOM 2139 O O . ALA A 1 282 ? 11.686 4.310 -10.185 1.00 98.00 282 ALA A O 1
ATOM 2140 N N . SER A 1 283 ? 10.424 3.923 -8.372 1.00 98.00 283 SER A N 1
ATOM 2141 C CA . SER A 1 283 ? 11.302 2.871 -7.845 1.00 98.00 283 SER A CA 1
ATOM 2142 C C . SER A 1 283 ? 11.359 1.626 -8.728 1.00 98.00 283 SER A C 1
ATOM 2144 O O . SER A 1 283 ? 12.443 1.069 -8.907 1.00 98.00 283 SER A O 1
ATOM 2146 N N . ALA A 1 284 ? 10.245 1.249 -9.365 1.00 96.94 284 ALA A N 1
ATOM 2147 C CA . ALA A 1 284 ? 10.216 0.190 -10.378 1.00 96.94 284 ALA A CA 1
ATOM 2148 C C . ALA A 1 284 ? 11.074 0.526 -11.616 1.00 96.94 284 ALA A C 1
ATOM 2150 O O . ALA A 1 284 ? 11.537 -0.376 -12.309 1.00 96.94 284 ALA A O 1
ATOM 2151 N N . LEU A 1 285 ? 11.315 1.816 -11.870 1.00 96.81 285 LEU A N 1
ATOM 2152 C CA . LEU A 1 285 ? 12.086 2.331 -13.001 1.00 96.81 285 LEU A CA 1
ATOM 2153 C C . LEU A 1 285 ? 13.557 2.637 -12.673 1.00 96.81 285 LEU A C 1
ATOM 2155 O O . LEU A 1 285 ? 14.295 3.023 -13.575 1.00 96.81 285 LEU A O 1
ATOM 2159 N N . ILE A 1 286 ? 14.005 2.508 -11.416 1.00 97.00 286 ILE A N 1
ATOM 2160 C CA . ILE A 1 286 ? 15.395 2.830 -11.033 1.00 97.00 286 ILE A CA 1
ATOM 2161 C C . ILE A 1 286 ? 16.389 1.870 -11.694 1.00 97.00 286 ILE A C 1
ATOM 2163 O O . ILE A 1 286 ? 17.434 2.306 -12.183 1.00 97.00 286 ILE A O 1
ATOM 2167 N N . VAL A 1 287 ? 16.073 0.573 -11.693 1.00 95.88 287 VAL A N 1
ATOM 2168 C CA . VAL A 1 287 ? 16.944 -0.482 -12.222 1.00 95.88 287 VAL A CA 1
ATOM 2169 C C . VAL A 1 287 ? 16.562 -0.771 -13.665 1.00 95.88 287 VAL A C 1
ATOM 2171 O O . VAL A 1 287 ? 15.436 -1.178 -13.945 1.00 95.88 287 VAL A O 1
ATOM 2174 N N . LEU A 1 288 ? 17.511 -0.582 -14.578 1.00 94.12 288 LEU A N 1
ATOM 2175 C CA . LEU A 1 288 ? 17.332 -0.858 -15.998 1.00 94.12 288 LEU A CA 1
ATOM 2176 C C . LEU A 1 288 ? 18.195 -2.039 -16.414 1.00 94.12 288 LEU A C 1
ATOM 2178 O O . LEU A 1 288 ? 19.345 -2.177 -15.989 1.00 94.12 288 LEU A O 1
ATOM 2182 N N . LYS A 1 289 ? 17.662 -2.852 -17.322 1.00 93.75 289 LYS A N 1
ATOM 2183 C CA . LYS A 1 289 ? 18.498 -3.765 -18.103 1.00 93.75 289 LYS A CA 1
ATOM 2184 C C . LYS A 1 289 ? 19.138 -2.972 -19.236 1.00 93.75 289 LYS A C 1
ATOM 2186 O O . LYS A 1 289 ? 18.508 -2.090 -19.810 1.00 93.75 289 LYS A O 1
ATOM 2191 N N . LEU A 1 290 ? 20.386 -3.262 -19.553 1.00 93.00 290 LEU A N 1
ATOM 2192 C CA . LEU A 1 290 ? 21.100 -2.662 -20.671 1.00 93.00 290 LEU A CA 1
ATOM 2193 C C . LEU A 1 290 ? 21.343 -3.760 -21.698 1.00 93.00 290 LEU A C 1
ATOM 2195 O O . LEU A 1 290 ? 21.844 -4.821 -21.341 1.00 93.00 290 LEU A O 1
ATOM 2199 N N . GLN A 1 291 ? 20.972 -3.513 -22.946 1.00 92.31 291 GLN A N 1
ATOM 2200 C CA . GLN A 1 291 ? 21.274 -4.381 -24.079 1.00 92.31 291 GLN A CA 1
ATOM 2201 C C . GLN A 1 291 ? 22.332 -3.701 -24.932 1.00 92.31 291 GLN A C 1
ATOM 2203 O O . GLN A 1 291 ? 22.096 -2.613 -25.456 1.00 92.31 291 GLN A O 1
ATOM 2208 N N . ILE A 1 292 ? 23.492 -4.335 -25.057 1.00 91.50 292 ILE A N 1
ATOM 2209 C CA . ILE A 1 292 ? 24.602 -3.879 -25.886 1.00 91.50 292 ILE A CA 1
ATOM 2210 C C . ILE A 1 292 ? 24.611 -4.756 -27.137 1.00 91.50 292 ILE A C 1
ATOM 2212 O O . ILE A 1 292 ? 24.866 -5.956 -27.070 1.00 91.50 292 ILE A O 1
ATOM 2216 N N . LEU A 1 293 ? 24.278 -4.153 -28.272 1.00 90.75 293 LEU A N 1
ATOM 2217 C CA . LEU A 1 293 ? 24.257 -4.789 -29.583 1.00 90.75 293 LEU A CA 1
ATOM 2218 C C . LEU A 1 293 ? 25.640 -4.641 -30.218 1.00 90.75 293 LEU A C 1
ATOM 2220 O O . LEU A 1 293 ? 26.026 -3.531 -30.585 1.00 90.75 293 LEU A O 1
ATOM 2224 N N . GLY A 1 294 ? 26.382 -5.736 -30.340 1.00 88.81 294 GLY A N 1
ATOM 2225 C CA . GLY A 1 294 ? 27.719 -5.773 -30.933 1.00 88.81 294 GLY A CA 1
ATOM 2226 C C . GLY A 1 294 ? 27.846 -6.767 -32.091 1.00 88.81 294 GLY A C 1
ATOM 2227 O O . GLY A 1 294 ? 26.954 -7.576 -32.358 1.00 88.81 294 GLY A O 1
ATOM 2228 N N . GLY A 1 295 ? 28.996 -6.719 -32.767 1.00 85.12 295 GLY A N 1
ATOM 2229 C CA . GLY A 1 295 ? 29.364 -7.636 -33.851 1.00 85.12 295 GLY A CA 1
ATOM 2230 C C . GLY A 1 295 ? 28.972 -7.159 -35.253 1.00 85.12 295 GLY A C 1
ATOM 2231 O O . GLY A 1 295 ? 28.155 -6.251 -35.426 1.00 85.12 295 GLY A O 1
ATOM 2232 N N . LEU A 1 296 ? 29.577 -7.789 -36.267 1.00 80.69 296 LEU A N 1
ATOM 2233 C CA . LEU A 1 296 ? 29.298 -7.534 -37.681 1.00 80.69 296 LEU A CA 1
ATOM 2234 C C . LEU A 1 296 ? 27.835 -7.927 -37.968 1.00 80.69 296 LEU A C 1
ATOM 2236 O O . LEU A 1 296 ? 27.518 -9.104 -38.090 1.00 80.69 296 LEU A O 1
ATOM 2240 N N . GLY A 1 297 ? 26.931 -6.944 -37.997 1.00 78.50 297 GLY A N 1
ATOM 2241 C CA . GLY A 1 297 ? 25.492 -7.174 -38.180 1.00 78.50 297 GLY A CA 1
ATOM 2242 C C . GLY A 1 297 ? 24.632 -7.157 -36.908 1.00 78.50 297 GLY A C 1
ATOM 2243 O O . GLY A 1 297 ? 23.481 -7.576 -36.982 1.00 78.50 297 GLY A O 1
ATOM 2244 N N . LEU A 1 298 ? 25.137 -6.653 -35.768 1.00 80.38 298 LEU A N 1
ATOM 2245 C CA . LEU A 1 298 ? 24.366 -6.473 -34.517 1.00 80.38 298 LEU A CA 1
ATOM 2246 C C . LEU A 1 298 ? 23.759 -7.778 -33.951 1.00 80.38 298 LEU A C 1
ATOM 2248 O O . LEU A 1 298 ? 22.742 -7.744 -33.260 1.00 80.38 298 LEU A O 1
ATOM 2252 N N . SER A 1 299 ? 24.360 -8.934 -34.250 1.00 84.06 299 SER A N 1
ATOM 2253 C CA . SER A 1 299 ? 23.841 -10.247 -33.842 1.00 84.06 299 SER A CA 1
ATOM 2254 C C . SER A 1 299 ? 24.129 -10.589 -32.381 1.00 84.06 299 SER A C 1
ATOM 2256 O O . SER A 1 299 ? 23.390 -11.363 -31.771 1.00 84.06 299 SER A O 1
ATOM 2258 N N . ASN A 1 300 ? 25.195 -10.031 -31.801 1.00 88.00 300 ASN A N 1
ATOM 2259 C CA . ASN A 1 300 ? 25.604 -10.368 -30.445 1.00 88.00 300 ASN A CA 1
ATOM 2260 C C . ASN A 1 300 ? 24.940 -9.395 -29.476 1.00 88.00 300 ASN A C 1
ATOM 2262 O O . ASN A 1 300 ? 25.233 -8.202 -29.485 1.00 88.00 300 ASN A O 1
ATOM 2266 N N . THR A 1 301 ? 24.035 -9.910 -28.646 1.00 88.56 301 THR A N 1
ATOM 2267 C CA . THR A 1 301 ? 23.386 -9.127 -27.592 1.00 88.56 301 THR A CA 1
ATOM 2268 C C . THR A 1 301 ? 24.021 -9.464 -26.256 1.00 88.56 301 THR A C 1
ATOM 2270 O O . THR A 1 301 ? 23.860 -10.573 -25.746 1.00 88.56 301 THR A O 1
ATOM 2273 N N . GLU A 1 302 ? 24.721 -8.500 -25.677 1.00 90.75 302 GLU A N 1
ATOM 2274 C CA . GLU A 1 302 ? 25.241 -8.593 -24.320 1.00 90.75 302 GLU A CA 1
ATOM 2275 C C . GLU A 1 302 ? 24.307 -7.850 -23.359 1.00 90.75 302 GLU A C 1
ATOM 2277 O O . GLU A 1 302 ? 23.869 -6.731 -23.627 1.00 90.75 302 GLU A O 1
ATOM 2282 N N . ASN A 1 303 ? 23.968 -8.490 -22.239 1.00 90.81 303 ASN A N 1
ATOM 2283 C CA . ASN A 1 303 ? 23.086 -7.914 -21.231 1.00 90.81 303 ASN A CA 1
ATOM 2284 C C . ASN A 1 303 ? 23.908 -7.403 -20.043 1.00 90.81 303 ASN A C 1
ATOM 2286 O O . ASN A 1 303 ? 24.691 -8.149 -19.459 1.00 90.81 303 ASN A O 1
ATOM 2290 N N . ALA A 1 304 ? 23.670 -6.161 -19.636 1.00 91.81 304 ALA A N 1
ATOM 2291 C CA . ALA A 1 304 ? 24.223 -5.567 -18.423 1.00 91.81 304 ALA A CA 1
ATOM 2292 C C . ALA A 1 304 ? 23.111 -4.951 -17.555 1.00 91.81 304 ALA A C 1
ATOM 2294 O O . ALA A 1 304 ? 21.946 -4.892 -17.952 1.00 91.81 304 ALA A O 1
ATOM 2295 N N . THR A 1 305 ? 23.457 -4.500 -16.347 1.00 92.31 305 THR A N 1
ATOM 2296 C CA . THR A 1 305 ? 22.519 -3.815 -15.441 1.00 92.31 305 THR A CA 1
ATOM 2297 C C . THR A 1 305 ? 22.965 -2.377 -15.214 1.00 92.31 305 THR A C 1
ATOM 2299 O O . THR A 1 305 ? 24.136 -2.116 -14.924 1.00 92.31 305 THR A O 1
ATOM 2302 N N . GLY A 1 306 ? 22.024 -1.441 -15.313 1.00 92.94 306 GLY A N 1
ATOM 2303 C CA . GLY A 1 306 ? 22.261 -0.023 -15.083 1.00 92.94 306 GLY A CA 1
ATOM 2304 C C . GLY A 1 306 ? 21.249 0.620 -14.145 1.00 92.94 306 GLY A C 1
ATOM 2305 O O . GLY A 1 306 ? 20.217 0.040 -13.806 1.00 92.94 306 GLY A O 1
ATOM 2306 N N . LEU A 1 307 ? 21.560 1.847 -13.740 1.00 94.31 307 LEU A N 1
ATOM 2307 C CA . LEU A 1 307 ? 20.681 2.724 -12.974 1.00 94.31 307 LEU A CA 1
ATOM 2308 C C . LEU A 1 307 ? 20.309 3.946 -13.811 1.00 94.31 307 LEU A C 1
ATOM 2310 O O . LEU A 1 307 ? 21.187 4.543 -14.442 1.00 94.31 307 LEU A O 1
ATOM 2314 N N . ALA A 1 308 ? 19.035 4.341 -13.789 1.00 94.38 308 ALA A N 1
ATOM 2315 C CA . ALA A 1 308 ? 18.581 5.572 -14.435 1.00 94.38 308 ALA A CA 1
ATOM 2316 C C . ALA A 1 308 ? 18.432 6.721 -13.437 1.00 94.38 308 ALA A C 1
ATOM 2318 O O . ALA A 1 308 ? 17.730 6.620 -12.432 1.00 94.38 308 ALA A O 1
ATOM 2319 N N . ALA A 1 309 ? 19.035 7.859 -13.767 1.00 94.00 309 ALA A N 1
ATOM 2320 C CA . ALA A 1 309 ? 19.005 9.052 -12.935 1.00 94.00 309 ALA A CA 1
ATOM 2321 C C . ALA A 1 309 ? 17.604 9.700 -12.809 1.00 94.00 309 ALA A C 1
ATOM 2323 O O . ALA A 1 309 ? 17.224 10.002 -11.679 1.00 94.00 309 ALA A O 1
ATOM 2324 N N . PRO A 1 310 ? 16.793 9.895 -13.878 1.00 95.25 310 PRO A N 1
ATOM 2325 C CA . PRO A 1 310 ? 15.498 10.560 -13.755 1.00 95.25 310 PRO A CA 1
ATOM 2326 C C . PRO A 1 310 ? 14.542 9.857 -12.788 1.00 95.25 310 PRO A C 1
ATOM 2328 O O . PRO A 1 310 ? 14.015 10.541 -11.911 1.00 95.25 310 PRO A O 1
ATOM 2331 N N . PRO A 1 311 ? 14.354 8.522 -12.850 1.00 96.56 311 PRO A N 1
ATOM 2332 C CA . PRO A 1 311 ? 13.564 7.815 -11.848 1.00 96.56 311 PRO A CA 1
ATOM 2333 C C . PRO A 1 311 ? 14.107 7.975 -10.424 1.00 96.56 311 PRO A C 1
ATOM 2335 O O . PRO A 1 311 ? 13.318 8.180 -9.511 1.00 96.56 311 PRO A O 1
ATOM 2338 N N . ILE A 1 312 ? 15.431 7.970 -10.218 1.00 97.38 312 ILE A N 1
ATOM 2339 C CA . ILE A 1 312 ? 16.037 8.199 -8.893 1.00 97.38 312 ILE A CA 1
ATOM 2340 C C . ILE A 1 312 ? 15.714 9.609 -8.368 1.00 97.38 312 ILE A C 1
ATOM 2342 O O . ILE A 1 312 ? 15.327 9.760 -7.208 1.00 97.38 312 ILE A O 1
ATOM 2346 N N . ILE A 1 313 ? 15.825 10.640 -9.214 1.00 96.88 313 ILE A N 1
ATOM 2347 C CA . ILE A 1 313 ? 15.506 12.030 -8.845 1.00 96.88 313 ILE A CA 1
ATOM 2348 C C . ILE A 1 313 ? 14.021 12.158 -8.492 1.00 96.88 313 ILE A C 1
ATOM 2350 O O . ILE A 1 313 ? 13.685 12.699 -7.439 1.00 96.88 313 ILE A O 1
ATOM 2354 N N . VAL A 1 314 ? 13.130 11.633 -9.341 1.00 97.69 314 VAL A N 1
ATOM 2355 C CA . VAL A 1 314 ? 11.676 11.655 -9.109 1.00 97.69 314 VAL A CA 1
ATOM 2356 C C . VAL A 1 314 ? 11.313 10.876 -7.844 1.00 97.69 314 VAL A C 1
ATOM 2358 O O . VAL A 1 314 ? 10.489 11.339 -7.054 1.00 97.69 314 VAL A O 1
ATOM 2361 N N . PHE A 1 315 ? 11.954 9.730 -7.609 1.00 98.19 315 PHE A N 1
ATOM 2362 C CA . PHE A 1 315 ? 11.778 8.936 -6.399 1.00 98.19 315 PHE A CA 1
ATOM 2363 C C . PHE A 1 315 ? 12.165 9.742 -5.151 1.00 98.19 315 PHE A C 1
ATOM 2365 O O . PHE A 1 315 ? 11.320 9.933 -4.276 1.00 98.19 315 PHE A O 1
ATOM 2372 N N . GLY A 1 316 ? 13.371 10.316 -5.107 1.00 98.19 316 GLY A N 1
ATOM 2373 C CA . GLY A 1 316 ? 13.819 11.161 -3.994 1.00 98.19 316 GLY A CA 1
ATOM 2374 C C . GLY A 1 316 ? 12.919 12.380 -3.761 1.00 98.19 316 GLY A C 1
ATOM 2375 O O . GLY A 1 316 ? 12.490 12.623 -2.633 1.00 98.19 316 GLY A O 1
ATOM 2376 N N . LEU A 1 317 ? 12.545 13.098 -4.826 1.00 98.19 317 LEU A N 1
ATOM 2377 C CA . LEU A 1 317 ? 11.648 14.255 -4.739 1.00 98.19 317 LEU A CA 1
ATOM 2378 C C . LEU A 1 317 ? 10.260 13.867 -4.210 1.00 98.19 317 LEU A C 1
ATOM 2380 O O . LEU A 1 317 ? 9.714 14.550 -3.344 1.00 98.19 317 LEU A O 1
ATOM 2384 N N . SER A 1 318 ? 9.692 12.763 -4.700 1.00 98.44 318 SER A N 1
ATOM 2385 C CA . SER A 1 318 ? 8.376 12.297 -4.258 1.00 98.44 318 SER A CA 1
ATOM 2386 C C . SER A 1 318 ? 8.366 11.926 -2.772 1.00 98.44 318 SER A C 1
ATOM 2388 O O . SER A 1 318 ? 7.457 12.342 -2.056 1.00 98.44 318 SER A O 1
ATOM 2390 N N . LEU A 1 319 ? 9.401 11.233 -2.283 1.00 98.06 319 LEU A N 1
ATOM 2391 C CA . LEU A 1 319 ? 9.553 10.903 -0.864 1.00 98.06 319 LEU A CA 1
ATOM 2392 C C . LEU A 1 319 ? 9.751 12.153 -0.001 1.00 98.06 319 LEU A C 1
ATOM 2394 O O . LEU A 1 319 ? 9.161 12.257 1.075 1.00 98.06 319 LEU A O 1
ATOM 2398 N N . PHE A 1 320 ? 10.540 13.119 -0.477 1.00 98.31 320 PHE A N 1
ATOM 2399 C CA . PHE A 1 320 ? 10.745 14.388 0.220 1.00 98.31 320 PHE A CA 1
ATOM 2400 C C . PHE A 1 320 ? 9.428 15.155 0.380 1.00 98.31 320 PHE A C 1
ATOM 2402 O O . PHE A 1 320 ? 9.102 15.597 1.482 1.00 98.31 320 PHE A O 1
ATOM 2409 N N . LEU A 1 321 ? 8.638 15.262 -0.694 1.00 97.94 321 LEU A N 1
ATOM 2410 C CA . LEU A 1 321 ? 7.338 15.931 -0.659 1.00 97.94 321 LEU A CA 1
ATOM 2411 C C . LEU A 1 321 ? 6.336 15.200 0.244 1.00 97.94 321 LEU A C 1
ATOM 2413 O O . LEU A 1 321 ? 5.618 15.863 0.989 1.00 97.94 321 LEU A O 1
ATOM 2417 N N . GLN A 1 322 ? 6.317 13.860 0.255 1.00 97.94 322 GLN A N 1
ATOM 2418 C CA . GLN A 1 322 ? 5.513 13.110 1.231 1.00 97.94 322 GLN A CA 1
ATOM 2419 C C . GLN A 1 322 ? 5.950 13.436 2.664 1.00 97.94 322 GLN A C 1
ATOM 2421 O O . GLN A 1 322 ? 5.113 13.745 3.509 1.00 97.94 322 GLN A O 1
ATOM 2426 N N . GLY A 1 323 ? 7.260 13.427 2.932 1.00 97.75 323 GLY A N 1
ATOM 2427 C CA . GLY A 1 323 ? 7.817 13.794 4.233 1.00 97.75 323 GLY A CA 1
ATOM 2428 C C . GLY A 1 323 ? 7.392 15.197 4.666 1.00 97.75 323 GLY A C 1
ATOM 2429 O O . GLY A 1 323 ? 6.920 15.370 5.788 1.00 97.75 323 GLY A O 1
ATOM 2430 N N . ALA A 1 324 ? 7.467 16.175 3.760 1.00 97.69 324 ALA A N 1
ATOM 2431 C CA . ALA A 1 324 ? 7.045 17.550 4.011 1.00 97.69 324 ALA A CA 1
ATOM 2432 C C . ALA A 1 324 ? 5.539 17.660 4.305 1.00 97.69 324 ALA A C 1
ATOM 2434 O O . ALA A 1 324 ? 5.156 18.317 5.271 1.00 97.69 324 ALA A O 1
ATOM 2435 N N . ILE A 1 325 ? 4.676 16.988 3.533 1.00 97.06 325 ILE A N 1
ATOM 2436 C CA . ILE A 1 325 ? 3.224 16.977 3.788 1.00 97.06 325 ILE A CA 1
ATOM 2437 C C . ILE A 1 325 ? 2.928 16.355 5.156 1.00 97.06 325 ILE A C 1
ATOM 2439 O O . ILE A 1 325 ? 2.161 16.926 5.931 1.00 97.06 325 ILE A O 1
ATOM 2443 N N . SER A 1 326 ? 3.563 15.230 5.494 1.00 96.94 326 SER A N 1
ATOM 2444 C CA . SER A 1 326 ? 3.427 14.610 6.817 1.00 96.94 326 SER A CA 1
ATOM 2445 C C . SER A 1 326 ? 3.913 15.522 7.939 1.00 96.94 326 SER A C 1
ATOM 2447 O O . SER A 1 326 ? 3.276 15.582 8.988 1.00 96.94 326 SER A O 1
ATOM 2449 N N . LEU A 1 327 ? 5.005 16.255 7.715 1.00 96.00 327 LEU A N 1
ATOM 2450 C CA . LEU A 1 327 ? 5.559 17.219 8.663 1.00 96.00 327 LEU A CA 1
ATOM 2451 C C . LEU A 1 327 ? 4.585 18.367 8.926 1.00 96.00 327 LEU A C 1
ATOM 2453 O O . LEU A 1 327 ? 4.325 18.706 10.079 1.00 96.00 327 LEU A O 1
ATOM 2457 N N . PHE A 1 328 ? 4.011 18.944 7.868 1.00 96.00 328 PHE A N 1
ATOM 2458 C CA . PHE A 1 328 ? 2.990 19.980 7.997 1.00 96.00 328 PHE A CA 1
ATOM 2459 C C . PHE A 1 328 ? 1.737 19.434 8.676 1.00 96.00 328 PHE A C 1
ATOM 2461 O O . PHE A 1 328 ? 1.241 20.049 9.619 1.00 96.00 328 PHE A O 1
ATOM 2468 N N . GLY A 1 329 ? 1.266 18.255 8.268 1.00 95.12 329 GLY A N 1
ATOM 2469 C CA . GLY A 1 329 ? 0.158 17.571 8.925 1.00 95.12 329 GLY A CA 1
ATOM 2470 C C . GLY A 1 329 ? 0.402 17.412 10.424 1.00 95.12 329 GLY A C 1
ATOM 2471 O O . GLY A 1 329 ? -0.486 17.722 11.217 1.00 95.12 329 GLY A O 1
ATOM 2472 N N . ALA A 1 330 ? 1.611 16.996 10.817 1.00 93.94 330 ALA A N 1
ATOM 2473 C CA . ALA A 1 330 ? 1.996 16.819 12.213 1.00 93.94 330 ALA A CA 1
ATOM 2474 C C . ALA A 1 330 ? 2.120 18.144 12.976 1.00 93.94 330 ALA A C 1
ATOM 2476 O O . ALA A 1 330 ? 1.664 18.251 14.112 1.00 93.94 330 ALA A O 1
ATOM 2477 N N . LYS A 1 331 ? 2.670 19.185 12.347 1.00 94.44 331 LYS A N 1
ATOM 2478 C CA . LYS A 1 331 ? 2.792 20.521 12.946 1.00 94.44 331 LYS A CA 1
ATOM 2479 C C . LYS A 1 331 ? 1.428 21.169 13.213 1.00 94.44 331 LYS A C 1
ATOM 2481 O O . LYS A 1 331 ? 1.277 21.865 14.212 1.00 94.44 331 LYS A O 1
ATOM 2486 N N . TYR A 1 332 ? 0.446 20.941 12.338 1.00 93.69 332 TYR A N 1
ATOM 2487 C CA . TYR A 1 332 ? -0.865 21.603 12.380 1.00 93.69 332 TYR A CA 1
ATOM 2488 C C . TYR A 1 332 ? -2.004 20.746 12.957 1.00 93.69 332 TYR A C 1
ATOM 2490 O O . TYR A 1 332 ? -3.159 21.160 12.904 1.00 93.69 332 TYR A O 1
ATOM 2498 N N . CYS A 1 333 ? -1.723 19.575 13.530 1.00 88.81 333 CYS A N 1
ATOM 2499 C CA . CYS A 1 333 ? -2.762 18.649 14.001 1.00 88.81 333 CYS A CA 1
ATOM 2500 C C . CYS A 1 333 ? -3.478 19.043 15.314 1.00 88.81 333 CYS A C 1
ATOM 2502 O O . CYS A 1 333 ? -4.289 18.274 15.827 1.00 88.81 333 CYS A O 1
ATOM 2504 N N . GLY A 1 334 ? -3.223 20.246 15.838 1.00 87.00 334 GLY A N 1
ATOM 2505 C CA . GLY A 1 334 ? -3.753 20.727 17.114 1.00 87.00 334 GLY A CA 1
ATOM 2506 C C . GLY A 1 334 ? -2.857 20.370 18.309 1.00 87.00 334 GLY A C 1
ATOM 2507 O O . GLY A 1 334 ? -1.765 19.823 18.136 1.00 87.00 334 GLY A O 1
ATOM 2508 N N . PRO A 1 335 ? -3.272 20.713 19.540 1.00 84.62 335 PRO A N 1
ATOM 2509 C CA . PRO A 1 335 ? -2.515 20.384 20.751 1.00 84.62 335 PRO A CA 1
ATOM 2510 C C . PRO A 1 335 ? -2.523 18.874 21.050 1.00 84.62 335 PRO A C 1
ATOM 2512 O O . PRO A 1 335 ? -1.532 18.332 21.528 1.00 84.62 335 PRO A O 1
ATOM 2515 N N . TYR A 1 336 ? -3.576 18.156 20.657 1.00 82.31 336 TYR A N 1
ATOM 2516 C CA . TYR A 1 336 ? -3.732 16.731 20.947 1.00 82.31 336 TYR A CA 1
ATOM 2517 C C . TYR A 1 336 ? -3.038 15.854 19.904 1.00 82.31 336 TYR A C 1
ATOM 2519 O O . TYR A 1 336 ? -3.554 15.671 18.808 1.00 82.31 336 TYR A O 1
ATOM 2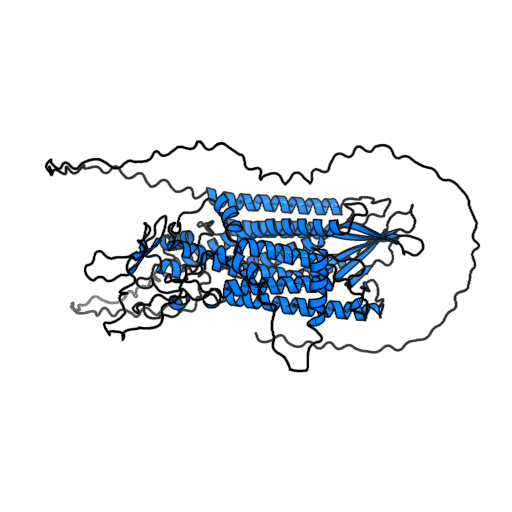527 N N . TRP A 1 337 ? -1.886 15.278 20.254 1.00 84.50 337 TRP A N 1
ATOM 2528 C CA . TRP A 1 337 ? -1.227 14.247 19.446 1.00 84.50 337 TRP A CA 1
ATOM 2529 C C . TRP A 1 337 ? -1.681 12.855 19.903 1.00 84.50 337 TRP A C 1
ATOM 2531 O O . TRP A 1 337 ? -1.601 12.521 21.088 1.00 84.50 337 TRP A O 1
ATOM 2541 N N . LEU A 1 338 ? -2.193 12.052 18.971 1.00 81.25 338 LEU A N 1
ATOM 2542 C CA . LEU A 1 338 ? -2.600 10.664 19.198 1.00 81.25 338 LEU A CA 1
ATOM 2543 C C . LEU A 1 338 ? -1.548 9.720 18.619 1.00 81.25 338 LEU A C 1
ATOM 2545 O O . LEU A 1 338 ? -1.773 9.120 17.570 1.00 81.25 338 LEU A O 1
ATOM 2549 N N . GLU A 1 339 ? -0.381 9.596 19.259 1.00 70.31 339 GLU A N 1
ATOM 2550 C CA . GLU A 1 339 ? 0.647 8.685 18.733 1.00 70.31 339 GLU A CA 1
ATOM 2551 C C . GLU A 1 339 ? 0.223 7.212 18.805 1.00 70.31 339 GLU A C 1
ATOM 2553 O O . GLU A 1 339 ? 0.634 6.401 17.970 1.00 70.31 339 GLU A O 1
ATOM 2558 N N . ASN A 1 340 ? -0.675 6.880 19.733 1.00 65.88 340 ASN A N 1
ATOM 2559 C CA . ASN A 1 340 ? -1.172 5.528 19.889 1.00 65.88 340 ASN A CA 1
ATOM 2560 C C . ASN A 1 340 ? -2.035 5.084 18.712 1.00 65.88 340 ASN A C 1
ATOM 2562 O O . ASN A 1 340 ? -3.145 5.558 18.486 1.00 65.88 340 ASN A O 1
ATOM 2566 N N . THR A 1 341 ? -1.560 4.041 18.034 1.00 73.88 341 THR A N 1
ATOM 2567 C CA . THR A 1 341 ? -2.427 3.167 17.237 1.00 73.88 341 THR A CA 1
ATOM 2568 C C . THR A 1 341 ? -3.371 2.340 18.111 1.00 73.88 341 THR A C 1
ATOM 2570 O O . THR A 1 341 ? -4.241 1.661 17.569 1.00 73.88 341 THR A O 1
ATOM 2573 N N . ASP A 1 342 ? -3.175 2.358 19.435 1.00 87.81 342 ASP A N 1
ATOM 2574 C CA . ASP A 1 342 ? -4.023 1.658 20.389 1.00 87.81 342 ASP A CA 1
ATOM 2575 C C . ASP A 1 342 ? -5.424 2.278 20.426 1.00 87.81 342 ASP A C 1
ATOM 2577 O O . ASP A 1 342 ? -5.651 3.433 20.805 1.00 87.81 342 ASP A O 1
ATOM 2581 N N . MET A 1 343 ? -6.367 1.457 19.992 1.00 93.31 343 MET A N 1
ATOM 2582 C CA . MET A 1 343 ? -7.781 1.756 19.904 1.00 93.31 343 MET A CA 1
ATOM 2583 C C . MET A 1 343 ? -8.400 2.064 21.278 1.00 93.31 343 MET A C 1
ATOM 2585 O O . MET A 1 343 ? -9.227 2.973 21.373 1.00 93.31 343 MET A O 1
ATOM 2589 N N . LEU A 1 344 ? -8.014 1.356 22.342 1.00 94.31 344 LEU A N 1
ATOM 2590 C CA . LEU A 1 344 ? -8.587 1.531 23.680 1.00 94.31 344 LEU A CA 1
ATOM 2591 C C . LEU A 1 344 ? -8.056 2.783 24.357 1.00 94.31 344 LEU A C 1
ATOM 2593 O O . LEU A 1 344 ? -8.854 3.568 24.866 1.00 94.31 344 LEU A O 1
ATOM 2597 N N . ALA A 1 345 ? -6.742 3.009 24.298 1.00 91.88 345 ALA A N 1
ATOM 2598 C CA . ALA A 1 345 ? -6.141 4.233 24.826 1.00 91.88 345 ALA A CA 1
ATOM 2599 C C . ALA A 1 345 ? -6.750 5.474 24.149 1.00 91.88 345 ALA A C 1
ATOM 2601 O O . ALA A 1 345 ? -7.112 6.451 24.806 1.00 91.88 345 ALA A O 1
ATOM 2602 N N . THR A 1 346 ? -6.949 5.404 22.828 1.00 91.69 346 THR A N 1
ATOM 2603 C CA . THR A 1 346 ? -7.582 6.482 22.058 1.00 91.69 346 THR A CA 1
ATOM 2604 C C . THR A 1 346 ? -9.060 6.662 22.414 1.00 91.69 346 THR A C 1
ATOM 2606 O O . THR A 1 346 ? -9.525 7.797 22.504 1.00 91.69 346 THR A O 1
ATOM 2609 N N . THR A 1 347 ? -9.800 5.571 22.638 1.00 95.06 347 THR A N 1
ATOM 2610 C CA . THR A 1 347 ? -11.204 5.628 23.082 1.00 95.06 347 THR A CA 1
ATOM 2611 C C . THR A 1 347 ? -11.308 6.285 24.456 1.00 95.06 347 THR A C 1
ATOM 2613 O O . THR A 1 347 ? -12.044 7.258 24.605 1.00 95.06 347 THR A O 1
ATOM 2616 N N . LYS A 1 348 ? -10.515 5.822 25.432 1.00 94.50 348 LYS A N 1
ATOM 2617 C CA . LYS A 1 348 ? -10.469 6.387 26.786 1.00 94.50 348 LYS A CA 1
ATOM 2618 C C . LYS A 1 348 ? -10.176 7.883 26.748 1.00 94.50 348 LYS A C 1
ATOM 2620 O O . LYS A 1 348 ? -10.920 8.670 27.315 1.00 94.50 348 LYS A O 1
ATOM 2625 N N . LYS A 1 349 ? -9.155 8.292 25.988 1.00 91.19 349 LYS A N 1
ATOM 2626 C CA . LYS A 1 349 ? -8.783 9.705 25.836 1.00 91.19 349 LYS A CA 1
ATOM 2627 C C . LYS A 1 349 ? -9.913 10.549 25.228 1.00 91.19 349 LYS A C 1
ATOM 2629 O O . LYS A 1 349 ? -10.086 11.702 25.607 1.00 91.19 349 LYS A O 1
ATOM 2634 N N . GLN A 1 350 ? -10.704 9.995 24.305 1.00 92.75 350 GLN A N 1
ATOM 2635 C CA . GLN A 1 350 ? -11.885 10.687 23.772 1.00 92.75 350 GLN A CA 1
ATOM 2636 C C . GLN A 1 350 ? -13.016 10.815 24.805 1.00 92.75 350 GLN A C 1
ATOM 2638 O O . GLN A 1 350 ? -13.709 11.834 24.785 1.00 92.75 350 GLN A O 1
ATOM 2643 N N . ILE A 1 351 ? -13.192 9.832 25.695 1.00 94.00 351 ILE A N 1
ATOM 2644 C CA . ILE A 1 351 ? -14.141 9.906 26.822 1.00 94.00 351 ILE A CA 1
ATOM 2645 C C . ILE A 1 351 ? -13.682 10.957 27.831 1.00 94.00 351 ILE A C 1
ATOM 2647 O O . ILE A 1 351 ? -14.459 11.841 28.180 1.00 94.00 351 ILE A O 1
ATOM 2651 N N . ASP A 1 352 ? -12.408 10.913 28.227 1.00 92.62 352 ASP A N 1
ATOM 2652 C CA . ASP A 1 352 ? -11.810 11.844 29.191 1.00 92.62 352 ASP A CA 1
ATOM 2653 C C . ASP A 1 352 ? -11.922 13.307 28.703 1.00 92.62 352 ASP A C 1
ATOM 2655 O O . ASP A 1 352 ? -12.083 14.232 29.495 1.00 92.62 352 ASP A O 1
ATOM 2659 N N . TYR A 1 353 ? -11.901 13.531 27.383 1.00 89.75 353 TYR A N 1
ATOM 2660 C CA . TYR A 1 353 ? -12.121 14.848 26.769 1.00 89.75 353 TYR A CA 1
ATOM 2661 C C . TYR A 1 353 ? -13.589 15.206 26.499 1.00 89.75 353 TYR A C 1
ATOM 2663 O O . TYR A 1 353 ? -13.848 16.258 25.907 1.00 89.75 353 TYR A O 1
ATOM 2671 N N . GLY A 1 354 ? -14.544 14.351 26.868 1.00 91.69 354 GLY A N 1
ATOM 2672 C CA . GLY A 1 354 ? -15.972 14.559 26.614 1.00 91.69 354 GLY A CA 1
ATOM 2673 C C . GLY A 1 354 ? -16.338 14.603 25.124 1.00 91.69 354 GLY A C 1
ATOM 2674 O O . GLY A 1 354 ? -17.347 15.199 24.753 1.00 91.69 354 GLY A O 1
ATOM 2675 N N . ILE A 1 355 ? -15.508 14.021 24.248 1.00 90.62 355 ILE A N 1
ATOM 2676 C CA . ILE A 1 355 ? -15.760 13.955 22.796 1.00 90.62 355 ILE A CA 1
ATOM 2677 C C . ILE A 1 355 ? -16.770 12.851 22.481 1.00 90.62 355 ILE A C 1
ATOM 2679 O O . ILE A 1 355 ? -17.598 12.991 21.575 1.00 90.62 355 ILE A O 1
ATOM 2683 N N . ILE A 1 356 ? -16.674 11.747 23.217 1.00 93.81 356 ILE A N 1
ATOM 2684 C CA . ILE A 1 356 ? -17.635 10.650 23.203 1.00 93.81 356 ILE A CA 1
ATOM 2685 C C . ILE A 1 356 ? -18.114 10.421 24.633 1.00 93.81 356 ILE A C 1
ATOM 2687 O O . ILE A 1 356 ? -17.338 10.537 25.578 1.00 93.81 356 ILE A O 1
ATOM 2691 N N . SER A 1 357 ? -19.393 10.109 24.789 1.00 94.19 357 SER A N 1
ATOM 2692 C CA . SER A 1 357 ? -19.999 9.766 26.074 1.00 94.19 357 SER A CA 1
ATOM 2693 C C . SER A 1 357 ? -20.392 8.297 26.065 1.00 94.19 357 SER A C 1
ATOM 2695 O O . SER A 1 357 ? -20.915 7.813 25.062 1.00 94.19 357 SER A O 1
ATOM 2697 N N . HIS A 1 358 ? -20.161 7.594 27.171 1.00 93.94 358 HIS A N 1
ATOM 2698 C CA . HIS A 1 358 ? -20.687 6.244 27.370 1.00 93.94 358 HIS A CA 1
ATOM 2699 C C . HIS A 1 358 ? -22.222 6.295 27.408 1.00 93.94 358 HIS A C 1
ATOM 2701 O O . HIS A 1 358 ? -22.793 7.055 28.199 1.00 93.94 358 HIS A O 1
ATOM 2707 N N . HIS A 1 359 ? -22.898 5.489 26.586 1.00 92.62 359 HIS A N 1
ATOM 2708 C CA . HIS A 1 359 ? -24.350 5.334 26.670 1.00 92.62 359 HIS A CA 1
ATOM 2709 C C . HIS A 1 359 ? -24.702 4.149 27.578 1.00 92.62 359 HIS A C 1
ATOM 2711 O O . HIS A 1 359 ? -24.362 3.007 27.251 1.00 92.62 359 HIS A O 1
ATOM 2717 N N . PRO A 1 360 ? -25.414 4.375 28.696 1.00 88.31 360 PRO A N 1
ATOM 2718 C CA . PRO A 1 360 ? -25.830 3.281 29.560 1.00 88.31 360 PRO A CA 1
ATOM 2719 C C . PRO A 1 360 ? -26.733 2.296 28.805 1.00 88.31 360 PRO A C 1
ATOM 2721 O O . PRO A 1 360 ? -27.417 2.656 27.847 1.00 88.31 360 PRO A O 1
ATOM 2724 N N . HIS A 1 361 ? -26.717 1.036 29.247 1.00 87.12 361 HIS A N 1
ATOM 2725 C CA . HIS A 1 361 ? -27.512 -0.074 28.697 1.00 87.12 361 HIS A CA 1
ATOM 2726 C C . HIS A 1 361 ? -27.133 -0.547 27.281 1.00 87.12 361 HIS A C 1
ATOM 2728 O O . HIS A 1 361 ? -27.804 -1.413 26.725 1.00 87.12 361 HIS A O 1
ATOM 2734 N N . ARG A 1 362 ? -26.019 -0.067 26.712 1.00 89.25 362 ARG A N 1
ATOM 2735 C CA . ARG A 1 362 ? -25.501 -0.524 25.407 1.00 89.25 362 ARG A CA 1
ATOM 2736 C C . ARG A 1 362 ? -24.313 -1.489 25.493 1.00 89.25 362 ARG A C 1
ATOM 2738 O O . ARG A 1 362 ? -23.733 -1.832 24.466 1.00 89.25 362 ARG A O 1
ATOM 2745 N N . CYS A 1 363 ? -24.013 -2.017 26.681 1.00 88.88 363 CYS A N 1
ATOM 2746 C CA . CYS A 1 363 ? -22.859 -2.891 26.919 1.00 88.88 363 CYS A CA 1
ATOM 2747 C C . CYS A 1 363 ? -22.906 -4.249 26.192 1.00 88.88 363 CYS A C 1
ATOM 2749 O O . CYS A 1 363 ? -21.926 -4.982 26.192 1.00 88.88 363 CYS A O 1
ATOM 2751 N N . MET A 1 364 ? -24.016 -4.606 25.540 1.00 92.00 364 MET A N 1
ATOM 2752 C CA . MET A 1 364 ? -24.137 -5.837 24.747 1.00 92.00 364 MET A CA 1
ATOM 2753 C C . MET A 1 364 ? -24.393 -5.596 23.256 1.00 92.00 364 MET A C 1
ATOM 2755 O O . MET A 1 364 ? -24.556 -6.559 22.506 1.00 92.00 364 MET A O 1
ATOM 2759 N N . CYS A 1 365 ? -24.403 -4.338 22.815 1.00 93.38 365 CYS A N 1
ATOM 2760 C CA . CYS A 1 365 ? -24.652 -3.984 21.424 1.00 93.38 365 CYS A CA 1
ATOM 2761 C C . CYS A 1 365 ? -23.359 -4.069 20.610 1.00 93.38 365 CYS A C 1
ATOM 2763 O O . CYS A 1 365 ? -22.397 -3.345 20.870 1.00 93.38 365 CYS A O 1
ATOM 2765 N N . ASP A 1 366 ? -23.343 -4.917 19.582 1.00 94.00 366 ASP A N 1
ATOM 2766 C CA . ASP A 1 366 ? -22.264 -4.873 18.596 1.00 94.00 366 ASP A CA 1
ATOM 2767 C C . ASP A 1 366 ? -22.312 -3.571 17.767 1.00 94.00 366 ASP A C 1
ATOM 2769 O O . ASP A 1 366 ? -23.288 -2.810 17.788 1.00 94.00 366 ASP A O 1
ATOM 2773 N N . VAL A 1 367 ? -21.247 -3.299 17.012 1.00 94.38 367 VAL A N 1
ATOM 2774 C CA . VAL A 1 367 ? -21.137 -2.085 16.182 1.00 94.38 367 VAL A CA 1
ATOM 2775 C C . VAL A 1 367 ? -22.294 -1.897 15.190 1.00 94.38 367 VAL A C 1
ATOM 2777 O O . VAL A 1 367 ? -22.711 -0.767 14.938 1.00 94.38 367 VAL A O 1
ATOM 2780 N N . ARG A 1 368 ? -22.867 -2.980 14.652 1.00 92.50 368 ARG A N 1
ATOM 2781 C CA . ARG A 1 368 ? -23.980 -2.912 13.696 1.00 92.50 368 ARG A CA 1
ATOM 2782 C C . ARG A 1 368 ? -25.307 -2.670 14.412 1.00 92.50 368 ARG A C 1
ATOM 2784 O O . ARG A 1 368 ? -26.160 -1.949 13.896 1.00 92.50 368 ARG A O 1
ATOM 2791 N N . GLN A 1 369 ? -25.499 -3.268 15.581 1.00 91.50 369 GLN A N 1
ATOM 2792 C CA . GLN A 1 369 ? -26.683 -3.063 16.412 1.00 91.50 369 GLN A CA 1
ATOM 2793 C C . GLN A 1 369 ? -26.738 -1.636 16.965 1.00 91.50 369 GLN A C 1
ATOM 2795 O O . GLN A 1 369 ? -27.793 -1.008 16.903 1.00 91.50 369 GLN A O 1
ATOM 2800 N N . SER A 1 370 ? -25.601 -1.088 17.408 1.00 84.62 370 SER A N 1
ATOM 2801 C CA . SER A 1 370 ? -25.522 0.274 17.963 1.00 84.62 370 SER A CA 1
ATOM 2802 C C . SER A 1 370 ? -26.018 1.353 16.984 1.00 84.62 370 SER A C 1
ATOM 2804 O O . SER A 1 370 ? -26.611 2.347 17.405 1.00 84.62 370 SER A O 1
ATOM 2806 N N . GLN A 1 371 ? -25.862 1.124 15.674 1.00 85.25 371 GLN A N 1
ATOM 2807 C CA . GLN A 1 371 ? -26.339 2.029 14.622 1.00 85.25 371 GLN A CA 1
ATOM 2808 C C . GLN A 1 371 ? -27.848 1.931 14.340 1.00 85.25 371 GLN A C 1
ATOM 2810 O O . GLN A 1 371 ? -28.419 2.880 13.810 1.00 85.25 371 GLN A O 1
ATOM 2815 N N . ASN A 1 372 ? -28.492 0.799 14.646 1.00 85.06 372 ASN A N 1
ATOM 2816 C CA . ASN A 1 372 ? -29.868 0.514 14.213 1.00 85.06 372 ASN A CA 1
ATOM 2817 C C . ASN A 1 372 ? -30.905 0.531 15.343 1.00 85.06 372 ASN A C 1
ATOM 2819 O O . ASN A 1 372 ? -32.093 0.536 15.042 1.00 85.06 372 ASN A O 1
ATOM 2823 N N . ILE A 1 373 ? -30.495 0.503 16.615 1.00 79.75 373 ILE A N 1
ATOM 2824 C CA . ILE A 1 373 ? -31.422 0.442 17.754 1.00 79.75 373 ILE A CA 1
ATOM 2825 C C . ILE A 1 373 ? -31.866 1.866 18.145 1.00 79.75 373 ILE A C 1
ATOM 2827 O O . ILE A 1 373 ? -31.035 2.635 18.643 1.00 79.75 373 ILE A O 1
ATOM 2831 N N . PRO A 1 374 ? -33.156 2.227 17.956 1.00 70.75 374 PRO A N 1
ATOM 2832 C CA . PRO A 1 374 ? -33.678 3.540 18.334 1.00 70.75 374 PRO A CA 1
ATOM 2833 C C . PRO A 1 374 ? -33.896 3.670 19.847 1.00 70.75 374 PRO A C 1
ATOM 2835 O O . PRO A 1 374 ? -33.842 4.780 20.367 1.00 70.75 374 PRO A O 1
ATOM 2838 N N . ASP A 1 375 ? -34.124 2.550 20.544 1.00 73.88 375 ASP A N 1
ATOM 2839 C CA . ASP A 1 375 ? -34.537 2.527 21.949 1.00 73.88 375 ASP A CA 1
ATOM 2840 C C . ASP A 1 375 ? -33.509 1.788 22.838 1.00 73.88 375 ASP A C 1
ATOM 2842 O O . ASP A 1 375 ? -33.282 0.589 22.644 1.00 73.88 375 ASP A O 1
ATOM 2846 N N . PRO A 1 376 ? -32.855 2.469 23.800 1.00 68.31 376 PRO A N 1
ATOM 2847 C CA . PRO A 1 376 ? -31.836 1.886 24.679 1.00 68.31 376 PRO A CA 1
ATOM 2848 C C . PRO A 1 376 ? -32.350 0.801 25.643 1.00 68.31 376 PRO A C 1
ATOM 2850 O O . PRO A 1 376 ? -31.537 0.193 26.336 1.00 68.31 376 PRO A O 1
ATOM 2853 N N . LEU A 1 377 ? -33.660 0.544 25.707 1.00 76.88 377 LEU A N 1
ATOM 2854 C CA . LEU A 1 377 ? -34.249 -0.371 26.693 1.00 76.88 377 LEU A CA 1
ATOM 2855 C C . LEU A 1 377 ? -34.324 -1.842 26.250 1.00 76.88 377 LEU A C 1
ATOM 2857 O O . LEU A 1 377 ? -34.669 -2.710 27.054 1.00 76.88 377 LEU A O 1
ATOM 2861 N N . VAL A 1 378 ? -33.994 -2.164 24.995 1.00 81.50 378 VAL A N 1
ATOM 2862 C CA . VAL A 1 378 ? -34.078 -3.550 24.510 1.00 81.50 378 VAL A CA 1
ATOM 2863 C C . VAL A 1 378 ? -32.845 -4.343 24.944 1.00 81.50 378 VAL A C 1
ATOM 2865 O O . VAL A 1 378 ? -31.754 -4.175 24.402 1.00 81.50 378 VAL A O 1
ATOM 2868 N N . ALA A 1 379 ? -33.028 -5.258 25.898 1.00 81.94 379 ALA A N 1
ATOM 2869 C CA . ALA A 1 379 ? -31.988 -6.196 26.307 1.00 81.94 379 ALA A CA 1
ATOM 2870 C C . ALA A 1 379 ? -31.531 -7.063 25.117 1.00 81.94 379 ALA A C 1
ATOM 2872 O O . ALA A 1 379 ? -32.316 -7.807 24.524 1.00 81.94 379 ALA A O 1
ATOM 2873 N N . VAL A 1 380 ? -30.241 -6.993 24.779 1.00 88.12 380 VAL A N 1
ATOM 2874 C CA . VAL A 1 380 ? -29.650 -7.765 23.678 1.00 88.12 380 VAL A CA 1
ATOM 2875 C C . VAL A 1 380 ? -29.061 -9.069 24.207 1.00 88.12 380 VAL A C 1
ATOM 2877 O O . VAL A 1 380 ? -28.183 -9.079 25.072 1.00 88.12 380 VAL A O 1
ATOM 2880 N N . LYS A 1 381 ? -29.518 -10.197 23.656 1.00 88.25 381 LYS A N 1
ATOM 2881 C CA . LYS A 1 381 ? -28.966 -11.518 23.978 1.00 88.25 381 LYS A CA 1
ATOM 2882 C C . LYS A 1 381 ? -27.550 -11.661 23.388 1.00 88.25 381 LYS A C 1
ATOM 2884 O O . LYS A 1 381 ? -27.370 -11.360 22.207 1.00 88.25 381 LYS A O 1
ATOM 2889 N N . PRO A 1 382 ? -26.559 -12.179 24.144 1.00 89.38 382 PRO A N 1
ATOM 2890 C CA . PRO A 1 382 ? -25.232 -12.460 23.601 1.00 89.38 382 PRO A CA 1
ATOM 2891 C C . PRO A 1 382 ? -25.319 -13.422 22.413 1.00 89.38 382 PRO A C 1
ATOM 2893 O O . PRO A 1 382 ? -25.938 -14.485 22.504 1.00 89.38 382 PRO A O 1
ATOM 2896 N N . SER A 1 383 ? -24.660 -13.069 21.309 1.00 93.25 383 SER A N 1
ATOM 2897 C CA . SER A 1 383 ? -24.543 -13.950 20.148 1.00 93.25 383 SER A CA 1
ATOM 2898 C C . SER A 1 383 ? -23.351 -14.896 20.292 1.00 93.25 383 SER A C 1
ATOM 2900 O O . SER A 1 383 ? -22.266 -14.492 20.704 1.00 93.25 383 SER A O 1
ATOM 2902 N N . ALA A 1 384 ? -23.526 -16.157 19.888 1.00 93.62 384 ALA A N 1
ATOM 2903 C CA . ALA A 1 384 ? -22.430 -17.124 19.809 1.00 93.62 384 ALA A CA 1
ATOM 2904 C C . ALA A 1 384 ? -21.410 -16.773 18.706 1.00 93.62 384 ALA A C 1
ATOM 2906 O O . ALA A 1 384 ? -20.235 -17.140 18.801 1.00 93.62 384 ALA A O 1
ATOM 2907 N N . ARG A 1 385 ? -21.861 -16.063 17.661 1.00 96.56 385 ARG A N 1
ATOM 2908 C CA . ARG A 1 385 ? -21.032 -15.578 16.551 1.00 96.56 385 ARG A CA 1
ATOM 2909 C C . ARG A 1 385 ? -21.334 -14.120 16.263 1.00 96.56 385 ARG A C 1
ATOM 2911 O O . ARG A 1 385 ? -22.483 -13.735 16.057 1.00 96.56 385 ARG A O 1
ATOM 2918 N N . GLN A 1 386 ? -20.284 -13.329 16.208 1.00 96.94 386 GLN A N 1
ATOM 2919 C CA . GLN A 1 386 ? -20.379 -11.891 16.024 1.00 96.94 386 GLN A CA 1
ATOM 2920 C C . GLN A 1 386 ? -20.404 -11.547 14.528 1.00 96.94 386 GLN A C 1
ATOM 2922 O O . GLN A 1 386 ? -19.976 -12.370 13.702 1.00 96.94 386 GLN A O 1
ATOM 2927 N N . PRO A 1 387 ? -20.938 -10.376 14.133 1.00 96.81 387 PRO A N 1
ATOM 2928 C CA . PRO A 1 387 ? -20.882 -9.945 12.742 1.00 96.81 387 PRO A CA 1
ATOM 2929 C C . PRO A 1 387 ? -19.429 -9.881 12.262 1.00 96.81 387 PRO A C 1
ATOM 2931 O O . PRO A 1 387 ? -18.523 -9.615 13.039 1.00 96.81 387 PRO A O 1
ATOM 2934 N N . SER A 1 388 ? -19.212 -10.133 10.974 1.00 97.81 388 SER A N 1
ATOM 2935 C CA . SER A 1 388 ? -17.900 -10.006 10.327 1.00 97.81 388 SER A CA 1
ATOM 2936 C C . SER A 1 388 ? -17.508 -8.542 10.088 1.00 97.81 388 SER A C 1
ATOM 2938 O O . SER A 1 388 ? -18.379 -7.668 10.014 1.00 97.81 388 SER A O 1
ATOM 2940 N N . ALA A 1 389 ? -16.222 -8.273 9.852 1.00 97.19 389 ALA A N 1
ATOM 2941 C CA . ALA A 1 389 ? -15.729 -6.921 9.573 1.00 97.19 389 ALA A CA 1
ATOM 2942 C C . ALA A 1 389 ? -16.381 -6.315 8.316 1.00 97.19 389 ALA A C 1
ATOM 2944 O O . ALA A 1 389 ? -16.738 -5.137 8.304 1.00 97.19 389 ALA A O 1
ATOM 2945 N N . SER A 1 390 ? -16.600 -7.126 7.274 1.00 97.25 390 SER A N 1
ATOM 2946 C CA . SER A 1 390 ? -17.261 -6.698 6.031 1.00 97.25 390 SER A CA 1
ATOM 2947 C C . SER A 1 390 ? -18.727 -6.302 6.231 1.00 97.25 390 SER A C 1
ATOM 2949 O O . SER A 1 390 ? -19.228 -5.413 5.542 1.00 97.25 390 SER A O 1
ATOM 2951 N N . SER A 1 391 ? -19.413 -6.933 7.188 1.00 96.31 391 SER A N 1
ATOM 2952 C CA . SER A 1 391 ? -20.785 -6.576 7.569 1.00 96.31 391 SER A CA 1
ATOM 2953 C C . SER A 1 391 ? -20.864 -5.395 8.536 1.00 96.31 391 SER A C 1
ATOM 2955 O O . SER A 1 391 ? -21.896 -4.735 8.583 1.00 96.31 391 SER A O 1
ATOM 2957 N N . ALA A 1 392 ? -19.801 -5.151 9.304 1.00 94.81 392 ALA A N 1
ATOM 2958 C CA . ALA A 1 392 ? -19.720 -4.078 10.291 1.00 94.81 392 ALA A CA 1
ATOM 2959 C C . ALA A 1 392 ? -19.274 -2.739 9.684 1.00 94.81 392 ALA A C 1
ATOM 2961 O O . ALA A 1 392 ? -19.714 -1.687 10.134 1.00 94.81 392 ALA A O 1
ATOM 2962 N N . SER A 1 393 ? -18.408 -2.765 8.663 1.00 94.06 393 SER A N 1
ATOM 2963 C CA . SER A 1 393 ? -17.831 -1.558 8.068 1.00 94.06 393 SER A CA 1
ATOM 2964 C C . SER A 1 393 ? -18.011 -1.526 6.544 1.00 94.06 393 SER A C 1
ATOM 2966 O O . SER A 1 393 ? -17.466 -2.379 5.831 1.00 94.06 393 SER A O 1
ATOM 2968 N N . PRO A 1 394 ? -18.695 -0.504 5.987 1.00 92.19 394 PRO A N 1
ATOM 2969 C CA . PRO A 1 394 ? -18.835 -0.362 4.539 1.00 92.19 394 PRO A CA 1
ATOM 2970 C C . PRO A 1 394 ? -17.486 -0.124 3.846 1.00 92.19 394 PRO A C 1
ATOM 2972 O O . PRO A 1 394 ? -17.330 -0.472 2.676 1.00 92.19 394 PRO A O 1
ATOM 2975 N N . THR A 1 395 ? -16.497 0.434 4.553 1.00 93.50 395 THR A N 1
ATOM 2976 C CA . THR A 1 395 ? -15.134 0.631 4.039 1.00 93.50 395 THR A CA 1
ATOM 2977 C C . THR A 1 395 ? -14.436 -0.704 3.800 1.00 93.50 395 THR A C 1
ATOM 2979 O O . THR A 1 395 ? -13.841 -0.891 2.742 1.00 93.50 395 THR A O 1
ATOM 2982 N N . VAL A 1 396 ? -14.571 -1.663 4.723 1.00 95.69 396 VAL A N 1
ATOM 2983 C CA . VAL A 1 396 ? -14.025 -3.022 4.556 1.00 95.69 396 VAL A CA 1
ATOM 2984 C C . VAL A 1 396 ? -14.662 -3.711 3.348 1.00 95.69 396 VAL A C 1
ATOM 2986 O O . VAL A 1 396 ? -13.953 -4.278 2.520 1.00 95.69 396 VAL A O 1
ATOM 2989 N N . LYS A 1 397 ? -15.987 -3.598 3.183 1.00 96.19 397 LYS A N 1
ATOM 2990 C CA . LYS A 1 397 ? -16.693 -4.150 2.014 1.00 96.19 397 LYS A CA 1
ATOM 2991 C C . LYS A 1 397 ? -16.212 -3.532 0.693 1.00 96.19 397 LYS A C 1
ATOM 2993 O O . LYS A 1 397 ? -15.986 -4.253 -0.276 1.00 96.19 397 LYS A O 1
ATOM 2998 N N . LYS A 1 398 ? -16.023 -2.207 0.649 1.00 96.19 398 LYS A N 1
ATOM 2999 C CA . LYS A 1 398 ? -15.457 -1.514 -0.522 1.00 96.19 398 LYS A CA 1
ATOM 3000 C C . LYS A 1 398 ? -14.032 -1.985 -0.819 1.00 96.19 398 LYS A C 1
ATOM 3002 O O . LYS A 1 398 ? -13.729 -2.228 -1.982 1.00 96.19 398 LYS A O 1
ATOM 3007 N N . ALA A 1 399 ? -13.202 -2.181 0.205 1.00 96.19 399 ALA A N 1
ATOM 3008 C CA . ALA A 1 399 ? -11.837 -2.671 0.039 1.00 96.19 399 ALA A CA 1
ATOM 3009 C C . ALA A 1 399 ? -11.775 -4.075 -0.567 1.00 96.19 399 ALA A C 1
ATOM 3011 O O . ALA A 1 399 ? -11.004 -4.291 -1.500 1.00 96.19 399 ALA A O 1
ATOM 3012 N N . VAL A 1 400 ? -12.648 -4.986 -0.125 1.00 97.62 400 VAL A N 1
ATOM 3013 C CA . VAL A 1 400 ? -12.793 -6.314 -0.745 1.00 97.62 400 VAL A CA 1
ATOM 3014 C C . VAL A 1 400 ? -13.171 -6.181 -2.224 1.00 97.62 400 VAL A C 1
ATOM 3016 O O . VAL A 1 400 ? -12.512 -6.762 -3.082 1.00 97.62 400 VAL A O 1
ATOM 3019 N N . AS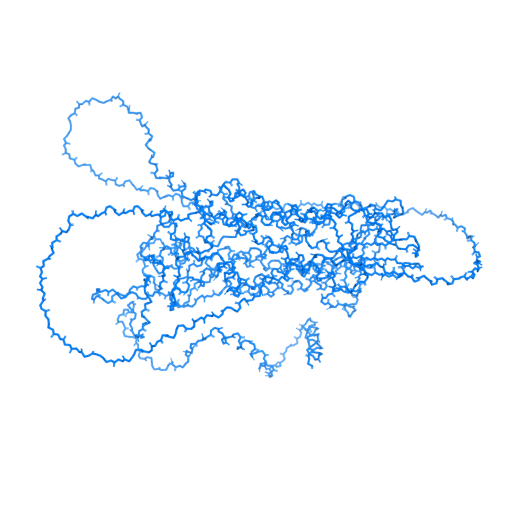N A 1 401 ? -14.172 -5.359 -2.550 1.00 97.44 401 ASN A N 1
ATOM 3020 C CA . ASN A 1 401 ? -14.593 -5.159 -3.941 1.00 97.44 401 ASN A CA 1
ATOM 3021 C C . ASN A 1 401 ? -13.476 -4.567 -4.819 1.00 97.44 401 ASN A C 1
ATOM 3023 O O . ASN A 1 401 ? -13.318 -4.981 -5.965 1.00 97.44 401 ASN A O 1
ATOM 3027 N N . VAL A 1 402 ? -12.694 -3.617 -4.293 1.00 97.19 402 VAL A N 1
ATOM 3028 C CA . VAL A 1 402 ? -11.548 -3.022 -5.002 1.00 97.19 402 VAL A CA 1
ATOM 3029 C C . VAL A 1 402 ? -10.459 -4.066 -5.263 1.00 97.19 402 VAL A C 1
ATOM 3031 O O . VAL A 1 402 ? -9.927 -4.104 -6.371 1.00 97.19 402 VAL A O 1
ATOM 3034 N N . ALA A 1 403 ? -10.159 -4.935 -4.293 1.00 97.50 403 ALA A N 1
ATOM 3035 C CA . ALA A 1 403 ? -9.180 -6.010 -4.465 1.00 97.50 403 ALA A CA 1
ATOM 3036 C C . ALA A 1 403 ? -9.583 -6.980 -5.590 1.00 97.50 403 ALA A C 1
ATOM 3038 O O . ALA A 1 403 ? -8.762 -7.302 -6.447 1.00 97.50 403 ALA A O 1
ATOM 3039 N N . TRP A 1 404 ? -10.857 -7.383 -5.640 1.00 98.50 404 TRP A N 1
ATOM 3040 C CA . TRP A 1 404 ? -11.374 -8.239 -6.714 1.00 98.50 404 TRP A CA 1
ATOM 3041 C C . TRP A 1 404 ? -11.428 -7.532 -8.072 1.00 98.50 404 TRP A C 1
ATOM 3043 O O . TRP A 1 404 ? -11.060 -8.119 -9.088 1.00 98.50 404 TRP A O 1
ATOM 3053 N N . GLY A 1 405 ? -11.828 -6.258 -8.103 1.00 97.81 405 GLY A N 1
ATOM 3054 C CA . GLY A 1 405 ? -11.833 -5.460 -9.331 1.00 97.81 405 GLY A CA 1
ATOM 3055 C C . GLY A 1 405 ? -10.440 -5.311 -9.948 1.00 97.81 405 GLY A C 1
ATOM 3056 O O . GLY A 1 405 ? -10.302 -5.357 -11.169 1.00 97.81 405 GLY A O 1
ATOM 3057 N N . LEU A 1 406 ? -9.397 -5.204 -9.117 1.00 96.69 406 LEU A N 1
ATOM 3058 C CA . LEU A 1 406 ? -8.011 -5.115 -9.578 1.00 96.69 406 LEU A CA 1
ATOM 3059 C C . LEU A 1 406 ? -7.569 -6.364 -10.357 1.00 96.69 406 LEU A C 1
ATOM 3061 O O . LEU A 1 406 ? -6.856 -6.239 -11.348 1.00 96.69 406 LEU A O 1
ATOM 3065 N N . ILE A 1 407 ? -8.017 -7.556 -9.954 1.00 97.88 407 ILE A N 1
ATOM 3066 C CA . ILE A 1 407 ? -7.688 -8.811 -10.650 1.00 97.88 407 ILE A CA 1
ATOM 3067 C C . ILE A 1 407 ? -8.189 -8.763 -12.095 1.00 97.88 407 ILE A C 1
ATOM 3069 O O . ILE A 1 407 ? -7.434 -9.065 -13.016 1.00 97.88 407 ILE A O 1
ATOM 3073 N N . LEU A 1 408 ? -9.435 -8.325 -12.307 1.00 97.56 408 LEU A N 1
ATOM 3074 C CA . LEU A 1 408 ? -10.009 -8.203 -13.650 1.00 97.56 408 LEU A CA 1
ATOM 3075 C C . LEU A 1 408 ? -9.202 -7.235 -14.521 1.00 97.56 408 LEU A C 1
ATOM 3077 O O . LEU A 1 408 ? -8.951 -7.529 -15.687 1.00 97.56 408 LEU A O 1
ATOM 3081 N N . VAL A 1 409 ? -8.745 -6.117 -13.948 1.00 96.06 409 VAL A N 1
ATOM 3082 C CA . VAL A 1 409 ? -7.893 -5.147 -14.655 1.00 96.06 409 VAL A CA 1
ATOM 3083 C C . VAL A 1 409 ? -6.590 -5.799 -15.127 1.00 96.06 409 VAL A C 1
ATOM 3085 O O . VAL A 1 409 ? -6.223 -5.638 -16.290 1.00 96.06 409 VAL A O 1
ATOM 3088 N N . TYR A 1 410 ? -5.912 -6.566 -14.269 1.00 96.75 410 TYR A N 1
ATOM 3089 C CA . TYR A 1 410 ? -4.643 -7.214 -14.624 1.00 96.75 410 TYR A CA 1
ATOM 3090 C C . TYR A 1 410 ? -4.811 -8.395 -15.592 1.00 96.75 410 TYR A C 1
ATOM 3092 O O . TYR A 1 410 ? -3.967 -8.568 -16.470 1.00 96.75 410 TYR A O 1
ATOM 3100 N N . ILE A 1 411 ? -5.917 -9.143 -15.515 1.00 97.19 411 ILE A N 1
ATOM 3101 C CA . ILE A 1 411 ? -6.251 -10.185 -16.501 1.00 97.19 411 ILE A CA 1
ATOM 3102 C C . ILE A 1 411 ? -6.482 -9.561 -17.880 1.00 97.19 411 ILE A C 1
ATOM 3104 O O . ILE A 1 411 ? -5.879 -9.997 -18.861 1.00 97.19 411 ILE A O 1
ATOM 3108 N N . ILE A 1 412 ? -7.310 -8.511 -17.960 1.00 96.62 412 ILE A N 1
ATOM 3109 C CA . ILE A 1 412 ? -7.558 -7.784 -19.216 1.00 96.62 412 ILE A CA 1
ATOM 3110 C C . ILE A 1 412 ? -6.237 -7.261 -19.782 1.00 96.62 412 ILE A C 1
ATOM 3112 O O . ILE A 1 412 ? -5.969 -7.399 -20.975 1.00 96.62 412 ILE A O 1
ATOM 3116 N N . TRP A 1 413 ? -5.380 -6.712 -18.925 1.00 95.38 413 TRP A N 1
ATOM 3117 C CA . TRP A 1 413 ? -4.072 -6.221 -19.335 1.00 95.38 413 TRP A CA 1
ATOM 3118 C C . TRP A 1 413 ? -3.145 -7.332 -19.855 1.00 95.38 413 TRP A C 1
ATOM 3120 O O . TRP A 1 413 ? -2.489 -7.149 -20.881 1.00 95.38 413 TRP A O 1
ATOM 3130 N N . GLY A 1 414 ? -3.133 -8.503 -19.211 1.00 95.19 414 GLY A N 1
ATOM 3131 C CA . GLY A 1 414 ? -2.405 -9.685 -19.683 1.00 95.19 414 GLY A CA 1
ATOM 3132 C C . GLY A 1 414 ? -2.865 -10.143 -21.069 1.00 95.19 414 GLY A C 1
ATOM 3133 O O . GLY A 1 414 ? -2.032 -10.391 -21.942 1.00 95.19 414 GLY A O 1
ATOM 3134 N N . VAL A 1 415 ? -4.181 -10.162 -21.314 1.00 96.25 415 VAL A N 1
ATOM 3135 C CA . VAL A 1 415 ? -4.764 -10.481 -22.632 1.00 96.25 415 VAL A CA 1
ATOM 3136 C C . VAL A 1 415 ? -4.366 -9.448 -23.690 1.00 96.25 415 VAL A C 1
ATOM 3138 O O . VAL A 1 415 ? -4.022 -9.822 -24.815 1.00 96.25 415 VAL A O 1
ATOM 3141 N N . ILE A 1 416 ? -4.365 -8.156 -23.342 1.00 95.06 416 ILE A N 1
ATOM 3142 C CA . ILE A 1 416 ? -3.929 -7.080 -24.245 1.00 95.06 416 ILE A CA 1
ATOM 3143 C C . ILE A 1 416 ? -2.454 -7.265 -24.620 1.00 95.06 416 ILE A C 1
ATOM 3145 O O . ILE A 1 416 ? -2.134 -7.267 -25.807 1.00 95.06 416 ILE A O 1
ATOM 3149 N N . ILE A 1 417 ? -1.563 -7.469 -23.643 1.00 93.94 417 ILE A N 1
ATOM 3150 C CA . ILE A 1 417 ? -0.128 -7.689 -23.900 1.00 93.94 417 ILE A CA 1
ATOM 3151 C C . ILE A 1 417 ? 0.087 -8.918 -24.778 1.00 93.94 417 ILE A C 1
ATOM 3153 O O . ILE A 1 417 ? 0.846 -8.849 -25.745 1.00 93.94 417 ILE A O 1
ATOM 3157 N N . TYR A 1 418 ? -0.591 -10.025 -24.470 1.00 93.50 418 TYR A N 1
ATOM 3158 C CA . TYR A 1 418 ? -0.516 -11.244 -25.267 1.00 93.50 418 TYR A CA 1
ATOM 3159 C C . TYR A 1 418 ? -0.915 -10.971 -26.723 1.00 93.50 418 TYR A C 1
ATOM 3161 O O . TYR A 1 418 ? -0.122 -11.188 -27.639 1.00 93.50 418 TYR A O 1
ATOM 3169 N N . THR A 1 419 ? -2.093 -10.384 -26.937 1.00 92.69 419 THR A N 1
ATOM 3170 C CA . THR A 1 419 ? -2.617 -10.084 -28.278 1.00 92.69 419 THR A CA 1
ATOM 3171 C C . THR A 1 419 ? -1.699 -9.132 -29.049 1.00 92.69 419 THR A C 1
ATOM 3173 O O . THR A 1 419 ? -1.407 -9.362 -30.224 1.00 92.69 419 THR A O 1
ATOM 3176 N N . LEU A 1 420 ? -1.195 -8.081 -28.396 1.00 91.88 420 LEU A N 1
ATOM 3177 C CA . LEU A 1 420 ? -0.264 -7.129 -29.005 1.00 91.88 420 LEU A CA 1
ATOM 3178 C C . LEU A 1 420 ? 1.079 -7.777 -29.348 1.00 91.88 420 LEU A C 1
ATOM 3180 O O . LEU A 1 420 ? 1.620 -7.517 -30.419 1.00 91.88 420 LEU A O 1
ATOM 3184 N N . SER A 1 421 ? 1.607 -8.645 -28.484 1.00 90.50 421 SER A N 1
ATOM 3185 C CA . SER A 1 421 ? 2.871 -9.337 -28.757 1.00 90.50 421 SER A CA 1
ATOM 3186 C C . SER A 1 421 ? 2.781 -10.236 -29.997 1.00 90.50 421 SER A C 1
ATOM 3188 O O . SER A 1 421 ? 3.695 -10.210 -30.817 1.00 90.50 421 SER A O 1
ATOM 3190 N N . VAL A 1 422 ? 1.662 -10.948 -30.193 1.00 88.25 422 VAL A N 1
ATOM 3191 C CA . VAL A 1 422 ? 1.434 -11.793 -31.380 1.00 88.25 422 VAL A CA 1
ATOM 3192 C C . VAL A 1 422 ? 1.211 -10.931 -32.624 1.00 88.25 422 VAL A C 1
ATOM 3194 O O . VAL A 1 422 ? 1.907 -11.083 -33.625 1.00 88.25 422 VAL A O 1
ATOM 3197 N N . THR A 1 423 ? 0.286 -9.973 -32.567 1.00 88.50 423 THR A N 1
ATOM 3198 C CA . THR A 1 423 ? -0.104 -9.175 -33.746 1.00 88.50 423 THR A CA 1
ATOM 3199 C C . THR A 1 423 ? 0.994 -8.239 -34.250 1.00 88.50 423 THR A C 1
ATOM 3201 O O . THR A 1 423 ? 1.098 -8.023 -35.456 1.00 88.50 423 THR A O 1
ATOM 3204 N N . VAL A 1 424 ? 1.830 -7.688 -33.364 1.00 85.94 424 VAL A N 1
ATOM 3205 C CA . VAL A 1 424 ? 2.939 -6.802 -33.757 1.00 85.94 424 VAL A CA 1
ATOM 3206 C C . VAL A 1 424 ? 4.160 -7.594 -34.225 1.00 85.94 424 VAL A C 1
ATOM 3208 O O . VAL A 1 424 ? 4.894 -7.099 -35.077 1.00 85.94 424 VAL A O 1
ATOM 3211 N N . SER A 1 425 ? 4.362 -8.830 -33.750 1.00 77.38 425 SER A N 1
ATOM 3212 C CA . SER A 1 425 ? 5.467 -9.679 -34.229 1.00 77.38 425 SER A CA 1
ATOM 3213 C C . SER A 1 425 ? 5.416 -9.913 -35.747 1.00 77.38 425 SER A C 1
ATOM 3215 O O . SER A 1 425 ? 6.454 -9.957 -36.403 1.00 77.38 425 SER A O 1
ATOM 3217 N N . THR A 1 426 ? 4.213 -9.953 -36.329 1.00 73.88 426 THR A N 1
ATOM 3218 C CA . THR A 1 426 ? 4.002 -10.152 -37.771 1.00 73.88 426 THR A CA 1
ATOM 3219 C C . THR A 1 426 ? 4.035 -8.853 -38.581 1.00 73.88 426 THR A C 1
ATOM 3221 O O . THR A 1 426 ? 4.142 -8.891 -39.807 1.00 73.88 426 THR A O 1
ATOM 3224 N N . LYS A 1 427 ? 3.960 -7.682 -37.929 1.00 68.81 427 LYS A N 1
ATOM 3225 C CA . LYS A 1 427 ? 3.856 -6.372 -38.589 1.00 68.81 427 LYS A CA 1
ATOM 3226 C C . LYS A 1 427 ? 4.817 -5.367 -37.965 1.00 68.81 427 LYS A C 1
ATOM 3228 O O . LYS A 1 427 ? 4.499 -4.687 -36.991 1.00 68.81 427 LYS A O 1
ATOM 3233 N N . THR A 1 428 ? 5.979 -5.190 -38.588 1.00 60.56 428 THR A N 1
ATOM 3234 C CA . THR A 1 428 ? 6.898 -4.104 -38.226 1.00 60.56 428 THR A CA 1
ATOM 3235 C C . THR A 1 428 ? 6.385 -2.770 -38.773 1.00 60.56 428 THR A C 1
ATOM 3237 O O . THR A 1 428 ? 6.747 -2.329 -39.861 1.00 60.56 428 THR A O 1
ATOM 3240 N N . SER A 1 429 ? 5.525 -2.093 -38.010 1.00 58.00 429 SER A N 1
ATOM 3241 C CA . SER A 1 429 ? 5.137 -0.718 -38.330 1.00 58.00 429 SER A CA 1
ATOM 3242 C C . SER A 1 429 ? 6.269 0.241 -37.953 1.00 58.00 429 SER A C 1
ATOM 3244 O O . SER A 1 429 ? 6.590 0.427 -36.777 1.00 58.00 429 SER A O 1
ATOM 3246 N N . LYS A 1 430 ? 6.905 0.846 -38.961 1.00 62.34 430 LYS A N 1
ATOM 3247 C CA . LYS A 1 430 ? 7.855 1.949 -38.776 1.00 62.34 430 LYS A CA 1
ATOM 3248 C C . LYS A 1 430 ? 7.101 3.266 -38.943 1.00 62.34 430 LYS A C 1
ATOM 3250 O O . LYS A 1 430 ? 6.915 3.726 -40.063 1.00 62.34 430 LYS A O 1
ATOM 3255 N N . SER A 1 431 ? 6.694 3.886 -37.836 1.00 54.22 431 SER A N 1
ATOM 3256 C CA . SER A 1 431 ? 6.136 5.243 -37.842 1.00 54.22 431 SER A CA 1
ATOM 3257 C C . SER A 1 431 ? 7.078 6.200 -37.106 1.00 54.22 431 SER A C 1
ATOM 3259 O O . SER A 1 431 ? 6.972 6.409 -35.898 1.00 54.22 431 SER A O 1
ATOM 3261 N N . GLY A 1 432 ? 8.028 6.792 -37.834 1.00 72.56 432 GLY A N 1
ATOM 3262 C CA . GLY A 1 432 ? 8.938 7.811 -37.298 1.00 72.56 432 GLY A CA 1
ATOM 3263 C C . GLY A 1 432 ? 9.909 7.301 -36.218 1.00 72.56 432 GLY A C 1
ATOM 3264 O O . GLY A 1 432 ? 10.516 6.242 -36.364 1.00 72.56 432 GLY A O 1
ATOM 3265 N N . LYS A 1 433 ? 10.085 8.088 -35.143 1.00 68.31 433 LYS A N 1
ATOM 3266 C CA . LYS A 1 433 ? 11.048 7.848 -34.039 1.00 68.31 433 LYS A CA 1
ATOM 3267 C C . LYS A 1 433 ? 10.587 6.802 -33.005 1.00 68.31 433 LYS A C 1
ATOM 3269 O O . LYS A 1 433 ? 11.317 6.505 -32.062 1.00 68.31 433 LYS A O 1
ATOM 3274 N N . ILE A 1 434 ? 9.380 6.256 -33.155 1.00 75.00 434 ILE A N 1
ATOM 3275 C CA . ILE A 1 434 ? 8.819 5.245 -32.253 1.00 75.00 434 ILE A CA 1
ATOM 3276 C C . ILE A 1 434 ? 8.698 3.943 -33.038 1.00 75.00 434 ILE A C 1
ATOM 3278 O O . ILE A 1 434 ? 8.070 3.905 -34.098 1.00 75.00 434 ILE A O 1
ATOM 3282 N N . LYS A 1 435 ? 9.300 2.872 -32.522 1.00 79.81 435 LYS A N 1
ATOM 3283 C CA . LYS A 1 435 ? 9.137 1.523 -33.072 1.00 79.81 435 LYS A CA 1
ATOM 3284 C C . LYS A 1 435 ? 8.447 0.651 -32.039 1.00 79.81 435 LYS A C 1
ATOM 3286 O O . LYS A 1 435 ? 8.872 0.589 -30.890 1.00 79.81 435 LYS A O 1
ATOM 3291 N N . THR A 1 436 ? 7.395 -0.040 -32.442 1.00 72.88 436 THR A N 1
ATOM 3292 C CA . THR A 1 436 ? 6.811 -1.107 -31.628 1.00 72.88 436 THR A CA 1
ATOM 3293 C C . THR A 1 436 ? 7.601 -2.386 -31.864 1.00 72.88 436 THR A C 1
ATOM 3295 O O . THR A 1 436 ? 7.869 -2.740 -33.013 1.00 72.88 436 THR A O 1
ATOM 3298 N N . VAL A 1 437 ? 7.984 -3.067 -30.790 1.00 72.62 437 VAL A N 1
ATOM 3299 C CA . VAL A 1 437 ? 8.746 -4.316 -30.834 1.00 72.62 437 VAL A CA 1
ATOM 3300 C C . VAL A 1 437 ? 7.885 -5.396 -30.190 1.00 72.62 437 VAL A C 1
ATOM 3302 O O . VAL A 1 437 ? 7.661 -5.378 -28.984 1.00 72.62 437 VAL A O 1
ATOM 3305 N N . GLY A 1 438 ? 7.360 -6.314 -30.997 1.00 61.59 438 GLY A N 1
ATOM 3306 C CA . GLY A 1 438 ? 6.718 -7.530 -30.501 1.00 61.59 438 GLY A CA 1
ATOM 3307 C C . GLY A 1 438 ? 7.725 -8.671 -30.519 1.00 61.59 438 GLY A C 1
ATOM 3308 O O . GLY A 1 438 ? 8.250 -8.984 -31.585 1.00 61.59 438 GLY A O 1
ATOM 3309 N N . VAL A 1 439 ? 7.994 -9.281 -29.363 1.00 67.19 439 VAL A N 1
ATOM 3310 C CA . VAL A 1 439 ? 8.752 -10.536 -29.267 1.00 67.19 439 VAL A CA 1
ATOM 3311 C C . VAL A 1 439 ? 7.768 -11.596 -28.797 1.00 67.19 439 VAL A C 1
ATOM 3313 O O . VAL A 1 439 ? 7.543 -11.782 -27.601 1.00 67.19 439 VAL A O 1
ATOM 3316 N N . GLY A 1 440 ? 7.103 -12.236 -29.751 1.00 61.66 440 GLY A N 1
ATOM 3317 C CA . GLY A 1 440 ? 6.102 -13.259 -29.481 1.00 61.66 440 GLY A CA 1
ATOM 3318 C C . GLY A 1 440 ? 6.169 -14.373 -30.510 1.00 61.66 440 GLY A C 1
ATOM 3319 O O . GLY A 1 440 ? 6.423 -14.123 -31.685 1.00 61.66 440 GLY A O 1
ATOM 3320 N N . THR A 1 441 ? 5.950 -15.600 -30.051 1.00 67.12 441 THR A N 1
ATOM 3321 C CA . THR A 1 441 ? 5.686 -16.761 -30.899 1.00 67.12 441 THR A CA 1
ATOM 3322 C C . THR A 1 441 ? 4.174 -16.945 -31.006 1.00 67.12 441 THR A C 1
ATOM 3324 O O . THR A 1 441 ? 3.446 -16.733 -30.036 1.00 67.12 441 THR A O 1
ATOM 3327 N N . GLU A 1 442 ? 3.672 -17.352 -32.174 1.00 70.00 442 GLU A N 1
ATOM 3328 C CA . GLU A 1 442 ? 2.251 -17.716 -32.315 1.00 70.00 442 GLU A CA 1
ATOM 3329 C C . GLU A 1 442 ? 1.923 -18.998 -31.533 1.00 70.00 442 GLU A C 1
ATOM 3331 O O . GLU A 1 442 ? 0.808 -19.183 -31.045 1.00 70.00 442 GLU A O 1
ATOM 3336 N N . LYS A 1 443 ? 2.915 -19.882 -31.367 1.00 78.88 443 LYS A N 1
ATOM 3337 C CA . LYS A 1 443 ? 2.773 -21.139 -30.635 1.00 78.88 443 LYS A CA 1
ATOM 3338 C C . LYS A 1 443 ? 2.954 -20.919 -29.135 1.00 78.88 443 LYS A C 1
ATOM 3340 O O . LYS A 1 443 ? 4.047 -20.590 -28.674 1.00 78.88 443 LYS A O 1
ATOM 3345 N N . LEU A 1 444 ? 1.893 -21.196 -28.372 1.00 75.12 444 LEU A N 1
ATOM 3346 C CA . LEU A 1 444 ? 1.904 -21.226 -26.902 1.00 75.12 444 LEU A CA 1
ATOM 3347 C C . LEU A 1 444 ? 2.906 -22.239 -26.325 1.00 75.12 444 LEU A C 1
ATOM 3349 O O . LEU A 1 444 ? 3.390 -22.032 -25.219 1.00 75.12 444 LEU A O 1
ATOM 3353 N N . SER A 1 445 ? 3.234 -23.315 -27.052 1.00 81.62 445 SER A N 1
ATOM 3354 C CA . SER A 1 445 ? 4.226 -24.317 -26.624 1.00 81.62 445 SER A CA 1
ATOM 3355 C C . SER A 1 445 ? 5.634 -23.749 -26.472 1.00 81.62 445 SER A C 1
ATOM 3357 O O . SER A 1 445 ? 6.418 -24.264 -25.681 1.00 81.62 445 SER A O 1
ATOM 3359 N N . ASP A 1 446 ? 5.940 -22.686 -27.215 1.00 84.31 446 ASP A N 1
ATOM 3360 C CA . ASP A 1 446 ? 7.271 -22.078 -27.255 1.00 84.31 446 ASP A CA 1
ATOM 3361 C C . ASP A 1 446 ? 7.388 -20.952 -26.210 1.00 84.31 446 ASP A C 1
ATOM 3363 O O . ASP A 1 446 ? 8.441 -20.336 -26.037 1.00 84.31 446 ASP A O 1
ATOM 3367 N N . PHE A 1 447 ? 6.294 -20.694 -25.485 1.00 83.31 447 PHE A N 1
ATOM 3368 C CA . PHE A 1 447 ? 6.212 -19.686 -24.447 1.00 83.31 447 PHE A CA 1
ATOM 3369 C C . PHE A 1 447 ? 7.031 -20.095 -23.224 1.00 83.31 447 PHE A C 1
ATOM 3371 O O . PHE A 1 447 ? 6.746 -21.080 -22.538 1.00 83.31 447 PHE A O 1
ATOM 3378 N N . SER A 1 448 ? 8.013 -19.269 -22.879 1.00 90.69 448 SER A N 1
ATOM 3379 C CA . SER A 1 448 ? 8.722 -19.408 -21.615 1.00 90.69 448 SER A CA 1
ATOM 3380 C C . SER A 1 448 ? 7.865 -18.911 -20.448 1.00 90.69 448 SER A C 1
ATOM 3382 O O . SER A 1 448 ? 7.730 -17.707 -20.219 1.00 90.69 448 SER A O 1
ATOM 3384 N N . TRP A 1 449 ? 7.358 -19.857 -19.656 1.00 92.88 449 TRP A N 1
ATOM 3385 C CA . TRP A 1 449 ? 6.762 -19.638 -18.331 1.00 92.88 449 TRP A CA 1
ATOM 3386 C C . TRP A 1 449 ? 7.835 -19.547 -17.232 1.00 92.88 449 TRP A C 1
ATOM 3388 O O . TRP A 1 449 ? 7.653 -20.005 -16.107 1.00 92.88 449 TRP A O 1
ATOM 3398 N N . ALA A 1 450 ? 9.012 -19.003 -17.546 1.00 93.44 450 ALA A N 1
ATOM 3399 C CA . ALA A 1 450 ? 10.009 -18.754 -16.518 1.00 93.44 450 ALA A CA 1
ATOM 3400 C C . ALA A 1 450 ? 9.503 -17.655 -15.573 1.00 93.44 450 ALA A C 1
ATOM 3402 O O . ALA A 1 450 ? 9.064 -16.590 -16.013 1.00 93.44 450 ALA A O 1
ATOM 3403 N N . PHE A 1 451 ? 9.595 -17.902 -14.264 1.00 92.56 451 PHE A N 1
ATOM 3404 C CA . PHE A 1 451 ? 9.184 -16.937 -13.243 1.00 92.56 451 PHE A CA 1
ATOM 3405 C C . PHE A 1 451 ? 9.911 -15.594 -13.412 1.00 92.56 451 PHE A C 1
ATOM 3407 O O . PHE A 1 451 ? 9.292 -14.529 -13.450 1.00 92.56 451 PHE A O 1
ATOM 3414 N N . LEU A 1 452 ? 11.230 -15.654 -13.618 1.00 91.75 452 LEU A N 1
ATOM 3415 C CA . LEU A 1 452 ? 12.031 -14.517 -14.057 1.00 91.75 452 LEU A CA 1
ATOM 3416 C C . LEU A 1 452 ? 12.053 -14.461 -15.586 1.00 91.75 452 LEU A C 1
ATOM 3418 O O . LEU A 1 452 ? 12.318 -15.468 -16.240 1.00 91.75 452 LEU A O 1
ATOM 3422 N N . SER A 1 453 ? 11.825 -13.270 -16.141 1.00 89.69 453 SER A N 1
ATOM 3423 C CA . SER A 1 453 ? 11.820 -13.041 -17.588 1.00 89.69 453 SER A CA 1
ATOM 3424 C C . SER A 1 453 ? 13.151 -13.478 -18.208 1.00 89.69 453 SER A C 1
ATOM 3426 O O . SER A 1 453 ? 14.210 -13.019 -17.753 1.00 89.69 453 SER A O 1
ATOM 3428 N N . ASN A 1 454 ? 13.101 -14.284 -19.262 1.00 89.75 454 ASN A N 1
ATOM 3429 C CA . ASN A 1 454 ? 14.257 -14.633 -20.084 1.00 89.75 454 ASN A CA 1
ATOM 3430 C C . ASN A 1 454 ? 14.015 -14.225 -21.547 1.00 89.75 454 ASN A C 1
ATOM 3432 O O . ASN A 1 454 ? 12.970 -13.673 -21.880 1.00 89.75 454 ASN A O 1
ATOM 3436 N N . ASN A 1 455 ? 14.991 -14.472 -22.422 1.00 83.88 455 ASN A N 1
ATOM 3437 C CA . ASN A 1 455 ? 14.916 -14.046 -23.825 1.00 83.88 455 ASN A CA 1
ATOM 3438 C C . ASN A 1 455 ? 13.769 -14.711 -24.610 1.00 83.88 455 ASN A C 1
ATOM 3440 O O . ASN A 1 455 ? 13.362 -14.186 -25.639 1.00 83.88 455 ASN A O 1
ATOM 3444 N N . ASN A 1 456 ? 13.237 -15.830 -24.110 1.00 85.75 456 ASN A N 1
ATOM 3445 C CA . ASN A 1 456 ? 12.139 -16.573 -24.730 1.00 85.75 456 ASN A CA 1
ATOM 3446 C C . ASN A 1 456 ? 10.778 -16.220 -24.106 1.00 85.75 456 ASN A C 1
ATOM 3448 O O . ASN A 1 456 ? 9.756 -16.817 -24.446 1.00 85.75 456 ASN A O 1
ATOM 3452 N N . THR A 1 457 ? 10.740 -15.301 -23.138 1.00 88.44 457 THR A N 1
ATOM 3453 C CA . THR A 1 457 ? 9.486 -14.852 -22.536 1.00 88.44 457 THR A CA 1
ATOM 3454 C C . THR A 1 457 ? 8.754 -13.945 -23.519 1.00 88.44 457 THR A C 1
ATOM 3456 O O . THR A 1 457 ? 9.294 -12.938 -23.977 1.00 88.44 457 THR A O 1
ATOM 3459 N N . GLN A 1 458 ? 7.501 -14.290 -23.823 1.00 89.81 458 GLN A N 1
ATOM 3460 C CA . GLN A 1 458 ? 6.661 -13.478 -24.694 1.00 89.81 458 GLN A CA 1
ATOM 3461 C C . GLN A 1 458 ? 6.476 -12.084 -24.106 1.00 89.81 458 GLN A C 1
ATOM 3463 O O . GLN A 1 458 ? 6.058 -11.915 -22.951 1.00 89.81 458 GLN A O 1
ATOM 3468 N N . SER A 1 459 ? 6.757 -11.085 -24.928 1.00 91.94 459 SER A N 1
ATOM 3469 C CA . SER A 1 459 ? 6.720 -9.703 -24.504 1.00 91.94 459 SER A CA 1
ATOM 3470 C C . SER A 1 459 ? 6.275 -8.764 -25.615 1.00 91.94 459 SER A C 1
ATOM 3472 O O . SER A 1 459 ? 6.462 -8.995 -26.812 1.00 91.94 459 SER A O 1
ATOM 3474 N N . PHE A 1 460 ? 5.648 -7.678 -25.190 1.00 93.50 460 PHE A N 1
ATOM 3475 C CA . PHE A 1 460 ? 5.317 -6.554 -26.045 1.00 93.50 460 PHE A CA 1
ATOM 3476 C C . PHE A 1 460 ? 6.086 -5.340 -25.549 1.00 93.50 460 PHE A C 1
ATOM 3478 O O . PHE A 1 460 ? 6.062 -5.037 -24.356 1.00 93.50 460 PHE A O 1
ATOM 3485 N N . GLY A 1 461 ? 6.754 -4.636 -26.456 1.00 90.94 461 GLY A N 1
ATOM 3486 C CA . GLY A 1 461 ? 7.522 -3.459 -26.112 1.00 90.94 461 GLY A CA 1
ATOM 3487 C C . GLY A 1 461 ? 7.327 -2.278 -27.047 1.00 90.94 461 GLY A C 1
ATOM 3488 O O . GLY A 1 461 ? 6.985 -2.402 -28.224 1.00 90.94 461 GLY A O 1
ATOM 3489 N N . VAL A 1 462 ? 7.584 -1.096 -26.498 1.00 91.56 462 VAL A N 1
ATOM 3490 C CA . VAL A 1 462 ? 7.620 0.169 -27.230 1.00 91.56 462 VAL A CA 1
ATOM 3491 C C . VAL A 1 462 ? 9.022 0.741 -27.099 1.00 91.56 462 VAL A C 1
ATOM 3493 O O . VAL A 1 462 ? 9.484 1.024 -25.992 1.00 91.56 462 VAL A O 1
ATOM 3496 N N . ALA A 1 463 ? 9.699 0.892 -28.234 1.00 89.75 463 ALA A N 1
ATOM 3497 C CA . ALA A 1 463 ? 11.047 1.424 -28.328 1.00 89.75 463 ALA A CA 1
ATOM 3498 C C . ALA A 1 463 ? 11.029 2.894 -28.770 1.00 89.75 463 ALA A C 1
ATOM 3500 O O . ALA A 1 463 ? 10.501 3.252 -29.828 1.00 89.75 463 ALA A O 1
ATOM 3501 N N . PHE A 1 464 ? 11.658 3.738 -27.960 1.00 88.56 464 PHE A N 1
ATOM 3502 C CA . PHE A 1 464 ? 11.976 5.133 -28.236 1.00 88.56 464 PHE A CA 1
ATOM 3503 C C . PHE A 1 464 ? 13.418 5.193 -28.739 1.00 88.56 464 PHE A C 1
ATOM 3505 O O . PHE A 1 464 ? 14.351 5.228 -27.935 1.00 88.56 464 PHE A O 1
ATOM 3512 N N . LEU A 1 465 ? 13.600 5.155 -30.061 1.00 84.94 465 LEU A N 1
ATOM 3513 C CA . LEU A 1 465 ? 14.921 5.077 -30.691 1.00 84.94 465 LEU A CA 1
ATOM 3514 C C . LEU A 1 465 ? 15.327 6.425 -31.297 1.00 84.94 465 LEU A C 1
ATOM 3516 O O . LEU A 1 465 ? 14.492 7.141 -31.857 1.00 84.94 465 LEU A O 1
ATOM 3520 N N . THR A 1 466 ? 16.620 6.746 -31.238 1.00 83.31 466 THR A N 1
ATOM 3521 C CA . THR A 1 466 ? 17.203 7.835 -32.027 1.00 83.31 466 THR A CA 1
ATOM 3522 C C . THR A 1 466 ? 17.609 7.335 -33.415 1.00 83.31 466 THR A C 1
ATOM 3524 O O . THR A 1 466 ? 18.108 6.224 -33.582 1.00 83.31 466 THR A O 1
ATOM 3527 N N . ILE A 1 467 ? 17.352 8.163 -34.427 1.00 73.88 467 ILE A N 1
ATOM 3528 C CA . ILE A 1 467 ? 17.755 7.933 -35.824 1.00 73.88 467 ILE A CA 1
ATOM 3529 C C . ILE A 1 467 ? 19.201 8.382 -36.089 1.00 73.88 467 ILE A C 1
ATOM 3531 O O . ILE A 1 467 ? 19.813 7.900 -37.034 1.00 73.88 467 ILE A O 1
ATOM 3535 N N . HIS A 1 468 ? 19.758 9.237 -35.223 1.00 74.31 468 HIS A N 1
ATOM 3536 C CA . HIS A 1 468 ? 21.102 9.806 -35.341 1.00 74.31 468 HIS A CA 1
ATOM 3537 C C . HIS A 1 468 ? 21.951 9.435 -34.118 1.00 74.31 468 HIS A C 1
ATOM 3539 O O . HIS A 1 468 ? 22.432 10.302 -33.393 1.00 74.31 468 HIS A O 1
ATOM 3545 N N . ALA A 1 469 ? 22.119 8.132 -33.860 1.00 69.38 469 ALA A N 1
ATOM 3546 C CA . ALA A 1 469 ? 22.853 7.639 -32.685 1.00 69.38 469 ALA A CA 1
ATOM 3547 C C . ALA A 1 469 ? 24.302 8.163 -32.593 1.00 69.38 469 ALA A C 1
ATOM 3549 O O . ALA A 1 469 ? 24.852 8.244 -31.497 1.00 69.38 469 ALA A O 1
ATOM 3550 N N . PHE A 1 470 ? 24.900 8.537 -33.730 1.00 72.81 470 PHE A N 1
ATOM 3551 C CA . PHE A 1 470 ? 26.252 9.096 -33.806 1.00 72.81 470 PHE A CA 1
ATOM 3552 C C . PHE A 1 470 ? 26.325 10.606 -33.553 1.00 72.81 470 PHE A C 1
ATOM 3554 O O . PHE A 1 470 ? 27.361 11.080 -33.097 1.00 72.81 470 PHE A O 1
ATOM 3561 N N . GLU A 1 471 ? 25.258 11.358 -33.835 1.00 73.75 471 GLU A N 1
ATOM 3562 C CA . GLU A 1 471 ? 25.279 12.829 -33.788 1.00 73.75 471 GLU A CA 1
ATOM 3563 C C . GLU A 1 471 ? 24.641 13.352 -32.496 1.00 73.75 471 GLU A C 1
ATOM 3565 O O . GLU A 1 471 ? 25.165 14.273 -31.875 1.00 73.75 471 GLU A O 1
ATOM 3570 N N . GLU A 1 472 ? 23.556 12.722 -32.030 1.00 68.94 472 GLU A N 1
ATOM 3571 C CA . GLU A 1 472 ? 22.861 13.114 -30.804 1.00 68.94 472 GLU A CA 1
ATOM 3572 C C . GLU A 1 472 ? 22.315 11.882 -30.064 1.00 68.94 472 GLU A C 1
ATOM 3574 O O . GLU A 1 472 ? 21.231 11.365 -30.356 1.00 68.94 472 GLU A O 1
ATOM 3579 N N . ALA A 1 473 ? 23.037 11.439 -29.031 1.00 66.31 473 ALA A N 1
ATOM 3580 C CA . ALA A 1 473 ? 22.592 10.402 -28.094 1.00 66.31 473 ALA A CA 1
ATOM 3581 C C . ALA A 1 473 ? 21.537 10.935 -27.098 1.00 66.31 473 ALA A C 1
ATOM 3583 O O . ALA A 1 473 ? 21.626 10.705 -25.890 1.00 66.31 473 ALA A O 1
ATOM 3584 N N . SER A 1 474 ? 20.549 11.696 -27.582 1.00 74.81 474 SER A N 1
ATOM 3585 C CA . SER A 1 474 ? 19.472 12.239 -26.755 1.00 74.81 474 SER A CA 1
ATOM 3586 C C . SER A 1 474 ? 18.170 11.467 -26.969 1.00 74.81 474 SER A C 1
ATOM 3588 O O . SER A 1 474 ? 17.734 11.204 -28.091 1.00 74.81 474 SER A O 1
ATOM 3590 N N . LEU A 1 475 ? 17.526 11.080 -25.867 1.00 80.88 475 LEU A N 1
ATOM 3591 C CA . LEU A 1 475 ? 16.146 10.604 -25.916 1.00 80.88 475 LEU A CA 1
ATOM 3592 C C . LEU A 1 475 ? 15.220 11.758 -26.293 1.00 80.88 475 LEU A C 1
ATOM 3594 O O . LEU A 1 475 ? 15.489 12.905 -25.921 1.00 80.88 475 LEU A O 1
ATOM 3598 N N . PRO A 1 476 ? 14.069 11.471 -26.928 1.00 82.25 476 PRO A N 1
ATOM 3599 C CA . PRO A 1 476 ? 13.001 12.452 -27.019 1.00 82.25 476 PRO A CA 1
ATOM 3600 C C . PRO A 1 476 ? 12.727 13.037 -25.628 1.00 82.25 476 PRO A C 1
ATOM 3602 O O . PRO A 1 476 ? 12.528 12.286 -24.674 1.00 82.25 476 PRO A O 1
ATOM 3605 N N . ARG A 1 477 ? 12.690 14.372 -25.505 1.00 84.75 477 ARG A N 1
ATOM 3606 C CA . ARG A 1 477 ? 12.495 15.064 -24.210 1.00 84.75 477 ARG A CA 1
ATOM 3607 C C . ARG A 1 477 ? 11.258 14.567 -23.445 1.00 84.75 477 ARG A C 1
ATOM 3609 O O . ARG A 1 477 ? 11.237 14.589 -22.221 1.00 84.75 477 ARG A O 1
ATOM 3616 N N . ALA A 1 478 ? 10.247 14.085 -24.170 1.00 87.06 478 ALA A N 1
ATOM 3617 C CA . ALA A 1 478 ? 9.006 13.551 -23.618 1.00 87.06 478 ALA A CA 1
ATOM 3618 C C . ALA A 1 478 ? 9.053 12.060 -23.222 1.00 87.06 478 ALA A C 1
ATOM 3620 O O . ALA A 1 478 ? 8.095 11.583 -22.616 1.00 87.06 478 ALA A O 1
ATOM 3621 N N . ALA A 1 479 ? 10.119 11.310 -23.536 1.00 89.81 479 ALA A N 1
ATOM 3622 C CA . ALA A 1 479 ? 10.168 9.860 -23.322 1.00 89.81 479 ALA A CA 1
ATOM 3623 C C . ALA A 1 479 ? 10.043 9.499 -21.834 1.00 89.81 479 ALA A C 1
ATOM 3625 O O . ALA A 1 479 ? 9.110 8.800 -21.454 1.00 89.81 479 ALA A O 1
ATOM 3626 N N . TRP A 1 480 ? 10.914 10.037 -20.975 1.00 93.25 480 TRP A N 1
ATOM 3627 C CA . TRP A 1 480 ? 10.880 9.754 -19.535 1.00 93.25 480 TRP A CA 1
ATOM 3628 C C . TRP A 1 480 ? 9.557 10.147 -18.857 1.00 93.25 480 TRP A C 1
ATOM 3630 O O . TRP A 1 480 ? 8.988 9.289 -18.180 1.00 93.25 480 TRP A O 1
ATOM 3640 N N . PRO A 1 481 ? 9.013 11.367 -19.059 1.00 94.56 481 PRO A N 1
ATOM 3641 C CA . PRO A 1 481 ? 7.689 11.714 -18.546 1.00 94.56 481 PRO A CA 1
ATOM 3642 C C . PRO A 1 481 ? 6.583 10.761 -19.018 1.00 94.56 481 PRO A C 1
ATOM 3644 O O . PRO A 1 481 ? 5.727 10.386 -18.221 1.00 94.56 481 PRO A O 1
ATOM 3647 N N . SER A 1 482 ? 6.617 10.328 -20.284 1.00 93.81 482 SER A N 1
ATOM 3648 C CA . SER A 1 482 ? 5.616 9.403 -20.836 1.00 93.81 482 SER A CA 1
ATOM 3649 C C . SER A 1 482 ? 5.713 8.013 -20.205 1.00 93.81 482 SER A C 1
ATOM 3651 O O . SER A 1 482 ? 4.697 7.450 -19.805 1.00 93.81 482 SER A O 1
ATOM 3653 N N . ILE A 1 483 ? 6.932 7.477 -20.069 1.00 94.62 483 ILE A N 1
ATOM 3654 C CA . ILE A 1 483 ? 7.188 6.183 -19.420 1.00 94.62 483 ILE A CA 1
ATOM 3655 C C . ILE A 1 483 ? 6.701 6.225 -17.970 1.00 94.62 483 ILE A C 1
ATOM 3657 O O . ILE A 1 483 ? 5.943 5.352 -17.548 1.00 94.62 483 ILE A O 1
ATOM 3661 N N . LEU A 1 484 ? 7.077 7.268 -17.226 1.00 95.94 484 LEU A N 1
ATOM 3662 C CA . LEU A 1 484 ? 6.661 7.438 -15.838 1.00 95.94 484 LEU A CA 1
ATOM 3663 C C . LEU A 1 484 ? 5.136 7.533 -15.711 1.00 95.94 484 LEU A C 1
ATOM 3665 O O . LEU A 1 484 ? 4.565 6.871 -14.851 1.00 95.94 484 LEU A O 1
ATOM 3669 N N . LEU A 1 485 ? 4.470 8.307 -16.575 1.00 95.88 485 LEU A N 1
ATOM 3670 C CA . LEU A 1 485 ? 3.012 8.447 -16.565 1.00 95.88 485 LEU A CA 1
ATOM 3671 C C . LEU A 1 485 ? 2.309 7.101 -16.782 1.00 95.88 485 LEU A C 1
ATOM 3673 O O . LEU A 1 485 ? 1.369 6.776 -16.057 1.00 95.88 485 LEU A O 1
ATOM 3677 N N . VAL A 1 486 ? 2.775 6.298 -17.743 1.00 94.25 486 VAL A N 1
ATOM 3678 C CA . VAL A 1 486 ? 2.223 4.956 -17.989 1.00 94.25 486 VAL A CA 1
ATOM 3679 C C . VAL A 1 486 ? 2.407 4.066 -16.759 1.00 94.25 486 VAL A C 1
ATOM 3681 O O . VAL A 1 486 ? 1.442 3.448 -16.306 1.00 94.25 486 VAL A O 1
ATOM 3684 N N . PHE A 1 487 ? 3.601 4.053 -16.160 1.00 96.25 487 PHE A N 1
ATOM 3685 C CA . PHE A 1 487 ? 3.850 3.299 -14.928 1.00 96.25 487 PHE A CA 1
ATOM 3686 C C . PHE A 1 487 ? 2.967 3.782 -13.773 1.00 96.25 487 PHE A C 1
ATOM 3688 O O . PHE A 1 487 ? 2.406 2.956 -13.062 1.00 96.25 487 PHE A O 1
ATOM 3695 N N . MET A 1 488 ? 2.763 5.092 -13.614 1.00 97.06 488 MET A N 1
ATOM 3696 C CA . MET A 1 488 ? 1.864 5.640 -12.594 1.00 97.06 488 MET A CA 1
ATOM 3697 C C . MET A 1 488 ? 0.423 5.160 -12.765 1.00 97.06 488 MET A C 1
ATOM 3699 O O . MET A 1 488 ? -0.220 4.831 -11.772 1.00 97.06 488 MET A O 1
ATOM 3703 N N . VAL A 1 489 ? -0.097 5.111 -13.994 1.00 94.62 489 VAL A N 1
ATOM 3704 C CA . VAL A 1 489 ? -1.472 4.654 -14.247 1.00 94.62 489 VAL A CA 1
ATOM 3705 C C . VAL A 1 489 ? -1.622 3.176 -13.883 1.00 94.62 489 VAL A C 1
ATOM 3707 O O . VAL A 1 489 ? -2.531 2.814 -13.133 1.00 94.62 489 VAL A O 1
ATOM 3710 N N . ILE A 1 490 ? -0.713 2.324 -14.365 1.00 92.75 490 ILE A N 1
ATOM 3711 C CA . ILE A 1 490 ? -0.822 0.874 -14.165 1.00 92.75 490 ILE A CA 1
ATOM 3712 C C . ILE A 1 490 ? -0.501 0.511 -12.704 1.00 92.75 490 ILE A C 1
ATOM 3714 O O . ILE A 1 490 ? -1.308 -0.135 -12.028 1.00 92.75 490 ILE A O 1
ATOM 3718 N N . GLN A 1 491 ? 0.630 0.984 -12.177 1.00 94.94 491 GLN A N 1
ATOM 3719 C CA . GLN A 1 491 ? 1.069 0.704 -10.808 1.00 94.94 491 GLN A CA 1
ATOM 3720 C C . GLN A 1 491 ? 0.204 1.406 -9.762 1.00 94.94 491 GLN A C 1
ATOM 3722 O O . GLN A 1 491 ? 0.025 0.883 -8.664 1.00 94.94 491 GLN A O 1
ATOM 3727 N N . GLY A 1 492 ? -0.376 2.562 -10.089 1.00 96.81 492 GLY A N 1
ATOM 3728 C CA . GLY A 1 492 ? -1.212 3.322 -9.164 1.00 96.81 492 GLY A CA 1
ATOM 3729 C C . GLY A 1 492 ? -2.444 2.556 -8.708 1.00 96.81 492 GLY A C 1
ATOM 3730 O O . GLY A 1 492 ? -2.761 2.569 -7.519 1.00 96.81 492 GLY A O 1
ATOM 3731 N N . SER A 1 493 ? -3.087 1.819 -9.619 1.00 96.06 493 SER A N 1
ATOM 3732 C CA . SER A 1 493 ? -4.218 0.948 -9.274 1.00 96.06 493 SER A CA 1
ATOM 3733 C C . SER A 1 493 ? -3.833 -0.100 -8.219 1.00 96.06 493 SER A C 1
ATOM 3735 O O . SER A 1 493 ? -4.542 -0.268 -7.224 1.00 96.06 493 SER A O 1
ATOM 3737 N N . LEU A 1 494 ? -2.662 -0.725 -8.382 1.00 97.19 494 LEU A N 1
ATOM 3738 C CA . LEU A 1 494 ? -2.109 -1.710 -7.457 1.00 97.19 494 LEU A CA 1
ATOM 3739 C C . LEU A 1 494 ? -1.763 -1.080 -6.103 1.00 97.19 494 LEU A C 1
ATOM 3741 O O . LEU A 1 494 ? -2.222 -1.556 -5.064 1.00 97.19 494 LEU A O 1
ATOM 3745 N N . THR A 1 495 ? -1.011 0.024 -6.108 1.00 97.38 495 THR A N 1
ATOM 3746 C CA . THR A 1 495 ? -0.601 0.737 -4.889 1.00 97.38 495 THR A CA 1
ATOM 3747 C C . THR A 1 495 ? -1.811 1.169 -4.061 1.00 97.38 495 THR A C 1
ATOM 3749 O O . THR A 1 495 ? -1.848 0.943 -2.848 1.00 97.38 495 THR A O 1
ATOM 3752 N N . LEU A 1 496 ? -2.821 1.770 -4.696 1.00 96.38 496 LEU A N 1
ATOM 3753 C CA . LEU A 1 496 ? -4.005 2.270 -3.999 1.00 96.38 496 LEU A CA 1
ATOM 3754 C C . LEU A 1 496 ? -4.870 1.128 -3.458 1.00 96.38 496 LEU A C 1
ATOM 3756 O O . LEU A 1 496 ? -5.323 1.216 -2.318 1.00 96.38 496 LEU A O 1
ATOM 3760 N N . ALA A 1 497 ? -5.056 0.042 -4.213 1.00 97.00 497 ALA A N 1
ATOM 3761 C CA . ALA A 1 497 ? -5.818 -1.120 -3.757 1.00 97.00 497 ALA A CA 1
ATOM 3762 C C . ALA A 1 497 ? -5.170 -1.803 -2.541 1.00 97.00 497 ALA A C 1
ATOM 3764 O O . ALA A 1 497 ? -5.857 -2.096 -1.559 1.00 97.00 497 ALA A O 1
ATOM 3765 N N . LEU A 1 498 ? -3.847 -2.001 -2.562 1.00 96.19 498 LEU A N 1
ATOM 3766 C CA . LEU A 1 498 ? -3.114 -2.610 -1.447 1.00 96.19 498 LEU A CA 1
ATOM 3767 C C . LEU A 1 498 ? -3.146 -1.734 -0.187 1.00 96.19 498 LEU A C 1
ATOM 3769 O O . LEU A 1 498 ? -3.328 -2.246 0.919 1.00 96.19 498 LEU A O 1
ATOM 3773 N N . ASN A 1 499 ? -3.033 -0.411 -0.339 1.00 95.31 499 ASN A N 1
ATOM 3774 C CA . ASN A 1 499 ? -3.205 0.526 0.777 1.00 95.31 499 ASN A CA 1
ATOM 3775 C C . ASN A 1 499 ? -4.662 0.602 1.256 1.00 95.31 499 ASN A C 1
ATOM 3777 O O . ASN A 1 499 ? -4.915 0.825 2.437 1.00 95.31 499 ASN A O 1
ATOM 3781 N N . HIS A 1 500 ? -5.640 0.386 0.378 1.00 95.50 500 HIS A N 1
ATOM 3782 C CA . HIS A 1 500 ? -7.038 0.317 0.788 1.00 95.50 500 HIS A CA 1
ATOM 3783 C C . HIS A 1 500 ? -7.323 -0.952 1.611 1.00 95.50 500 HIS A C 1
ATOM 3785 O O . HIS A 1 500 ? -8.009 -0.882 2.632 1.00 95.50 500 HIS A O 1
ATOM 3791 N N . CYS A 1 501 ? -6.720 -2.088 1.238 1.00 96.88 501 CYS A N 1
ATOM 3792 C CA . CYS A 1 501 ? -6.810 -3.352 1.982 1.00 96.88 501 CYS A CA 1
ATOM 3793 C C . CYS A 1 501 ? -6.172 -3.292 3.377 1.00 96.88 501 CYS A C 1
ATOM 3795 O O . CYS A 1 501 ? -6.541 -4.072 4.255 1.00 96.88 501 CYS A O 1
ATOM 3797 N N . GLU A 1 502 ? -5.276 -2.335 3.624 1.00 95.12 502 GLU A N 1
ATOM 3798 C CA . GLU A 1 502 ? -4.746 -2.058 4.961 1.00 95.12 502 GLU A CA 1
ATOM 3799 C C . GLU A 1 502 ? -5.862 -1.767 5.975 1.00 95.12 502 GLU A C 1
ATOM 3801 O O . GLU A 1 502 ? -5.771 -2.183 7.129 1.00 95.12 502 GLU A O 1
ATOM 3806 N N . ALA A 1 503 ? -6.968 -1.155 5.535 1.00 93.81 503 ALA A N 1
ATOM 3807 C CA . ALA A 1 503 ? -8.131 -0.939 6.388 1.00 93.81 503 ALA A CA 1
ATOM 3808 C C . ALA A 1 503 ? -8.750 -2.261 6.878 1.00 93.81 503 ALA A C 1
ATOM 3810 O O . ALA A 1 503 ? -9.175 -2.337 8.025 1.00 93.81 503 ALA A O 1
ATOM 3811 N N . ILE A 1 504 ? -8.762 -3.322 6.062 1.00 96.50 504 ILE A N 1
ATOM 3812 C CA . ILE A 1 504 ? -9.274 -4.647 6.460 1.00 96.50 504 ILE A CA 1
ATOM 3813 C C . ILE A 1 504 ? -8.401 -5.233 7.575 1.00 96.50 504 ILE A C 1
ATOM 3815 O O . ILE A 1 504 ? -8.897 -5.705 8.602 1.00 96.50 504 ILE A O 1
ATOM 3819 N N . ILE A 1 505 ? -7.084 -5.186 7.376 1.00 96.25 505 ILE A N 1
ATOM 3820 C CA . ILE A 1 505 ? -6.102 -5.776 8.289 1.00 96.25 505 ILE A CA 1
ATOM 3821 C C . ILE A 1 505 ? -6.073 -5.032 9.621 1.00 96.25 505 ILE A C 1
ATOM 3823 O O . ILE A 1 505 ? -6.131 -5.667 10.671 1.00 96.25 505 ILE A O 1
ATOM 3827 N N . ASN A 1 506 ? -6.066 -3.701 9.592 1.00 93.81 506 ASN A N 1
ATOM 3828 C CA . ASN A 1 506 ? -6.076 -2.893 10.806 1.00 93.81 506 ASN A CA 1
ATOM 3829 C C . ASN A 1 506 ? -7.410 -3.036 11.569 1.00 93.81 506 ASN A C 1
ATOM 3831 O O . ASN A 1 506 ? -7.388 -3.286 12.769 1.00 93.81 506 ASN A O 1
ATOM 3835 N N . THR A 1 507 ? -8.559 -3.048 10.879 1.00 95.56 507 THR A N 1
ATOM 3836 C CA . THR A 1 507 ? -9.884 -3.244 11.510 1.00 95.56 507 THR A CA 1
ATOM 3837 C C . THR A 1 507 ? -9.989 -4.606 12.207 1.00 95.56 507 THR A C 1
ATOM 3839 O O . THR A 1 507 ? -10.487 -4.722 13.325 1.00 95.56 507 THR A O 1
ATOM 3842 N N . THR A 1 508 ? -9.503 -5.671 11.562 1.00 96.75 508 THR A N 1
ATOM 3843 C CA . THR A 1 508 ? -9.521 -7.020 12.157 1.00 96.75 508 THR A CA 1
ATOM 3844 C C . THR A 1 508 ? -8.462 -7.207 13.240 1.00 96.75 508 THR A C 1
ATOM 3846 O O . THR A 1 508 ? -8.671 -7.994 14.162 1.00 96.75 508 THR A O 1
ATOM 3849 N N . ARG A 1 509 ? -7.341 -6.482 13.171 1.00 95.44 509 ARG A N 1
ATOM 3850 C CA . ARG A 1 509 ? -6.350 -6.422 14.250 1.00 95.44 509 ARG A CA 1
ATOM 3851 C C . ARG A 1 509 ? -6.920 -5.728 15.487 1.00 95.44 509 ARG A C 1
ATOM 3853 O O . ARG A 1 509 ? -6.752 -6.267 16.576 1.00 95.44 509 ARG A O 1
ATOM 3860 N N . ASP A 1 510 ? -7.603 -4.600 15.315 1.00 95.31 510 ASP A N 1
ATOM 3861 C CA . ASP A 1 510 ? -8.271 -3.871 16.399 1.00 95.31 510 ASP A CA 1
ATOM 3862 C C . ASP A 1 510 ? -9.272 -4.784 17.132 1.00 95.31 510 ASP A C 1
ATOM 3864 O O . ASP A 1 510 ? -9.273 -4.863 18.359 1.00 95.31 510 ASP A O 1
ATOM 3868 N N . GLU A 1 511 ? -10.043 -5.582 16.386 1.00 97.25 511 GLU A N 1
ATOM 3869 C CA . GLU A 1 511 ? -10.940 -6.588 16.972 1.00 97.25 511 GLU A CA 1
ATOM 3870 C C . GLU A 1 511 ? -10.189 -7.689 17.732 1.00 97.25 511 GLU A C 1
ATOM 3872 O O . GLU A 1 511 ? -10.626 -8.120 18.793 1.00 97.25 511 GLU A O 1
ATOM 3877 N N . VAL A 1 512 ? -9.045 -8.157 17.232 1.00 96.06 512 VAL A N 1
ATOM 3878 C CA . VAL A 1 512 ? -8.246 -9.173 17.939 1.00 96.06 512 VAL A CA 1
ATOM 3879 C C . VAL A 1 512 ? -7.701 -8.623 19.254 1.00 96.06 512 VAL A C 1
ATOM 3881 O O . VAL A 1 512 ? -7.706 -9.347 20.246 1.00 96.06 512 VAL A O 1
ATOM 3884 N N . VAL A 1 513 ? -7.269 -7.359 19.277 1.00 94.94 513 VAL A N 1
ATOM 3885 C CA . VAL A 1 513 ? -6.850 -6.676 20.510 1.00 94.94 513 VAL A CA 1
ATOM 3886 C C . VAL A 1 513 ? -8.031 -6.567 21.475 1.00 94.94 513 VAL A C 1
ATOM 3888 O O . VAL A 1 513 ? -7.895 -6.939 22.636 1.00 94.94 513 VAL A O 1
ATOM 3891 N N . TRP A 1 514 ? -9.217 -6.177 20.996 1.00 96.94 514 TRP A N 1
ATOM 3892 C CA . TRP A 1 514 ? -10.432 -6.152 21.819 1.00 96.94 514 TRP A CA 1
ATOM 3893 C C . TRP A 1 514 ? -10.759 -7.520 22.438 1.00 96.94 514 TRP A C 1
ATOM 3895 O O . TRP A 1 514 ? -11.083 -7.625 23.624 1.00 96.94 514 TRP A O 1
ATOM 3905 N N . ARG A 1 515 ? -10.612 -8.599 21.663 1.00 96.31 515 ARG A N 1
ATOM 3906 C CA . ARG A 1 515 ? -10.890 -9.970 22.120 1.00 96.31 515 ARG A CA 1
ATOM 3907 C C . ARG A 1 515 ? -9.976 -10.432 23.250 1.00 96.31 515 ARG A C 1
ATOM 3909 O O . ARG A 1 515 ? -10.384 -11.286 24.038 1.00 96.31 515 ARG A O 1
ATOM 3916 N N . GLN A 1 516 ? -8.780 -9.853 23.377 1.00 95.94 516 GLN A N 1
ATOM 3917 C CA . GLN A 1 516 ? -7.861 -10.161 24.478 1.00 95.94 516 GLN A CA 1
ATOM 3918 C C . GLN A 1 516 ? -8.445 -9.803 25.849 1.00 95.94 516 GLN A C 1
ATOM 3920 O O . GLN A 1 516 ? -8.059 -10.431 26.832 1.00 95.94 516 GLN A O 1
ATOM 3925 N N . ALA A 1 517 ? -9.437 -8.906 25.916 1.00 96.19 517 ALA A N 1
ATOM 3926 C CA . ALA A 1 517 ? -10.150 -8.604 27.155 1.00 96.19 517 ALA A CA 1
ATOM 3927 C C . ALA A 1 517 ? -10.794 -9.855 27.786 1.00 96.19 517 ALA A C 1
ATOM 3929 O O . ALA A 1 517 ? -10.864 -9.954 29.004 1.00 96.19 517 ALA A O 1
ATOM 3930 N N . THR A 1 518 ? -11.226 -10.842 26.994 1.00 94.88 518 THR A N 1
ATOM 3931 C CA . THR A 1 518 ? -11.770 -12.115 27.527 1.00 94.88 518 THR A CA 1
ATOM 3932 C C . THR A 1 518 ? -10.698 -13.115 27.963 1.00 94.88 518 THR A C 1
ATOM 3934 O O . THR A 1 518 ? -11.009 -14.161 28.538 1.00 94.88 518 THR A O 1
ATOM 3937 N N . GLY A 1 519 ? -9.434 -12.837 27.645 1.00 93.56 519 GLY A N 1
ATOM 3938 C CA . GLY A 1 519 ? -8.304 -13.699 27.949 1.00 93.56 519 GLY A CA 1
ATOM 3939 C C . GLY A 1 519 ? -7.791 -13.527 29.377 1.00 93.56 519 GLY A C 1
ATOM 3940 O O . GLY A 1 519 ? -8.095 -12.562 30.070 1.00 93.56 519 GLY A O 1
ATOM 3941 N N . TYR A 1 520 ? -6.923 -14.451 29.795 1.00 92.50 520 TYR A N 1
ATOM 3942 C CA . TYR A 1 520 ? -6.279 -14.415 31.115 1.00 92.50 520 TYR A CA 1
ATOM 3943 C C . TYR A 1 520 ? -5.433 -13.153 31.357 1.00 92.50 520 TYR A C 1
ATOM 3945 O O . TYR A 1 520 ? -5.246 -12.759 32.502 1.00 92.50 520 TYR A O 1
ATOM 3953 N N . TRP A 1 521 ? -4.933 -12.531 30.287 1.00 93.25 521 TRP A N 1
ATOM 3954 C CA . TRP A 1 521 ? -4.076 -11.345 30.342 1.00 93.25 521 TRP A CA 1
ATOM 3955 C C . TRP A 1 521 ? -4.851 -10.022 30.320 1.00 93.25 521 TRP A C 1
ATOM 3957 O O . TRP A 1 521 ? -4.267 -8.980 30.612 1.00 93.25 521 TRP A O 1
ATOM 3967 N N . GLY A 1 522 ? -6.136 -10.059 29.952 1.00 94.06 522 GLY A N 1
ATOM 3968 C CA . GLY A 1 522 ? -6.916 -8.864 29.657 1.00 94.06 522 GLY A CA 1
ATOM 3969 C C . GLY A 1 522 ? -6.341 -8.079 28.478 1.00 94.06 522 GLY A C 1
ATOM 3970 O O . GLY A 1 522 ? -5.479 -8.553 27.731 1.00 94.06 522 GLY A O 1
ATOM 3971 N N . VAL A 1 523 ? -6.823 -6.853 28.311 1.00 94.25 523 VAL A N 1
ATOM 3972 C CA . VAL A 1 523 ? -6.299 -5.901 27.332 1.00 94.25 523 VAL A CA 1
ATOM 3973 C C . VAL A 1 523 ? -5.852 -4.635 28.050 1.00 94.25 523 VAL A C 1
ATOM 3975 O O . VAL A 1 523 ? -6.575 -4.094 28.882 1.00 94.25 523 VAL A O 1
ATOM 3978 N N . SER A 1 524 ? -4.631 -4.175 27.786 1.00 92.25 524 SER A N 1
ATOM 3979 C CA . SER A 1 524 ? -4.131 -2.958 28.425 1.00 92.25 524 SER A CA 1
ATOM 3980 C C . SER A 1 524 ? -4.734 -1.720 27.767 1.00 92.25 524 SER A C 1
ATOM 3982 O O . SER A 1 524 ? -4.847 -1.664 26.548 1.00 92.25 524 SER A O 1
ATOM 3984 N N . THR A 1 525 ? -5.106 -0.735 28.580 1.00 88.25 525 THR A N 1
ATOM 3985 C CA . THR A 1 525 ? -5.488 0.612 28.125 1.00 88.25 525 THR A CA 1
ATOM 3986 C C . THR A 1 525 ? -4.321 1.595 28.219 1.00 88.25 525 THR A C 1
ATOM 3988 O O . THR A 1 525 ? -4.443 2.736 27.776 1.00 88.25 525 THR A O 1
ATOM 3991 N N . LEU A 1 526 ? -3.195 1.158 28.801 1.00 84.25 526 LEU A N 1
ATOM 3992 C CA . LEU A 1 526 ? -1.974 1.943 28.889 1.00 84.25 526 LEU A CA 1
ATOM 3993 C C . LEU A 1 526 ? -1.258 1.968 27.543 1.00 84.25 526 LEU A C 1
ATOM 3995 O O . LEU A 1 526 ? -1.175 0.969 26.825 1.00 84.25 526 LEU A O 1
ATOM 3999 N N . GLU A 1 527 ? -0.680 3.126 27.254 1.00 76.25 527 GLU A N 1
ATOM 4000 C CA . GLU A 1 527 ? 0.184 3.358 26.108 1.00 76.25 527 GLU A CA 1
ATOM 4001 C C . GLU A 1 527 ? 1.362 2.374 26.119 1.00 76.25 527 GLU A C 1
ATOM 4003 O O . GLU A 1 527 ? 2.232 2.401 26.992 1.00 76.25 527 GLU A O 1
ATOM 4008 N N . GLN A 1 528 ? 1.382 1.454 25.151 1.00 72.69 528 GLN A N 1
ATOM 4009 C CA . GLN A 1 528 ? 2.525 0.567 24.971 1.00 72.69 528 GLN A CA 1
ATOM 4010 C C . GLN A 1 528 ? 3.679 1.354 24.352 1.00 72.69 528 GLN A C 1
ATOM 4012 O O . GLN A 1 528 ? 3.546 1.938 23.276 1.00 72.69 528 GLN A O 1
ATOM 4017 N N . GLY A 1 529 ? 4.835 1.316 25.020 1.00 73.00 529 GLY A N 1
ATOM 4018 C CA . GLY A 1 529 ? 6.041 2.009 24.575 1.00 73.00 529 GLY A CA 1
ATOM 4019 C C . GLY A 1 529 ? 6.391 1.738 23.107 1.00 73.00 529 GLY A C 1
ATOM 4020 O O . GLY A 1 529 ? 6.251 0.624 22.592 1.00 73.00 529 GLY A O 1
ATOM 4021 N N . PHE A 1 530 ? 6.892 2.773 22.437 1.00 67.00 530 PHE A N 1
ATOM 4022 C CA . PHE A 1 530 ? 7.052 2.834 20.986 1.00 67.00 530 PHE A CA 1
ATOM 4023 C C . PHE A 1 530 ? 7.743 1.626 20.337 1.00 67.00 530 PHE A C 1
ATOM 4025 O O . PHE A 1 530 ? 7.228 1.089 19.357 1.00 67.00 530 PHE A O 1
ATOM 4032 N N . ILE A 1 531 ? 8.910 1.202 20.839 1.00 69.75 531 ILE A N 1
ATOM 4033 C CA . ILE A 1 531 ? 9.694 0.126 20.200 1.00 69.75 531 ILE A CA 1
ATOM 4034 C C . ILE A 1 531 ? 8.881 -1.170 20.174 1.00 69.75 531 ILE A C 1
ATOM 4036 O O . ILE A 1 531 ? 8.887 -1.899 19.178 1.00 69.75 531 ILE A O 1
ATOM 4040 N N . ARG A 1 532 ? 8.117 -1.417 21.243 1.00 73.56 532 ARG A N 1
ATOM 4041 C CA . ARG A 1 532 ? 7.190 -2.540 21.311 1.00 73.56 532 ARG A CA 1
ATOM 4042 C C . ARG A 1 532 ? 6.086 -2.360 20.274 1.00 73.56 532 ARG A C 1
ATOM 4044 O O . ARG A 1 532 ? 5.856 -3.265 19.487 1.00 73.56 532 ARG A O 1
ATOM 4051 N N . THR A 1 533 ? 5.470 -1.188 20.186 1.00 69.62 533 THR A N 1
ATOM 4052 C CA . THR A 1 533 ? 4.380 -0.926 19.233 1.00 69.62 533 THR A CA 1
ATOM 4053 C C . THR A 1 533 ? 4.823 -1.010 17.767 1.00 69.62 533 THR A C 1
ATOM 4055 O O . THR A 1 533 ? 4.090 -1.555 16.943 1.00 69.62 533 THR A O 1
ATOM 4058 N N . LEU A 1 534 ? 6.032 -0.555 17.423 1.00 68.62 534 LEU A N 1
ATOM 4059 C CA . LEU A 1 534 ? 6.561 -0.642 16.059 1.00 68.62 534 LEU A CA 1
ATOM 4060 C C . LEU A 1 534 ? 6.893 -2.093 15.685 1.00 68.62 534 LEU A C 1
ATOM 4062 O O . LEU A 1 534 ? 6.379 -2.605 14.694 1.00 68.62 534 LEU A O 1
ATOM 4066 N N . VAL A 1 535 ? 7.723 -2.768 16.485 1.00 76.12 535 VAL A N 1
ATOM 4067 C CA . VAL A 1 535 ? 8.220 -4.110 16.149 1.00 76.12 535 VAL A CA 1
ATOM 4068 C C . VAL A 1 535 ? 7.153 -5.165 16.428 1.00 76.12 535 VAL A C 1
ATOM 4070 O O . VAL A 1 535 ? 6.800 -5.940 15.544 1.00 76.12 535 VAL A O 1
ATOM 4073 N N . VAL A 1 536 ? 6.579 -5.172 17.631 1.00 76.62 536 VAL A N 1
ATOM 4074 C CA . VAL A 1 536 ? 5.547 -6.145 18.028 1.00 76.62 536 VAL A CA 1
ATOM 4075 C C . VAL A 1 536 ? 4.211 -5.824 17.371 1.00 76.62 536 VAL A C 1
ATOM 4077 O O . VAL A 1 536 ? 3.472 -6.736 17.028 1.00 76.62 536 VAL A O 1
ATOM 4080 N N . GLY A 1 537 ? 3.879 -4.558 17.122 1.00 72.00 537 GLY A N 1
ATOM 4081 C CA . GLY A 1 537 ? 2.634 -4.240 16.424 1.00 72.00 537 GLY A CA 1
ATOM 4082 C C . GLY A 1 537 ? 2.668 -4.611 14.941 1.00 72.00 537 GLY A C 1
ATOM 4083 O O . GLY A 1 537 ? 1.718 -5.220 14.441 1.00 72.00 537 GLY A O 1
ATOM 4084 N N . ALA A 1 538 ? 3.746 -4.268 14.229 1.00 73.69 538 ALA A N 1
ATOM 4085 C CA . ALA A 1 538 ? 3.857 -4.577 12.803 1.00 73.69 538 ALA A CA 1
ATOM 4086 C C . ALA A 1 538 ? 4.139 -6.065 12.545 1.00 73.69 538 ALA A C 1
ATOM 4088 O O . ALA A 1 538 ? 3.562 -6.633 11.620 1.00 73.69 538 ALA A O 1
ATOM 4089 N N . LEU A 1 539 ? 4.978 -6.709 13.365 1.00 85.56 539 LEU A N 1
ATOM 4090 C CA . LEU A 1 539 ? 5.398 -8.101 13.148 1.00 85.56 539 LEU A CA 1
ATOM 4091 C C . LEU A 1 539 ? 4.700 -9.115 14.061 1.00 85.56 539 LEU A C 1
ATOM 4093 O O . LEU A 1 539 ? 4.687 -10.303 13.755 1.00 85.56 539 LEU A O 1
ATOM 4097 N N . GLY A 1 540 ? 4.093 -8.682 15.165 1.00 85.75 540 GLY A N 1
ATOM 4098 C CA . GLY A 1 540 ? 3.436 -9.583 16.120 1.00 85.75 540 GLY A CA 1
ATOM 4099 C C . GLY A 1 540 ? 2.044 -10.049 15.693 1.00 85.75 540 GLY A C 1
ATOM 4100 O O . GLY A 1 540 ? 1.473 -10.921 16.341 1.00 85.75 540 GLY A O 1
ATOM 4101 N N . SER A 1 541 ? 1.496 -9.514 14.597 1.00 91.69 541 SER A N 1
ATOM 4102 C CA . SER A 1 541 ? 0.269 -10.018 13.975 1.00 91.69 541 SER A CA 1
ATOM 4103 C C . SER A 1 541 ? 0.585 -10.611 12.609 1.00 91.69 541 SER A C 1
ATOM 4105 O O . SER A 1 541 ? 1.020 -9.899 11.704 1.00 91.69 541 SER A O 1
ATOM 4107 N N . TRP A 1 542 ? 0.282 -11.900 12.425 1.00 95.25 542 TRP A N 1
ATOM 4108 C CA . TRP A 1 542 ? 0.451 -12.580 11.137 1.00 95.25 542 TRP A CA 1
ATOM 4109 C C . TRP A 1 542 ? -0.303 -11.872 10.001 1.00 95.25 542 TRP A C 1
ATOM 4111 O O . TRP A 1 542 ? 0.154 -11.889 8.865 1.00 95.25 542 TRP A O 1
ATOM 4121 N N . ARG A 1 543 ? -1.423 -11.194 10.304 1.00 95.19 543 ARG A N 1
ATOM 4122 C CA . ARG A 1 543 ? -2.206 -10.422 9.324 1.00 95.19 543 ARG A CA 1
ATOM 4123 C C . ARG A 1 543 ? -1.429 -9.212 8.799 1.00 95.19 543 ARG A C 1
ATOM 4125 O O . ARG A 1 543 ? -1.470 -8.927 7.606 1.00 95.19 543 ARG A O 1
ATOM 4132 N N . SER A 1 544 ? -0.705 -8.522 9.683 1.00 93.00 544 SER A N 1
ATOM 4133 C CA . SER A 1 544 ? 0.162 -7.394 9.324 1.00 93.00 544 SER A CA 1
ATOM 4134 C C . SER A 1 544 ? 1.370 -7.869 8.514 1.00 93.00 544 SER A C 1
ATOM 4136 O O . SER A 1 544 ? 1.676 -7.287 7.476 1.00 93.00 544 SER A O 1
ATOM 4138 N N . VAL A 1 545 ? 2.007 -8.966 8.944 1.00 94.81 545 VAL A N 1
ATOM 4139 C CA . VAL A 1 545 ? 3.127 -9.594 8.221 1.00 94.81 545 VAL A CA 1
ATOM 4140 C C . VAL A 1 545 ? 2.691 -10.039 6.826 1.00 94.81 545 VAL A C 1
ATOM 4142 O O . VAL A 1 545 ? 3.380 -9.750 5.851 1.00 94.81 545 VAL A O 1
ATOM 4145 N N . PHE A 1 546 ? 1.522 -10.675 6.717 1.00 96.19 546 PHE A N 1
ATOM 4146 C CA . PHE A 1 546 ? 0.923 -11.068 5.445 1.00 96.19 546 PHE A CA 1
ATOM 4147 C C . PHE A 1 546 ? 0.739 -9.867 4.511 1.00 96.19 546 PHE A C 1
ATOM 4149 O O . PHE A 1 546 ? 1.161 -9.931 3.359 1.00 96.19 546 PHE A O 1
ATOM 4156 N N . LEU A 1 547 ? 0.163 -8.760 4.994 1.00 95.44 547 LEU A N 1
ATOM 4157 C CA . LEU A 1 547 ? -0.026 -7.560 4.175 1.00 95.44 547 LEU A CA 1
ATOM 4158 C C . LEU A 1 547 ? 1.306 -6.962 3.713 1.00 95.44 547 LEU A C 1
ATOM 4160 O O . LEU A 1 547 ? 1.423 -6.574 2.553 1.00 95.44 547 LEU A O 1
ATOM 4164 N N . LEU A 1 548 ? 2.299 -6.889 4.603 1.00 94.25 548 LEU A N 1
ATOM 4165 C CA . LEU A 1 548 ? 3.623 -6.360 4.280 1.00 94.25 548 LEU A CA 1
ATOM 4166 C C . LEU A 1 548 ? 4.315 -7.219 3.212 1.00 94.25 548 LEU A C 1
ATOM 4168 O O . LEU A 1 548 ? 4.802 -6.693 2.212 1.00 94.25 548 LEU A O 1
ATOM 4172 N N . ALA A 1 549 ? 4.291 -8.542 3.387 1.00 96.25 549 ALA A N 1
ATOM 4173 C CA . ALA A 1 549 ? 4.828 -9.487 2.416 1.00 96.25 549 ALA A CA 1
ATOM 4174 C C . ALA A 1 549 ? 4.089 -9.383 1.074 1.00 96.25 549 ALA A C 1
ATOM 4176 O O . ALA A 1 549 ? 4.728 -9.281 0.030 1.00 96.25 549 ALA A O 1
ATOM 4177 N N . ALA A 1 550 ? 2.755 -9.337 1.086 1.00 96.62 550 ALA A N 1
ATOM 4178 C CA . ALA A 1 550 ? 1.954 -9.203 -0.126 1.00 96.62 550 ALA A CA 1
ATOM 4179 C C . ALA A 1 550 ? 2.237 -7.888 -0.866 1.00 96.62 550 ALA A C 1
ATOM 4181 O O . ALA A 1 550 ? 2.410 -7.916 -2.084 1.00 96.62 550 ALA A O 1
ATOM 4182 N N . LYS A 1 551 ? 2.349 -6.756 -0.151 1.00 97.12 551 LYS A N 1
ATOM 4183 C CA . LYS A 1 551 ? 2.742 -5.459 -0.729 1.00 97.12 551 LYS A CA 1
ATOM 4184 C C . LYS A 1 551 ? 4.094 -5.564 -1.433 1.00 97.12 551 LYS A C 1
ATOM 4186 O O . LYS A 1 551 ? 4.200 -5.188 -2.601 1.00 97.12 551 LYS A O 1
ATOM 4191 N N . PHE A 1 552 ? 5.094 -6.128 -0.755 1.00 97.12 552 PHE A N 1
ATOM 4192 C CA . PHE A 1 552 ? 6.415 -6.361 -1.335 1.00 97.12 552 PHE A CA 1
ATOM 4193 C C . PHE A 1 552 ? 6.344 -7.235 -2.597 1.00 97.12 552 PHE A C 1
ATOM 4195 O O . PHE A 1 552 ? 6.790 -6.800 -3.659 1.00 97.12 552 PHE A O 1
ATOM 4202 N N . PHE A 1 553 ? 5.750 -8.430 -2.508 1.00 97.06 553 PHE A N 1
ATOM 4203 C CA . PHE A 1 553 ? 5.696 -9.372 -3.628 1.00 97.06 553 PHE A CA 1
ATOM 4204 C C . PHE A 1 553 ? 4.926 -8.812 -4.823 1.00 97.06 553 PHE A C 1
ATOM 4206 O O . PHE A 1 553 ? 5.397 -8.941 -5.949 1.00 97.06 553 PHE A O 1
ATOM 4213 N N . CYS A 1 554 ? 3.786 -8.154 -4.600 1.00 97.88 554 CYS A N 1
ATOM 4214 C CA . CYS A 1 554 ? 2.996 -7.579 -5.685 1.00 97.88 554 CYS A CA 1
ATOM 4215 C C . CYS A 1 554 ? 3.750 -6.455 -6.405 1.00 97.88 554 CYS A C 1
ATOM 4217 O O . CYS A 1 554 ? 3.778 -6.434 -7.632 1.00 97.88 554 CYS A O 1
ATOM 4219 N N . HIS A 1 555 ? 4.387 -5.536 -5.670 1.00 97.88 555 HIS A N 1
ATOM 4220 C CA . HIS A 1 555 ? 5.154 -4.449 -6.287 1.00 97.88 555 HIS A CA 1
ATOM 4221 C C . HIS A 1 555 ? 6.422 -4.942 -6.983 1.00 97.88 555 HIS A C 1
ATOM 4223 O O . HIS A 1 555 ? 6.758 -4.456 -8.062 1.00 97.88 555 HIS A O 1
ATOM 4229 N N . TRP A 1 556 ? 7.098 -5.935 -6.410 1.00 97.62 556 TRP A N 1
ATOM 4230 C CA . TRP A 1 556 ? 8.272 -6.528 -7.035 1.00 97.62 556 TRP A CA 1
ATOM 4231 C C . TRP A 1 556 ? 7.914 -7.311 -8.308 1.00 97.62 556 TRP A C 1
ATOM 4233 O O . TRP A 1 556 ? 8.550 -7.104 -9.340 1.00 97.62 556 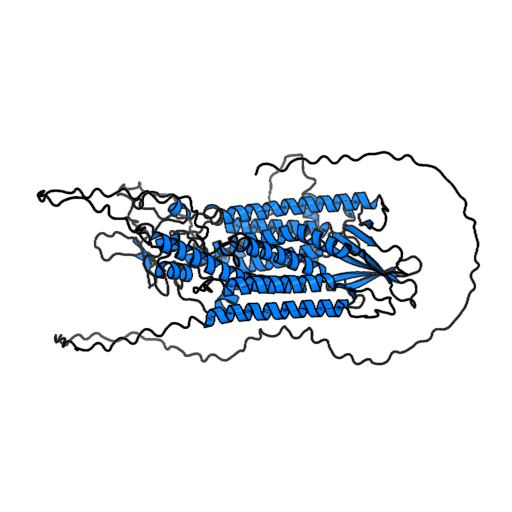TRP A O 1
ATOM 4243 N N . LEU A 1 557 ? 6.869 -8.148 -8.281 1.00 96.75 557 LEU A N 1
ATOM 4244 C CA . LEU A 1 557 ? 6.375 -8.860 -9.469 1.00 96.75 557 LEU A CA 1
ATOM 4245 C C . LEU A 1 557 ? 5.856 -7.906 -10.544 1.00 96.75 557 LEU A C 1
ATOM 4247 O O . LEU A 1 557 ? 6.087 -8.136 -11.732 1.00 96.75 557 LEU A O 1
ATOM 4251 N N . PHE A 1 558 ? 5.228 -6.801 -10.141 1.00 96.75 558 PHE A N 1
ATOM 4252 C CA . PHE A 1 558 ? 4.872 -5.728 -11.059 1.00 96.75 558 PHE A CA 1
ATOM 4253 C C . PHE A 1 558 ? 6.114 -5.166 -11.768 1.00 96.75 558 PHE A C 1
ATOM 4255 O O . PHE A 1 558 ? 6.137 -5.090 -12.994 1.00 96.75 558 PHE A O 1
ATOM 4262 N N . ALA A 1 559 ? 7.182 -4.855 -11.028 1.00 95.94 559 ALA A N 1
ATOM 4263 C CA . ALA A 1 559 ? 8.442 -4.399 -11.619 1.00 95.94 559 ALA A CA 1
ATOM 4264 C C . ALA A 1 559 ? 9.109 -5.470 -12.511 1.00 95.94 559 ALA A C 1
ATOM 4266 O O . ALA A 1 559 ? 9.809 -5.135 -13.462 1.00 95.94 559 ALA A O 1
ATOM 4267 N N . GLN A 1 560 ? 8.879 -6.765 -12.261 1.00 95.62 560 GLN A N 1
ATOM 4268 C CA . GLN A 1 560 ? 9.304 -7.824 -13.190 1.00 95.62 560 GLN A CA 1
ATOM 4269 C C . GLN A 1 560 ? 8.430 -7.897 -14.447 1.00 95.62 560 GLN A C 1
ATOM 4271 O O . GLN A 1 560 ? 8.927 -8.255 -15.514 1.00 95.62 560 GLN A O 1
ATOM 4276 N N . SER A 1 561 ? 7.150 -7.545 -14.328 1.00 96.50 561 SER A N 1
ATOM 4277 C CA . SER A 1 561 ? 6.183 -7.528 -15.428 1.00 96.50 561 SER A CA 1
ATOM 4278 C C . SER A 1 561 ? 6.453 -6.412 -16.426 1.00 96.50 561 SER A C 1
ATOM 4280 O O . SER A 1 561 ? 6.221 -6.601 -17.616 1.00 96.50 561 SER A O 1
ATOM 4282 N N . PHE A 1 562 ? 6.970 -5.275 -15.961 1.00 95.38 562 PHE A N 1
ATOM 4283 C CA . PHE A 1 562 ? 7.300 -4.129 -16.801 1.00 95.38 562 PHE A CA 1
ATOM 4284 C C . PHE A 1 562 ? 8.752 -3.735 -16.594 1.00 95.38 562 PHE A C 1
ATOM 4286 O O . PHE A 1 562 ? 9.117 -3.181 -15.561 1.00 95.38 562 PHE A O 1
ATOM 4293 N N . GLN A 1 563 ? 9.579 -3.992 -17.597 1.00 94.75 563 GLN A N 1
ATOM 4294 C CA . GLN A 1 563 ? 10.998 -3.673 -17.559 1.00 94.75 563 GLN A CA 1
ATOM 4295 C C . GLN A 1 563 ? 11.310 -2.551 -18.536 1.00 94.75 563 GLN A C 1
ATOM 4297 O O . GLN A 1 563 ? 10.745 -2.468 -19.625 1.00 94.75 563 GLN A O 1
ATOM 4302 N N . VAL A 1 564 ? 12.255 -1.700 -18.156 1.00 94.69 564 VAL A N 1
ATOM 4303 C CA . VAL A 1 564 ? 12.812 -0.688 -19.047 1.00 94.69 564 VAL A CA 1
ATOM 4304 C C . VAL A 1 564 ? 14.227 -1.100 -19.416 1.00 94.69 564 VAL A C 1
ATOM 4306 O O . VAL A 1 564 ? 15.063 -1.374 -18.552 1.00 94.69 564 VAL A O 1
ATOM 4309 N N . VAL A 1 565 ? 14.465 -1.186 -20.720 1.00 94.31 565 VAL A N 1
ATOM 4310 C CA . VAL A 1 565 ? 15.718 -1.639 -21.306 1.00 94.31 565 VAL A CA 1
ATOM 4311 C C . VAL A 1 565 ? 16.389 -0.476 -22.024 1.00 94.31 565 VAL A C 1
ATOM 4313 O O . VAL A 1 565 ? 15.821 0.089 -22.956 1.00 94.31 565 VAL A O 1
ATOM 4316 N N . GLY A 1 566 ? 17.595 -0.108 -21.601 1.00 93.19 566 GLY A N 1
ATOM 4317 C CA . GLY A 1 566 ? 18.454 0.805 -22.354 1.00 93.19 566 GLY A CA 1
ATOM 4318 C C . GLY A 1 566 ? 19.160 0.046 -23.473 1.00 93.19 566 GLY A C 1
ATOM 4319 O O . GLY A 1 566 ? 19.784 -0.977 -23.210 1.00 93.19 566 GLY A O 1
ATOM 4320 N N . VAL A 1 567 ? 19.070 0.524 -24.710 1.00 91.81 567 VAL A N 1
ATOM 4321 C CA . VAL A 1 567 ? 19.655 -0.133 -25.886 1.00 91.81 567 VAL A CA 1
ATOM 4322 C C . VAL A 1 567 ? 20.878 0.648 -26.353 1.00 91.81 567 VAL A C 1
ATOM 4324 O O . VAL A 1 567 ? 20.804 1.859 -26.575 1.00 91.81 567 VAL A O 1
ATOM 4327 N N . PHE A 1 568 ? 21.993 -0.054 -26.528 1.00 91.12 568 PHE A N 1
ATOM 4328 C CA . PHE A 1 568 ? 23.286 0.479 -26.941 1.00 91.12 568 PHE A CA 1
ATOM 4329 C C . PHE A 1 568 ? 23.796 -0.263 -28.182 1.00 91.12 568 PHE A C 1
ATOM 4331 O O . PHE A 1 568 ? 23.557 -1.456 -28.325 1.00 91.12 568 PHE A O 1
ATOM 4338 N N . SER A 1 569 ? 24.505 0.430 -29.070 1.00 88.88 569 SER A N 1
ATOM 4339 C CA . SER A 1 569 ? 25.204 -0.129 -30.230 1.00 88.88 569 SER A CA 1
ATOM 4340 C C . SER A 1 569 ? 26.702 -0.073 -29.989 1.00 88.88 569 SER A C 1
ATOM 4342 O O . SER A 1 569 ? 27.231 0.989 -29.667 1.00 88.88 569 SER A O 1
ATOM 4344 N N . GLN A 1 570 ? 27.405 -1.167 -30.237 1.00 87.81 570 GLN A N 1
ATOM 4345 C CA . GLN A 1 570 ? 28.857 -1.209 -30.313 1.00 87.81 570 GLN A CA 1
ATOM 4346 C C . GLN A 1 570 ? 29.257 -1.417 -31.773 1.00 87.81 570 GLN A C 1
ATOM 4348 O O . GLN A 1 570 ? 29.055 -2.489 -32.337 1.00 87.81 570 GLN A O 1
ATOM 4353 N N . VAL A 1 571 ? 29.778 -0.365 -32.402 1.00 80.94 571 VAL A N 1
ATOM 4354 C CA . VAL A 1 571 ? 30.051 -0.359 -33.851 1.00 80.94 571 VAL A CA 1
ATOM 4355 C C . VAL A 1 571 ? 31.377 -1.049 -34.160 1.00 80.94 571 VAL A C 1
ATOM 4357 O O . VAL A 1 571 ? 31.460 -1.797 -35.121 1.00 80.94 571 VAL A O 1
ATOM 4360 N N . ASN A 1 572 ? 32.386 -0.851 -33.308 1.00 79.56 572 ASN A N 1
ATOM 4361 C CA . ASN A 1 572 ? 33.680 -1.531 -33.352 1.00 79.56 572 ASN A CA 1
ATOM 4362 C C . ASN A 1 572 ? 34.185 -1.745 -31.919 1.00 79.56 572 ASN A C 1
ATOM 4364 O O . ASN A 1 572 ? 33.880 -0.935 -31.041 1.00 79.56 572 ASN A O 1
ATOM 4368 N N . GLN A 1 573 ? 35.012 -2.774 -31.687 1.00 75.44 573 GLN A N 1
ATOM 4369 C CA . GLN A 1 573 ? 35.621 -3.036 -30.368 1.00 75.44 573 GLN A CA 1
ATOM 4370 C C . GLN A 1 573 ? 36.352 -1.806 -29.791 1.00 75.44 573 GLN A C 1
ATOM 4372 O O . GLN A 1 573 ? 36.388 -1.629 -28.579 1.00 75.44 573 GLN A O 1
ATOM 4377 N N . PHE A 1 574 ? 36.855 -0.920 -30.657 1.00 76.69 574 PHE A N 1
ATOM 4378 C CA . PHE A 1 574 ? 37.604 0.283 -30.282 1.00 76.69 574 PHE A CA 1
ATOM 4379 C C . PHE A 1 574 ? 36.774 1.576 -30.216 1.00 76.69 574 PHE A C 1
ATOM 4381 O O . PHE A 1 574 ? 37.238 2.557 -29.645 1.00 76.69 574 PHE A O 1
ATOM 4388 N N . ALA A 1 575 ? 35.568 1.609 -30.796 1.00 72.62 575 ALA A N 1
ATOM 4389 C CA . ALA A 1 575 ? 34.796 2.850 -30.969 1.00 72.62 575 ALA A CA 1
ATOM 4390 C C . ALA A 1 575 ? 33.834 3.163 -29.802 1.00 72.62 575 ALA A C 1
ATOM 4392 O O . ALA A 1 575 ? 33.169 4.196 -29.807 1.00 72.62 575 ALA A O 1
ATOM 4393 N N . GLY A 1 576 ? 33.774 2.291 -28.792 1.00 80.50 576 GLY A N 1
ATOM 4394 C CA . GLY A 1 576 ? 32.869 2.421 -27.652 1.00 80.50 576 GLY A CA 1
ATOM 4395 C C . GLY A 1 576 ? 31.401 2.082 -27.971 1.00 80.50 576 GLY A C 1
ATOM 4396 O O . GLY A 1 576 ? 31.028 1.767 -29.101 1.00 80.50 576 GLY A O 1
ATOM 4397 N N . THR A 1 577 ? 30.561 2.083 -26.933 1.00 82.50 577 THR A N 1
ATOM 4398 C CA . THR A 1 577 ? 29.120 1.783 -26.987 1.00 82.50 577 THR A CA 1
ATOM 4399 C C . THR A 1 577 ? 28.260 3.048 -27.065 1.00 82.50 577 THR A C 1
ATOM 4401 O O . THR A 1 577 ? 28.184 3.795 -26.086 1.00 82.50 577 THR A O 1
ATOM 4404 N N . HIS A 1 578 ? 27.577 3.299 -28.177 1.00 86.56 578 HIS A N 1
ATOM 4405 C CA . HIS A 1 578 ? 26.661 4.434 -28.350 1.00 86.56 578 HIS A CA 1
ATOM 4406 C C . HIS A 1 578 ? 25.252 4.081 -27.893 1.00 86.56 578 HIS A C 1
ATOM 4408 O O . HIS A 1 578 ? 24.798 2.960 -28.076 1.00 86.56 578 HIS A O 1
ATOM 4414 N N . PHE A 1 579 ? 24.520 5.035 -27.338 1.00 87.69 579 PHE A N 1
ATOM 4415 C CA . PHE A 1 579 ? 23.144 4.799 -26.921 1.00 87.69 579 PHE A CA 1
ATOM 4416 C C . PHE A 1 579 ? 22.155 5.029 -28.053 1.00 87.69 579 PHE A C 1
ATOM 4418 O O . PHE A 1 579 ? 22.133 6.093 -28.666 1.00 87.69 579 PHE A O 1
ATOM 4425 N N . ILE A 1 580 ? 21.322 4.022 -28.306 1.00 88.88 580 ILE A N 1
ATOM 4426 C CA . ILE A 1 580 ? 20.328 4.027 -29.382 1.00 88.88 580 ILE A CA 1
ATOM 4427 C C . ILE A 1 580 ? 18.956 4.438 -28.846 1.00 88.88 580 ILE A C 1
ATOM 4429 O O . ILE A 1 580 ? 18.171 5.052 -29.567 1.00 88.88 580 ILE A O 1
ATOM 4433 N N . GLY A 1 581 ? 18.630 4.105 -27.595 1.00 90.75 581 GLY A N 1
ATOM 4434 C CA . GLY A 1 581 ? 17.335 4.472 -27.036 1.00 90.75 581 GLY A CA 1
ATOM 4435 C C . GLY A 1 581 ? 16.878 3.640 -25.849 1.00 90.75 581 GLY A C 1
ATOM 4436 O O . GLY A 1 581 ? 17.647 2.899 -25.242 1.00 90.75 581 GLY A O 1
ATOM 4437 N N . ILE A 1 582 ? 15.593 3.772 -25.523 1.00 92.44 582 ILE A N 1
ATOM 4438 C CA . ILE A 1 582 ? 14.936 3.043 -24.431 1.00 92.44 582 ILE A CA 1
ATOM 4439 C C . ILE A 1 582 ? 13.799 2.206 -24.994 1.00 92.44 582 ILE A C 1
ATOM 4441 O O . ILE A 1 582 ? 12.975 2.715 -25.748 1.00 92.44 582 ILE A O 1
ATOM 4445 N N . THR A 1 583 ? 13.701 0.959 -24.553 1.00 93.50 583 THR A N 1
ATOM 4446 C CA . THR A 1 583 ? 12.565 0.083 -24.825 1.00 93.50 583 THR A CA 1
ATOM 4447 C C . THR A 1 583 ? 11.842 -0.234 -23.526 1.00 93.50 583 THR A C 1
ATOM 4449 O O . THR A 1 583 ? 12.442 -0.756 -22.591 1.00 93.50 583 THR A O 1
ATOM 4452 N N . VAL A 1 584 ? 10.550 0.071 -23.456 1.00 94.75 584 VAL A N 1
ATOM 4453 C CA . VAL A 1 584 ? 9.681 -0.402 -22.372 1.00 94.75 584 VAL A CA 1
ATOM 4454 C C . VAL A 1 584 ? 9.113 -1.739 -22.800 1.00 94.75 584 VAL A C 1
ATOM 4456 O O . VAL A 1 584 ? 8.487 -1.799 -23.851 1.00 94.75 584 VAL A O 1
ATOM 4459 N N . ILE A 1 585 ? 9.328 -2.787 -22.014 1.00 94.62 585 ILE A N 1
ATOM 4460 C CA . ILE A 1 585 ? 8.911 -4.156 -22.313 1.00 94.62 585 ILE A CA 1
ATOM 4461 C C . ILE A 1 585 ? 7.937 -4.619 -21.234 1.00 94.62 585 ILE A C 1
ATOM 4463 O O . ILE A 1 585 ? 8.258 -4.591 -20.047 1.00 94.62 585 ILE A O 1
ATOM 4467 N N . ALA A 1 586 ? 6.758 -5.063 -21.652 1.00 96.31 586 ALA A N 1
ATOM 4468 C CA . ALA A 1 586 ? 5.787 -5.734 -20.809 1.00 96.31 586 ALA A CA 1
ATOM 4469 C C . ALA A 1 586 ? 5.833 -7.243 -21.082 1.00 96.31 586 ALA A C 1
ATOM 4471 O O . ALA A 1 586 ? 5.620 -7.681 -22.216 1.00 96.31 586 ALA A O 1
ATOM 4472 N N . HIS A 1 587 ? 6.114 -8.034 -20.051 1.00 95.00 587 HIS A N 1
ATOM 4473 C CA . HIS A 1 587 ? 6.242 -9.485 -20.148 1.00 95.00 587 HIS A CA 1
ATOM 4474 C C . HIS A 1 587 ? 4.934 -10.177 -19.772 1.00 95.00 587 HIS A C 1
ATOM 4476 O O . HIS A 1 587 ? 4.397 -9.974 -18.682 1.00 95.00 587 HIS A O 1
ATOM 4482 N N . CYS A 1 588 ? 4.426 -11.019 -20.669 1.00 94.88 588 CYS A N 1
ATOM 4483 C CA . CYS A 1 588 ? 3.116 -11.647 -20.519 1.00 94.88 588 CYS A CA 1
ATOM 4484 C C . CYS A 1 588 ? 3.058 -12.576 -19.291 1.00 94.88 588 CYS A C 1
ATOM 4486 O O . CYS A 1 588 ? 2.164 -12.442 -18.456 1.00 94.88 588 CYS A O 1
ATOM 4488 N N . ALA A 1 589 ? 4.042 -13.473 -19.136 1.00 94.81 589 ALA A N 1
ATOM 4489 C CA . ALA A 1 589 ? 4.065 -14.475 -18.062 1.00 94.81 589 ALA A CA 1
ATOM 4490 C C . ALA A 1 589 ? 4.020 -13.823 -16.671 1.00 94.81 589 ALA A C 1
ATOM 4492 O O . ALA A 1 589 ? 3.249 -14.220 -15.801 1.00 94.81 589 ALA A O 1
ATOM 4493 N N . GLN A 1 590 ? 4.809 -12.768 -16.479 1.00 96.38 590 GLN A N 1
ATOM 4494 C CA . GLN A 1 590 ? 4.919 -12.039 -15.219 1.00 96.38 590 GLN A CA 1
ATOM 4495 C C . GLN A 1 590 ? 3.632 -11.279 -14.874 1.00 96.38 590 GLN A C 1
ATOM 4497 O O . GLN A 1 590 ? 3.253 -11.241 -13.701 1.00 96.38 590 GLN A O 1
ATOM 4502 N N . VAL A 1 591 ? 2.908 -10.747 -15.866 1.00 96.56 591 VAL A N 1
ATOM 4503 C CA . VAL A 1 591 ? 1.580 -10.148 -15.637 1.00 96.56 591 VAL A CA 1
ATOM 4504 C C . VAL A 1 591 ? 0.576 -11.206 -15.168 1.00 96.56 591 VAL A C 1
ATOM 4506 O O . VAL A 1 591 ? -0.196 -10.951 -14.237 1.00 96.56 591 VAL A O 1
ATOM 4509 N N . TRP A 1 592 ? 0.619 -12.416 -15.734 1.00 97.38 592 TRP A N 1
ATOM 4510 C CA . TRP A 1 592 ? -0.196 -13.539 -15.257 1.00 97.38 592 TRP A CA 1
ATOM 4511 C C . TRP A 1 592 ? 0.188 -13.975 -13.841 1.00 97.38 592 TRP A C 1
ATOM 4513 O O . TRP A 1 592 ? -0.701 -14.160 -13.010 1.00 97.38 592 TRP A O 1
ATOM 4523 N N . TYR A 1 593 ? 1.482 -14.049 -13.511 1.00 97.50 593 TYR A N 1
ATOM 4524 C CA . TYR A 1 593 ? 1.924 -14.327 -12.138 1.00 97.50 593 TYR A CA 1
ATOM 4525 C C . TYR A 1 593 ? 1.479 -13.246 -11.156 1.00 97.50 593 TYR A C 1
ATOM 4527 O O . TYR A 1 593 ? 0.996 -13.568 -10.071 1.00 97.50 593 TYR A O 1
ATOM 4535 N N . THR A 1 594 ? 1.564 -11.974 -11.546 1.00 96.75 594 THR A N 1
ATOM 4536 C CA . THR A 1 594 ? 1.040 -10.859 -10.746 1.00 96.75 594 THR A CA 1
ATOM 4537 C C . THR A 1 594 ? -0.462 -11.031 -10.509 1.00 96.75 594 THR A C 1
ATOM 4539 O O . THR A 1 594 ? -0.922 -10.902 -9.376 1.00 96.75 594 THR A O 1
ATOM 4542 N N . SER A 1 595 ? -1.223 -11.413 -11.539 1.00 97.81 595 SER A N 1
ATOM 4543 C CA . SER A 1 595 ? -2.663 -11.691 -11.428 1.00 97.81 595 SER A CA 1
ATOM 4544 C C . SER A 1 595 ? -2.957 -12.862 -10.483 1.00 97.81 595 SER A C 1
ATOM 4546 O O . SER A 1 595 ? -3.828 -12.752 -9.623 1.00 97.81 595 SER A O 1
ATOM 4548 N N . ALA A 1 596 ? -2.207 -13.963 -10.584 1.00 97.56 596 ALA A N 1
ATOM 4549 C CA . ALA A 1 596 ? -2.365 -15.132 -9.718 1.00 97.56 596 ALA A CA 1
ATOM 4550 C C . ALA A 1 596 ? -2.063 -14.809 -8.243 1.00 97.56 596 ALA A C 1
ATOM 4552 O O . ALA A 1 596 ? -2.821 -15.194 -7.349 1.00 97.56 596 ALA A O 1
ATOM 4553 N N . VAL A 1 597 ? -1.001 -14.040 -7.976 1.00 97.38 597 VAL A N 1
ATOM 4554 C CA . VAL A 1 597 ? -0.682 -13.564 -6.620 1.00 97.38 597 VAL A CA 1
ATOM 4555 C C . VAL A 1 597 ? -1.779 -12.637 -6.091 1.00 97.38 597 VAL A C 1
ATOM 4557 O O . VAL A 1 597 ? -2.163 -12.759 -4.926 1.00 97.38 597 VAL A O 1
ATOM 4560 N N . LEU A 1 598 ? -2.347 -11.771 -6.938 1.00 97.75 598 LEU A N 1
ATOM 4561 C CA . LEU A 1 598 ? -3.484 -10.927 -6.565 1.00 97.75 598 LEU A CA 1
ATOM 4562 C C . LEU A 1 598 ? -4.747 -11.737 -6.242 1.00 97.75 598 LEU A C 1
ATOM 4564 O O . LEU A 1 598 ? -5.444 -11.380 -5.295 1.00 97.75 598 LEU A O 1
ATOM 4568 N N . VAL A 1 599 ? -5.020 -12.842 -6.947 1.00 98.44 599 VAL A N 1
ATOM 4569 C CA . VAL A 1 599 ? -6.114 -13.774 -6.599 1.00 98.44 599 VAL A CA 1
ATOM 4570 C C . VAL A 1 599 ? -5.898 -14.369 -5.209 1.00 98.44 599 VAL A C 1
ATOM 4572 O O . VAL A 1 599 ? -6.809 -14.331 -4.377 1.00 98.44 599 VAL A O 1
ATOM 4575 N N . GLY A 1 600 ? -4.692 -14.868 -4.922 1.00 98.00 600 GLY A N 1
ATOM 4576 C CA . GLY A 1 600 ? -4.350 -15.388 -3.594 1.00 98.00 600 GLY A CA 1
ATOM 4577 C C . GLY A 1 600 ? -4.513 -14.325 -2.502 1.00 98.00 600 GLY A C 1
ATOM 4578 O O . GLY A 1 600 ? -5.152 -14.566 -1.475 1.00 98.00 600 GLY A O 1
ATOM 4579 N N . PHE A 1 601 ? -4.018 -13.113 -2.758 1.00 98.06 601 PHE A N 1
ATOM 4580 C CA . PHE A 1 601 ? -4.154 -11.976 -1.851 1.00 98.06 601 PHE A CA 1
ATOM 4581 C C . PHE A 1 601 ? -5.619 -11.581 -1.602 1.00 98.06 601 PHE A C 1
ATOM 4583 O O . PHE A 1 601 ? -6.033 -11.438 -0.447 1.00 98.06 601 PHE A O 1
ATOM 4590 N N . ALA A 1 602 ? -6.422 -11.430 -2.659 1.00 98.25 602 ALA A N 1
ATOM 4591 C CA . ALA A 1 602 ? -7.838 -11.078 -2.559 1.00 98.25 602 ALA A CA 1
ATOM 4592 C C . ALA A 1 602 ? -8.633 -12.162 -1.823 1.00 98.25 602 ALA A C 1
ATOM 4594 O O . ALA A 1 602 ? -9.492 -11.849 -1.001 1.00 98.25 602 ALA A O 1
ATOM 4595 N N . THR A 1 603 ? -8.305 -13.434 -2.051 1.00 98.31 603 THR A N 1
ATOM 4596 C CA . THR A 1 603 ? -8.931 -14.562 -1.352 1.00 98.31 603 THR A CA 1
ATOM 4597 C C . THR A 1 603 ? -8.651 -14.491 0.147 1.00 98.31 603 THR A C 1
ATOM 4599 O O . THR A 1 603 ? -9.589 -14.447 0.943 1.00 98.31 603 THR A O 1
ATOM 4602 N N . ILE A 1 604 ? -7.380 -14.385 0.551 1.00 98.19 604 ILE A N 1
ATOM 4603 C CA . ILE A 1 604 ? -6.999 -14.318 1.972 1.00 98.19 604 ILE A CA 1
ATOM 4604 C C . ILE A 1 604 ? -7.605 -13.081 2.650 1.00 98.19 604 ILE A C 1
ATOM 4606 O O . ILE A 1 604 ? -8.174 -13.188 3.736 1.00 98.19 604 ILE A O 1
ATOM 4610 N N . THR A 1 605 ? -7.545 -11.907 2.016 1.00 97.94 605 THR A N 1
ATOM 4611 C CA . THR A 1 605 ? -8.150 -10.683 2.575 1.00 97.94 605 THR A CA 1
ATOM 4612 C C . THR A 1 605 ? -9.673 -10.771 2.672 1.00 97.94 605 THR A C 1
ATOM 4614 O O . THR A 1 605 ? -10.239 -10.299 3.658 1.00 97.94 605 THR A O 1
ATOM 4617 N N . THR A 1 606 ? -10.341 -11.427 1.720 1.00 98.25 606 THR A N 1
ATOM 4618 C CA . THR A 1 606 ? -11.788 -11.694 1.770 1.00 98.25 606 THR A CA 1
ATOM 4619 C C . THR A 1 606 ? -12.140 -12.638 2.918 1.00 98.25 606 THR A C 1
ATOM 4621 O O . THR A 1 606 ? -13.087 -12.370 3.657 1.00 98.25 606 THR A O 1
ATOM 4624 N N . LEU A 1 607 ? -11.360 -13.705 3.123 1.00 98.06 607 LEU A N 1
ATOM 4625 C CA . LEU A 1 607 ? -11.536 -14.619 4.257 1.00 98.06 607 LEU A CA 1
ATOM 4626 C C . LEU A 1 607 ? -11.354 -13.888 5.592 1.00 98.06 607 LEU A C 1
ATOM 4628 O O . LEU A 1 607 ? -12.191 -14.023 6.482 1.00 98.06 607 LEU A O 1
ATOM 4632 N N . ILE A 1 608 ? -10.319 -13.049 5.713 1.00 98.00 608 ILE A N 1
ATOM 4633 C CA . ILE A 1 608 ? -10.098 -12.208 6.900 1.00 98.00 608 ILE A CA 1
ATOM 4634 C C . ILE A 1 608 ? -11.280 -11.248 7.119 1.00 98.00 608 ILE A C 1
ATOM 4636 O O . ILE A 1 608 ? -11.754 -11.116 8.246 1.00 98.00 608 ILE A O 1
ATOM 4640 N N . ALA A 1 609 ? -11.780 -10.601 6.062 1.00 97.81 609 ALA A N 1
ATOM 4641 C CA . ALA A 1 609 ? -12.887 -9.647 6.143 1.00 97.81 609 ALA A CA 1
ATOM 4642 C C . ALA A 1 609 ? -14.224 -10.301 6.532 1.00 97.81 609 ALA A C 1
ATOM 4644 O O . ALA A 1 609 ? -15.027 -9.684 7.237 1.00 97.81 609 ALA A O 1
ATOM 4645 N N . ASN A 1 610 ? -14.459 -11.533 6.074 1.00 98.12 610 ASN A N 1
ATOM 4646 C CA . ASN A 1 610 ? -15.685 -12.296 6.318 1.00 98.12 610 ASN A CA 1
ATOM 4647 C C . ASN A 1 610 ? -15.610 -13.188 7.566 1.00 98.12 610 ASN A C 1
ATOM 4649 O O . ASN A 1 610 ? -16.621 -13.781 7.950 1.00 98.12 610 ASN A O 1
ATOM 4653 N N . TYR A 1 611 ? -14.447 -13.276 8.219 1.00 97.75 611 TYR A N 1
ATOM 4654 C CA . TYR A 1 611 ? -14.293 -14.021 9.462 1.00 97.75 611 TYR A CA 1
ATOM 4655 C C . TYR A 1 611 ? -15.235 -13.469 10.538 1.00 97.75 611 TYR A C 1
ATOM 4657 O O . TYR A 1 611 ? -15.230 -12.272 10.839 1.00 97.75 611 TYR A O 1
ATOM 4665 N N . LYS A 1 612 ? -16.043 -14.361 11.118 1.00 97.88 612 LYS A N 1
ATOM 4666 C CA . LYS A 1 612 ? -16.972 -14.062 12.212 1.00 97.88 612 LYS A CA 1
ATOM 4667 C C . LYS A 1 612 ? -16.314 -14.447 13.538 1.00 97.88 612 LYS A C 1
ATOM 4669 O O . LYS A 1 612 ? -16.103 -15.642 13.759 1.00 97.88 612 LYS A O 1
ATOM 4674 N N . PRO A 1 613 ? -15.984 -13.485 14.415 1.00 96.62 613 PRO A N 1
ATOM 4675 C CA . PRO A 1 613 ? -15.422 -13.790 15.721 1.00 96.62 613 PRO A CA 1
ATOM 4676 C C . PRO A 1 613 ? -16.371 -14.673 16.533 1.00 96.62 613 PRO A C 1
ATOM 4678 O O . PRO A 1 613 ? -17.589 -14.472 16.539 1.00 96.62 613 PRO A O 1
ATOM 4681 N N . HIS A 1 614 ? -15.797 -15.656 17.218 1.00 96.06 614 HIS A N 1
ATOM 4682 C CA . HIS A 1 614 ? -16.531 -16.541 18.111 1.00 96.06 614 HIS A CA 1
ATOM 4683 C C . HIS A 1 614 ? -16.644 -15.928 19.509 1.00 96.06 614 HIS A C 1
ATOM 4685 O O . HIS A 1 614 ? -15.750 -15.212 19.969 1.00 96.06 614 HIS A O 1
ATOM 4691 N N . GLY A 1 615 ? -17.728 -16.273 20.199 1.00 93.81 615 GLY A N 1
ATOM 4692 C CA . GLY A 1 615 ? -17.917 -15.974 21.612 1.00 93.81 615 GLY A CA 1
ATOM 4693 C C . GLY A 1 615 ? -18.859 -14.799 21.895 1.00 93.81 615 GLY A C 1
ATOM 4694 O O . GLY A 1 615 ? -19.208 -14.027 20.999 1.00 93.81 615 GLY A O 1
ATOM 4695 N N . PRO A 1 616 ? -19.270 -14.666 23.170 1.00 93.44 616 PRO A N 1
ATOM 4696 C CA . PRO A 1 616 ? -20.351 -13.774 23.583 1.00 93.44 616 PRO A CA 1
ATOM 4697 C C . PRO A 1 616 ? -19.958 -12.293 23.635 1.00 93.44 616 PRO A C 1
ATOM 4699 O O . PRO A 1 616 ? -20.842 -11.448 23.708 1.00 93.44 616 PRO A O 1
ATOM 4702 N N . GLN A 1 617 ? -18.660 -11.967 23.620 1.00 95.94 617 GLN A N 1
ATOM 4703 C CA . GLN A 1 617 ? -18.191 -10.580 23.623 1.00 95.94 617 GLN A CA 1
ATOM 4704 C C . GLN A 1 617 ? -18.642 -9.876 22.326 1.00 95.94 617 GLN A C 1
ATOM 4706 O O . GLN A 1 617 ? -18.394 -10.414 21.241 1.00 95.94 617 GLN A O 1
ATOM 4711 N N . PRO A 1 618 ? -19.285 -8.700 22.392 1.00 96.56 618 PRO A N 1
ATOM 4712 C CA . PRO A 1 618 ? -19.709 -7.968 21.200 1.00 96.56 618 PRO A CA 1
ATOM 4713 C C . PRO A 1 618 ? -18.525 -7.540 20.325 1.00 96.56 618 PRO A C 1
ATOM 4715 O O . PRO A 1 618 ? -17.455 -7.213 20.843 1.00 96.56 618 PRO A O 1
ATOM 4718 N N . ALA A 1 619 ? -18.687 -7.571 18.999 1.00 97.12 619 ALA A N 1
ATOM 4719 C CA . ALA A 1 619 ? -17.654 -7.085 18.081 1.00 97.12 619 ALA A CA 1
ATOM 4720 C C . ALA A 1 619 ? -17.647 -5.555 17.988 1.00 97.12 619 ALA A C 1
ATOM 4722 O O . ALA A 1 619 ? -18.694 -4.926 17.799 1.00 97.12 619 ALA A O 1
ATOM 4723 N N . ALA A 1 620 ? -16.449 -4.978 18.071 1.00 96.94 620 ALA A N 1
ATOM 4724 C CA . ALA A 1 620 ? -16.238 -3.536 18.086 1.00 96.94 620 ALA A CA 1
ATOM 4725 C C . ALA A 1 620 ? -15.432 -3.047 16.878 1.00 96.94 620 ALA A C 1
ATOM 4727 O O . ALA A 1 620 ? -15.684 -1.947 16.394 1.00 96.94 620 ALA A O 1
ATOM 4728 N N . TYR A 1 621 ? -14.493 -3.850 16.360 1.00 96.69 621 TYR A N 1
ATOM 4729 C CA . TYR A 1 621 ? -13.734 -3.549 15.137 1.00 96.69 621 TYR A CA 1
ATOM 4730 C C . TYR A 1 621 ? -13.069 -2.158 15.099 1.00 96.69 621 TYR A C 1
ATOM 4732 O O . TYR A 1 621 ? -12.927 -1.566 14.031 1.00 96.69 621 TYR A O 1
ATOM 4740 N N . GLY A 1 622 ? -12.677 -1.592 16.242 1.00 95.62 622 GLY A N 1
ATOM 4741 C CA . GLY A 1 622 ? -12.116 -0.238 16.256 1.00 95.62 622 GLY A CA 1
ATOM 4742 C C . GLY A 1 622 ? -13.123 0.896 16.387 1.00 95.62 622 GLY A C 1
ATOM 4743 O O . GLY A 1 622 ? -12.699 2.048 16.386 1.00 95.62 622 GLY A O 1
ATOM 4744 N N . HIS A 1 623 ? -14.425 0.626 16.472 1.00 96.12 623 HIS A N 1
ATOM 4745 C CA . HIS A 1 623 ? -15.439 1.672 16.565 1.00 96.12 623 HIS A CA 1
ATOM 4746 C C . HIS A 1 623 ? -15.433 2.337 17.948 1.00 96.12 623 HIS A C 1
ATOM 4748 O O . HIS A 1 623 ? -15.786 1.705 18.946 1.00 96.12 623 HIS A O 1
ATOM 4754 N N . PHE A 1 624 ? -15.054 3.618 18.009 1.00 95.25 624 PHE A N 1
ATOM 4755 C CA . PHE A 1 624 ? -14.820 4.329 19.272 1.00 95.25 624 PHE A CA 1
ATOM 4756 C C . PHE A 1 624 ? -16.060 4.365 20.163 1.00 95.25 624 PHE A C 1
ATOM 4758 O O . PHE A 1 624 ? -15.973 4.056 21.346 1.00 95.25 624 PHE A O 1
ATOM 4765 N N . GLN A 1 625 ? -17.223 4.696 19.595 1.00 95.69 625 GLN A N 1
ATOM 4766 C CA . GLN A 1 625 ? -18.453 4.782 20.379 1.00 95.69 625 GLN A CA 1
ATOM 4767 C C . GLN A 1 625 ? -18.899 3.409 20.888 1.00 95.69 625 GLN A C 1
ATOM 4769 O O . GLN A 1 625 ? -19.333 3.296 22.024 1.00 95.69 625 GLN A O 1
ATOM 4774 N N . THR A 1 626 ? -18.741 2.352 20.085 1.00 95.94 626 THR A N 1
ATOM 4775 C CA . THR A 1 626 ? -19.083 0.995 20.535 1.00 95.94 626 THR A CA 1
ATOM 4776 C C . THR A 1 626 ? -18.173 0.577 21.675 1.00 95.94 626 THR A C 1
ATOM 4778 O O . THR A 1 626 ? -18.663 0.077 22.670 1.00 95.94 626 THR A O 1
ATOM 4781 N N . LEU A 1 627 ? -16.867 0.826 21.597 1.00 96.81 627 LEU A N 1
ATOM 4782 C CA . LEU A 1 627 ? -15.965 0.524 22.713 1.00 96.81 627 LEU A CA 1
ATOM 4783 C C . LEU A 1 627 ? -16.303 1.327 23.965 1.00 96.81 627 LEU A C 1
ATOM 4785 O O . LEU A 1 627 ? -16.270 0.771 25.057 1.00 96.81 627 LEU A O 1
ATOM 4789 N N . ALA A 1 628 ? -16.649 2.605 23.797 1.00 96.31 628 ALA A N 1
ATOM 4790 C CA . ALA A 1 628 ? -17.108 3.448 24.889 1.00 96.31 628 ALA A CA 1
ATOM 4791 C C . ALA A 1 628 ? -18.402 2.929 25.519 1.00 96.31 628 ALA A C 1
ATOM 4793 O O . ALA A 1 628 ? -18.540 3.057 26.720 1.00 96.31 628 ALA A O 1
ATOM 4794 N N . ASP A 1 629 ? -19.312 2.338 24.744 1.00 95.25 629 ASP A N 1
ATOM 4795 C CA . ASP A 1 629 ? -20.563 1.747 25.239 1.00 95.25 629 ASP A CA 1
ATOM 4796 C C . ASP A 1 629 ? -20.360 0.346 25.853 1.00 95.25 629 ASP A C 1
ATOM 4798 O O . ASP A 1 629 ? -21.133 -0.079 26.709 1.00 95.25 629 ASP A O 1
ATOM 4802 N N . LEU A 1 630 ? -19.346 -0.398 25.395 1.00 95.31 630 LEU A N 1
ATOM 4803 C CA . LEU A 1 630 ? -19.008 -1.722 25.919 1.00 95.31 630 LEU A CA 1
ATOM 4804 C C . LEU A 1 630 ? -18.264 -1.617 27.257 1.00 95.31 630 LEU A C 1
ATOM 4806 O O . LEU A 1 630 ? -18.559 -2.372 28.179 1.00 95.31 630 LEU A O 1
ATOM 4810 N N . ILE A 1 631 ? -17.296 -0.708 27.372 1.00 96.12 631 ILE A N 1
ATOM 4811 C CA . ILE A 1 631 ? -16.421 -0.593 28.545 1.00 96.12 631 ILE A CA 1
ATOM 4812 C C . ILE A 1 631 ? -17.087 0.301 29.592 1.00 96.12 631 ILE A C 1
ATOM 4814 O O . ILE A 1 631 ? -17.011 1.528 29.521 1.00 96.12 631 ILE A O 1
ATOM 4818 N N . ASP A 1 632 ? -17.723 -0.339 30.571 1.00 93.75 632 ASP A N 1
ATOM 4819 C CA . ASP A 1 632 ? -18.384 0.321 31.700 1.00 93.75 632 ASP A CA 1
ATOM 4820 C C . ASP A 1 632 ? -17.393 0.846 32.756 1.00 93.75 632 ASP A C 1
ATOM 4822 O O . ASP A 1 632 ? -17.656 1.865 33.391 1.00 93.75 632 ASP A O 1
ATOM 4826 N N . GLU A 1 633 ? -16.231 0.204 32.915 1.00 94.25 633 GLU A N 1
ATOM 4827 C CA . GLU A 1 633 ? -15.194 0.589 33.877 1.00 94.25 633 GLU A CA 1
ATOM 4828 C C . GLU A 1 633 ? -13.807 0.629 33.211 1.00 94.25 633 GLU A C 1
ATOM 4830 O O . GLU A 1 633 ? -13.270 -0.377 32.738 1.00 94.25 633 GLU A O 1
ATOM 4835 N N . TRP A 1 634 ? -13.187 1.812 33.198 1.00 94.56 634 TRP A N 1
ATOM 4836 C CA . TRP A 1 634 ? -11.876 2.024 32.582 1.00 94.56 634 TRP A CA 1
ATOM 4837 C C . TRP A 1 634 ? -10.738 1.778 33.575 1.00 94.56 634 TRP A C 1
ATOM 4839 O O . TRP A 1 634 ? -10.474 2.590 34.460 1.00 94.56 634 TRP A O 1
ATOM 4849 N N . TYR A 1 635 ? -10.011 0.680 33.374 1.00 94.81 635 TYR A N 1
ATOM 4850 C CA . TYR A 1 635 ? -8.835 0.300 34.162 1.00 94.81 635 TYR A CA 1
ATOM 4851 C C . TYR A 1 635 ? -7.568 0.236 33.303 1.00 94.81 635 TYR A C 1
ATOM 4853 O O . TYR A 1 635 ? -7.682 0.054 32.091 1.00 94.81 635 TYR A O 1
ATOM 4861 N N . PRO A 1 636 ? -6.354 0.294 33.896 1.00 93.69 636 PRO A N 1
ATOM 4862 C CA . PRO A 1 636 ? -5.091 0.102 33.166 1.00 93.69 636 PRO A CA 1
ATOM 4863 C C . PRO A 1 636 ? -5.022 -1.213 32.373 1.00 93.69 636 PRO A C 1
ATOM 4865 O O . PRO A 1 636 ? -4.370 -1.298 31.328 1.00 93.69 636 PRO A O 1
ATOM 4868 N N . VAL A 1 637 ? -5.714 -2.241 32.874 1.00 95.44 637 VAL A N 1
ATOM 4869 C CA . VAL A 1 637 ? -5.974 -3.507 32.188 1.00 95.44 637 VAL A CA 1
ATOM 4870 C C . VAL A 1 637 ? -7.455 -3.828 32.331 1.00 95.44 637 VAL A C 1
ATOM 4872 O O . VAL A 1 637 ? -7.978 -3.883 33.442 1.00 95.44 637 VAL A O 1
ATOM 4875 N N . VAL A 1 638 ? -8.113 -4.035 31.199 1.00 95.69 638 VAL A N 1
ATOM 4876 C CA . VAL A 1 638 ? -9.540 -4.311 31.090 1.00 95.69 638 VAL A CA 1
ATOM 4877 C C . VAL A 1 638 ? -9.749 -5.797 30.825 1.00 95.69 638 VAL A C 1
ATOM 4879 O O . VAL A 1 638 ? -9.184 -6.365 29.887 1.00 95.69 638 VAL A O 1
ATOM 4882 N N . TYR A 1 639 ? -10.592 -6.420 31.641 1.00 96.19 639 TYR A N 1
ATOM 4883 C CA . TYR A 1 639 ? -11.080 -7.780 31.437 1.00 96.19 639 TYR A CA 1
ATOM 4884 C C . TYR A 1 639 ? -12.560 -7.744 31.081 1.00 96.19 639 TYR A C 1
ATOM 4886 O O . TYR A 1 639 ? -13.314 -7.053 31.748 1.00 96.19 639 TYR A O 1
ATOM 4894 N N . TRP A 1 640 ? -12.984 -8.500 30.071 1.00 95.31 640 TRP A N 1
ATOM 4895 C CA . TRP A 1 640 ? -14.383 -8.657 29.679 1.00 95.31 640 TRP A CA 1
ATOM 4896 C C . TRP A 1 640 ? -14.941 -9.963 30.226 1.00 95.31 640 TRP A C 1
ATOM 4898 O O . TRP A 1 640 ? -14.373 -11.034 29.987 1.00 95.31 640 TRP A O 1
ATOM 4908 N N . GLY A 1 641 ? -16.095 -9.913 30.882 1.00 91.69 641 GLY A N 1
ATOM 4909 C CA . GLY A 1 641 ? -16.729 -11.137 31.339 1.00 91.69 641 GLY A CA 1
ATOM 4910 C C . GLY A 1 641 ? -17.982 -10.921 32.160 1.00 91.69 641 GLY A C 1
ATOM 4911 O O . GLY A 1 641 ? -18.668 -9.907 32.068 1.00 91.69 641 GLY A O 1
ATOM 4912 N N . HIS A 1 642 ? -18.298 -11.945 32.938 1.00 86.94 642 HIS A N 1
ATOM 4913 C CA . HIS A 1 642 ? -19.470 -11.969 33.789 1.00 86.94 642 HIS A CA 1
ATOM 4914 C C . HIS A 1 642 ? -19.204 -11.216 35.102 1.00 86.94 642 HIS A C 1
ATOM 4916 O O . HIS A 1 642 ? -18.309 -11.600 35.857 1.00 86.94 642 HIS A O 1
ATOM 4922 N N . LYS A 1 643 ? -20.004 -10.181 35.377 1.00 85.56 643 LYS A N 1
ATOM 4923 C CA . LYS A 1 643 ? -20.088 -9.507 36.674 1.00 85.56 643 LYS A CA 1
ATOM 4924 C C . LYS A 1 643 ? -21.214 -10.137 37.490 1.00 85.56 643 LYS A C 1
ATOM 4926 O O . LYS A 1 643 ? -22.391 -10.026 37.138 1.00 85.56 643 LYS A O 1
ATOM 4931 N N . SER A 1 644 ? -20.848 -10.821 38.567 1.00 77.31 644 SER A N 1
ATOM 4932 C CA . SER A 1 644 ? -21.788 -11.202 39.617 1.00 77.31 644 SER A CA 1
ATOM 4933 C C . SER A 1 644 ? -22.020 -9.979 40.500 1.00 77.31 644 SER A C 1
ATOM 4935 O O . SER A 1 644 ? -21.091 -9.546 41.185 1.00 77.31 644 SER A O 1
ATOM 4937 N N . GLY A 1 645 ? -23.221 -9.402 40.446 1.00 70.12 645 GLY A N 1
ATOM 4938 C CA . GLY A 1 645 ? -23.609 -8.350 41.381 1.00 70.12 645 GLY A CA 1
ATOM 4939 C C . GLY A 1 645 ? -23.667 -8.893 42.818 1.00 70.12 645 GLY A C 1
ATOM 4940 O O . GLY A 1 645 ? -23.940 -10.081 43.000 1.00 70.12 645 GLY A O 1
ATOM 4941 N N . PRO A 1 646 ? -23.400 -8.060 43.839 1.00 63.50 646 PRO A N 1
ATOM 4942 C CA . PRO A 1 646 ? -23.645 -8.412 45.239 1.00 63.50 646 PRO A CA 1
ATOM 4943 C C . PRO A 1 646 ? -25.145 -8.530 45.562 1.00 63.50 646 PRO A C 1
ATOM 4945 O O . PRO A 1 646 ? -25.503 -9.101 46.593 1.00 63.50 646 PRO A O 1
ATOM 4948 N N . ASP A 1 647 ? -26.012 -8.014 44.687 1.00 59.25 647 ASP A N 1
ATOM 4949 C CA . ASP A 1 647 ? -27.456 -8.060 44.866 1.00 59.25 647 ASP A CA 1
ATOM 4950 C C . ASP A 1 647 ? -27.987 -9.493 44.764 1.00 59.25 647 ASP A C 1
ATOM 4952 O O . ASP A 1 647 ? -27.665 -10.266 43.856 1.00 59.25 647 ASP A O 1
ATOM 4956 N N . LYS A 1 648 ? -28.830 -9.842 45.739 1.00 53.12 648 LYS A N 1
ATOM 4957 C CA . LYS A 1 648 ? -29.397 -11.181 45.960 1.00 53.12 648 LYS A CA 1
ATOM 4958 C C . LYS A 1 648 ? -30.302 -11.672 44.823 1.00 53.12 648 LYS A C 1
ATOM 4960 O O . LYS A 1 648 ? -30.702 -12.834 44.835 1.00 53.12 648 LYS A O 1
ATOM 4965 N N . ASP A 1 649 ? -30.581 -10.828 43.837 1.00 68.31 649 ASP A N 1
ATOM 4966 C CA . ASP A 1 649 ? -31.540 -11.093 42.764 1.00 68.31 649 ASP A CA 1
ATOM 4967 C C . ASP A 1 649 ? -30.972 -12.016 41.673 1.00 68.31 649 ASP A C 1
ATOM 4969 O O . ASP A 1 649 ? -31.685 -12.438 40.764 1.00 68.31 649 ASP A O 1
ATOM 4973 N N . GLY A 1 650 ? -29.675 -12.345 41.737 1.00 66.56 650 GLY A N 1
ATOM 4974 C CA . GLY A 1 650 ? -29.037 -13.280 40.806 1.00 66.56 650 GLY A CA 1
ATOM 4975 C C . GLY A 1 650 ? -28.942 -12.762 39.366 1.00 66.56 650 GLY A C 1
ATOM 4976 O O . GLY A 1 650 ? -28.572 -13.519 38.462 1.00 66.56 650 GLY A O 1
ATOM 4977 N N . VAL A 1 651 ? -29.250 -11.481 39.131 1.00 67.56 651 VAL A N 1
ATOM 4978 C CA . VAL A 1 651 ? -29.142 -10.863 37.811 1.00 67.56 651 VAL A CA 1
ATOM 4979 C C . VAL A 1 651 ? -27.670 -10.646 37.485 1.00 67.56 651 VAL A C 1
ATOM 4981 O O . VAL A 1 651 ? -26.913 -9.957 38.163 1.00 67.56 651 VAL A O 1
ATOM 4984 N N . CYS A 1 652 ? -27.253 -11.322 36.428 1.00 69.62 652 CYS A N 1
ATOM 4985 C CA . CYS A 1 652 ? -25.880 -11.407 35.984 1.00 69.62 652 CYS A CA 1
ATOM 4986 C C . CYS A 1 652 ? -25.674 -10.453 34.808 1.00 69.62 652 CYS A C 1
ATOM 4988 O O . CYS A 1 652 ? -26.277 -10.661 33.754 1.00 69.62 652 CYS A O 1
ATOM 4990 N N . HIS A 1 653 ? -24.792 -9.463 34.944 1.00 80.50 653 HIS A N 1
ATOM 4991 C CA . HIS A 1 653 ? -24.459 -8.550 33.848 1.00 80.50 653 HIS A CA 1
ATOM 4992 C C . HIS A 1 653 ? -23.136 -8.951 33.184 1.00 80.50 653 HIS A C 1
ATOM 4994 O O . HIS A 1 653 ? -22.265 -9.572 33.802 1.00 80.50 653 HIS A O 1
ATOM 5000 N N . ALA A 1 654 ? -22.998 -8.646 31.895 1.00 87.19 654 ALA A N 1
ATOM 5001 C CA . ALA A 1 654 ? -21.714 -8.681 31.207 1.00 87.19 654 ALA A CA 1
ATOM 5002 C C . ALA A 1 654 ? -21.111 -7.274 31.245 1.00 87.19 654 ALA A C 1
ATOM 5004 O O . ALA A 1 654 ? -21.835 -6.298 31.055 1.00 87.19 654 ALA A O 1
ATOM 5005 N N . GLY A 1 655 ? -19.812 -7.179 31.505 1.00 89.81 655 GLY A N 1
ATOM 5006 C CA . GLY A 1 655 ? -19.122 -5.897 31.592 1.00 89.81 655 GLY A CA 1
ATOM 5007 C C . GLY A 1 655 ? -17.618 -6.058 31.757 1.00 89.81 655 GLY A C 1
ATOM 5008 O O . GLY A 1 655 ? -17.068 -7.160 31.620 1.00 89.81 655 GLY A O 1
ATOM 5009 N N . THR A 1 656 ? -16.960 -4.945 32.060 1.00 92.62 656 THR A N 1
ATOM 5010 C CA . THR A 1 656 ? -15.507 -4.844 32.191 1.00 92.62 656 THR A CA 1
ATOM 5011 C C . THR A 1 656 ? -15.028 -4.715 33.628 1.00 92.62 656 THR A C 1
ATOM 5013 O O . THR A 1 656 ? -15.664 -4.052 34.426 1.00 92.62 656 THR A O 1
ATOM 5016 N N . HIS A 1 657 ? -13.913 -5.350 33.990 1.00 92.12 657 HIS A N 1
ATOM 5017 C CA . HIS A 1 657 ? -13.395 -5.328 35.362 1.00 92.12 657 HIS A CA 1
ATOM 5018 C C . HIS A 1 657 ? -11.859 -5.237 35.396 1.00 92.12 657 HIS A C 1
ATOM 5020 O O . HIS A 1 657 ? -11.197 -5.572 34.413 1.00 92.12 657 HIS A O 1
ATOM 5026 N N . CYS A 1 658 ? -11.278 -4.813 36.528 1.00 90.94 658 CYS A N 1
ATOM 5027 C CA . CYS A 1 658 ? -9.821 -4.653 36.709 1.00 90.94 658 CYS A CA 1
ATOM 5028 C C . CYS A 1 658 ? -9.066 -5.964 36.964 1.00 90.94 658 CYS A C 1
ATOM 5030 O O . CYS A 1 658 ? -7.841 -6.030 36.865 1.00 90.94 658 CYS A O 1
ATOM 5032 N N . LYS A 1 659 ? -9.799 -7.013 37.332 1.00 90.81 659 LYS A N 1
ATOM 5033 C CA . LYS A 1 659 ? -9.280 -8.355 37.609 1.00 90.81 659 LYS A CA 1
ATOM 5034 C C . LYS A 1 659 ? -9.923 -9.348 36.665 1.00 90.81 659 LYS A C 1
ATOM 5036 O O . LYS A 1 659 ? -11.101 -9.206 36.341 1.00 90.81 659 LYS A O 1
ATOM 5041 N N . ASN A 1 660 ? -9.159 -10.379 36.317 1.00 88.75 660 ASN A N 1
ATOM 5042 C CA . ASN A 1 660 ? -9.653 -11.507 35.547 1.00 88.75 660 ASN A CA 1
ATOM 5043 C C . ASN A 1 660 ? -10.909 -12.089 36.209 1.00 88.75 660 ASN A C 1
ATOM 5045 O O . ASN A 1 660 ? -10.891 -12.464 37.385 1.00 88.75 660 ASN A O 1
ATOM 5049 N N . LEU A 1 661 ? -12.003 -12.121 35.454 1.00 82.88 661 LEU A N 1
ATOM 5050 C CA . LEU A 1 661 ? -13.285 -12.599 35.943 1.00 82.88 661 LEU A CA 1
ATOM 5051 C C . LEU A 1 661 ? -13.287 -14.134 35.925 1.00 82.88 661 LEU A C 1
ATOM 5053 O O . LEU A 1 661 ? -12.798 -14.747 34.970 1.00 82.88 661 LEU A O 1
ATOM 5057 N N . PRO A 1 662 ? -13.806 -14.788 36.978 1.00 75.31 662 PRO A N 1
ATOM 5058 C CA . PRO A 1 662 ? -13.777 -16.238 37.067 1.00 75.31 662 PRO A CA 1
ATOM 5059 C C . PRO A 1 662 ? -14.490 -16.859 35.864 1.00 75.31 662 PRO A C 1
ATOM 5061 O O . PRO A 1 662 ? -15.604 -16.469 35.503 1.00 75.31 662 PRO A O 1
ATOM 5064 N N . LYS A 1 663 ? -13.864 -17.875 35.256 1.00 70.25 663 LYS A N 1
ATOM 5065 C CA . LYS A 1 663 ? -14.550 -18.699 34.257 1.00 70.25 663 LYS A CA 1
ATOM 5066 C C . LYS A 1 663 ? -15.799 -19.274 34.910 1.00 70.25 663 LYS A C 1
ATOM 5068 O O . LYS A 1 663 ? -15.724 -19.886 35.977 1.00 70.25 663 LYS A O 1
ATOM 5073 N N . ARG A 1 664 ? -16.946 -19.067 34.269 1.00 64.38 664 ARG A N 1
ATOM 5074 C CA . ARG A 1 664 ? -18.238 -19.552 34.749 1.00 64.38 664 ARG A CA 1
ATOM 5075 C C . ARG A 1 664 ? -18.154 -21.065 34.986 1.00 64.38 664 ARG A C 1
ATOM 5077 O O . ARG A 1 664 ? -18.032 -21.827 34.033 1.00 64.38 664 ARG A O 1
ATOM 5084 N N . LYS A 1 665 ? -18.195 -21.487 36.256 1.00 62.69 665 LYS A N 1
ATOM 5085 C CA . LYS A 1 665 ? -18.070 -22.904 36.649 1.00 62.69 665 LYS A CA 1
ATOM 5086 C C . LYS A 1 665 ? -19.328 -23.733 36.351 1.00 62.69 665 LYS A C 1
ATOM 5088 O O . LYS A 1 665 ? -19.226 -24.947 36.265 1.00 62.69 665 LYS A O 1
ATOM 5093 N N . ASN A 1 666 ? -20.481 -23.095 36.118 1.00 53.44 666 ASN A N 1
ATOM 5094 C CA . ASN A 1 666 ? -21.753 -23.782 35.882 1.00 53.44 666 ASN A CA 1
ATOM 5095 C C . ASN A 1 666 ? -22.291 -23.546 34.463 1.00 53.44 666 ASN A C 1
ATOM 5097 O O . ASN A 1 666 ? -22.603 -22.415 34.085 1.00 53.44 666 ASN A O 1
ATOM 5101 N N . LYS A 1 667 ? -22.457 -24.639 33.702 1.00 55.47 667 LYS A N 1
ATOM 5102 C CA . LYS A 1 667 ? -23.136 -24.681 32.389 1.00 55.47 667 LYS A CA 1
ATOM 5103 C C . LYS A 1 667 ? -24.641 -24.372 32.468 1.00 55.47 667 LYS A C 1
ATOM 5105 O O . LYS A 1 667 ? -25.256 -24.113 31.440 1.00 55.47 667 LYS A O 1
ATOM 5110 N N . ASN A 1 668 ? -25.229 -24.349 33.663 1.00 44.88 668 ASN A N 1
ATOM 5111 C CA . ASN A 1 668 ? -26.678 -24.332 33.842 1.00 44.88 668 ASN A CA 1
ATOM 5112 C C . ASN A 1 668 ? -27.137 -22.947 34.344 1.00 44.88 668 ASN A C 1
ATOM 5114 O O . ASN A 1 668 ? -26.574 -22.434 35.306 1.00 44.88 668 ASN A O 1
ATOM 5118 N N . ARG A 1 669 ? -28.165 -22.369 33.702 1.00 46.47 669 ARG A N 1
ATOM 5119 C CA . ARG A 1 669 ? -28.876 -21.096 34.003 1.00 46.47 669 ARG A CA 1
ATOM 5120 C C . ARG A 1 669 ? -28.236 -19.787 33.539 1.00 46.47 669 ARG A C 1
ATOM 5122 O O . ARG A 1 669 ? -27.581 -19.083 34.299 1.00 46.47 669 ARG A O 1
ATOM 5129 N N . THR A 1 670 ? -28.448 -19.424 32.274 1.00 47.06 670 THR A N 1
ATOM 5130 C CA . THR A 1 670 ? -28.462 -18.009 31.847 1.00 47.06 670 THR A CA 1
ATOM 5131 C C . THR A 1 670 ? -29.812 -17.388 32.199 1.00 47.06 670 THR A C 1
ATOM 5133 O O . THR A 1 670 ? -30.846 -17.930 31.803 1.00 47.06 670 THR A O 1
ATOM 5136 N N . ALA A 1 671 ? -29.790 -16.253 32.901 1.00 42.28 671 ALA A N 1
ATOM 5137 C CA . ALA A 1 671 ? -30.952 -15.391 33.102 1.00 42.28 671 ALA A CA 1
ATOM 5138 C C . ALA A 1 671 ? -31.497 -14.959 31.728 1.00 42.28 671 ALA A C 1
ATOM 5140 O O . ALA A 1 671 ? -30.748 -14.442 30.900 1.00 42.28 671 ALA A O 1
ATOM 5141 N N . GLY A 1 672 ? -32.765 -15.262 31.450 1.00 44.19 672 GLY A N 1
ATOM 5142 C CA . GLY A 1 672 ? -33.417 -14.994 30.160 1.00 44.19 672 GLY A CA 1
ATOM 5143 C C . GLY A 1 672 ? -34.011 -16.225 29.471 1.00 44.19 672 GLY A C 1
ATOM 5144 O O . GLY A 1 672 ? -34.722 -16.080 28.482 1.00 44.19 672 GLY A O 1
ATOM 5145 N N . THR A 1 673 ? -33.776 -17.429 29.997 1.00 39.34 673 THR A N 1
ATOM 5146 C CA . THR A 1 673 ? -34.630 -18.584 29.676 1.00 39.34 673 THR A CA 1
ATOM 5147 C C . THR A 1 673 ? -35.760 -18.558 30.698 1.00 39.34 673 THR A C 1
ATOM 5149 O O . THR A 1 673 ? -35.570 -19.004 31.822 1.00 39.34 673 THR A O 1
ATOM 5152 N N . SER A 1 674 ? -36.870 -17.904 30.343 1.00 38.69 674 SER A N 1
ATOM 5153 C CA . SER A 1 674 ? -38.128 -17.970 31.097 1.00 38.69 674 SER A CA 1
ATOM 5154 C C . SER A 1 674 ? -38.474 -19.440 31.363 1.00 38.69 674 SER A C 1
ATOM 5156 O O . SER A 1 674 ? -38.207 -20.278 30.501 1.00 38.69 674 SER A O 1
ATOM 5158 N N . ASP A 1 675 ? -39.003 -19.731 32.554 1.00 38.75 675 ASP A N 1
ATOM 5159 C CA . ASP A 1 675 ? -39.196 -21.045 33.191 1.00 38.75 675 ASP A CA 1
ATOM 5160 C C . ASP A 1 675 ? -40.132 -22.035 32.463 1.00 38.75 675 ASP A C 1
ATOM 5162 O O . ASP A 1 675 ? -40.873 -22.784 33.097 1.00 38.75 675 ASP A O 1
ATOM 5166 N N . GLN A 1 676 ? -40.110 -22.100 31.132 1.00 40.28 676 GLN A N 1
ATOM 5167 C CA . GLN A 1 676 ? -40.703 -23.229 30.433 1.00 40.28 676 GLN A CA 1
ATOM 5168 C C . GLN A 1 676 ? -39.741 -24.425 30.464 1.00 40.28 676 GLN A C 1
ATOM 5170 O O . GLN A 1 676 ? -38.618 -24.328 29.954 1.00 40.28 676 GLN A O 1
ATOM 5175 N N . PRO A 1 677 ? -40.152 -25.561 31.059 1.00 33.09 677 PRO A N 1
ATOM 5176 C CA . PRO A 1 677 ? -39.354 -26.774 31.048 1.00 33.09 677 PRO A CA 1
ATOM 5177 C C . PRO A 1 677 ? -39.224 -27.258 29.601 1.00 33.09 677 PRO A C 1
ATOM 5179 O O . PRO A 1 677 ? -40.201 -27.652 28.970 1.00 33.09 677 PRO A O 1
ATOM 5182 N N . MET A 1 678 ? -38.005 -27.206 29.062 1.00 40.03 678 MET A N 1
ATOM 5183 C CA . MET A 1 678 ? -37.685 -27.882 27.806 1.00 40.03 678 MET A CA 1
ATOM 5184 C C . MET A 1 678 ? -37.864 -29.396 28.006 1.00 40.03 678 MET A C 1
ATOM 5186 O O . MET A 1 678 ? -37.439 -29.916 29.044 1.00 40.03 678 MET A O 1
ATOM 5190 N N . PRO A 1 679 ? -38.475 -30.110 27.043 1.00 37.56 679 PRO A N 1
ATOM 5191 C CA . PRO A 1 679 ? -38.628 -31.556 27.121 1.00 37.56 679 PRO A CA 1
ATOM 5192 C C . PRO A 1 679 ? -37.251 -32.243 27.169 1.00 37.56 679 PRO A C 1
ATOM 5194 O O . PRO A 1 679 ? -36.268 -31.693 26.660 1.00 37.56 679 PRO A O 1
ATOM 5197 N N . PRO A 1 680 ? -37.154 -33.424 27.806 1.00 36.22 680 PRO A N 1
ATOM 5198 C CA . PRO A 1 680 ? -35.885 -34.102 28.034 1.00 36.22 680 PRO A CA 1
ATOM 5199 C C . PRO A 1 680 ? -35.206 -34.450 26.705 1.00 36.22 680 PRO A C 1
ATOM 5201 O O . PRO A 1 680 ? -35.681 -35.285 25.941 1.00 36.22 680 PRO A O 1
ATOM 5204 N N . ALA A 1 681 ? -34.078 -33.789 26.449 1.00 38.47 681 ALA A N 1
ATOM 5205 C CA . ALA A 1 681 ? -33.178 -34.085 25.346 1.00 38.47 681 ALA A CA 1
ATOM 5206 C C . ALA A 1 681 ? -32.309 -35.297 25.711 1.00 38.47 681 ALA A C 1
ATOM 5208 O O . ALA A 1 681 ? -31.189 -35.152 26.201 1.00 38.47 681 ALA A O 1
ATOM 5209 N N . ASN A 1 682 ? -32.847 -36.491 25.485 1.00 40.56 682 ASN A N 1
ATOM 5210 C CA . ASN A 1 682 ? -32.031 -37.677 25.263 1.00 40.56 682 ASN A CA 1
ATOM 5211 C C . ASN A 1 682 ? -31.725 -37.723 23.757 1.00 40.56 682 ASN A C 1
ATOM 5213 O O . ASN A 1 682 ? -32.625 -37.481 22.963 1.00 40.56 682 ASN A O 1
ATOM 5217 N N . GLU A 1 683 ? -30.473 -38.017 23.394 1.00 41.28 683 GLU A N 1
ATOM 5218 C CA . GLU A 1 683 ? -29.925 -38.074 22.021 1.00 41.28 683 GLU A CA 1
ATOM 5219 C C . GLU A 1 683 ? -29.541 -36.731 21.371 1.00 41.28 683 GLU A C 1
ATOM 5221 O O . GLU A 1 683 ? -30.251 -36.193 20.532 1.00 41.28 683 GLU A O 1
ATOM 5226 N N . ALA A 1 684 ? -28.364 -36.205 21.734 1.00 35.03 684 ALA A N 1
ATOM 5227 C CA . ALA A 1 684 ? -27.409 -35.561 20.812 1.00 35.03 684 ALA A CA 1
ATOM 5228 C C . ALA A 1 684 ? -26.251 -34.963 21.624 1.00 35.03 684 ALA A C 1
ATOM 5230 O O . ALA A 1 684 ? -26.231 -33.772 21.943 1.00 35.03 684 ALA A O 1
ATOM 5231 N N . LEU A 1 685 ? -25.281 -35.795 22.005 1.00 33.56 685 LEU A N 1
ATOM 5232 C CA . LEU A 1 685 ? -24.072 -35.317 22.669 1.00 33.56 685 LEU A CA 1
ATOM 5233 C C . LEU A 1 685 ? -22.878 -36.153 22.218 1.00 33.56 685 LEU A C 1
ATOM 5235 O O . LEU A 1 685 ? -22.488 -37.100 22.886 1.00 33.56 685 LEU A O 1
ATOM 5239 N N . GLU A 1 686 ? -22.281 -35.766 21.090 1.00 32.41 686 GLU A N 1
ATOM 5240 C CA . GLU A 1 686 ? -20.909 -36.155 20.788 1.00 32.41 686 GLU A CA 1
ATOM 5241 C C . GLU A 1 686 ? -20.129 -35.015 20.111 1.00 32.41 686 GLU A C 1
ATOM 5243 O O . GLU A 1 686 ? -20.527 -34.458 19.091 1.00 32.41 686 GLU A O 1
ATOM 5248 N N . SER A 1 687 ? -18.987 -34.692 20.725 1.00 31.64 687 SER A N 1
ATOM 5249 C CA . SER A 1 687 ? -17.865 -33.874 20.239 1.00 31.64 687 SER A CA 1
ATOM 5250 C C . SER A 1 687 ? -18.059 -32.353 20.045 1.00 31.64 687 SER A C 1
ATOM 5252 O O . SER A 1 687 ? -18.392 -31.842 18.982 1.00 31.64 687 SER A O 1
ATOM 5254 N N . VAL A 1 688 ? -17.687 -31.579 21.074 1.00 32.88 688 VAL A N 1
ATOM 5255 C CA . VAL A 1 688 ? -17.142 -30.221 20.889 1.00 32.88 688 VAL A CA 1
ATOM 5256 C C . VAL A 1 688 ? -15.790 -30.180 21.589 1.00 32.88 688 VAL A C 1
ATOM 5258 O O . VAL A 1 688 ? -15.697 -29.941 22.793 1.00 32.88 688 VAL A O 1
ATOM 5261 N N . GLU A 1 689 ? -14.748 -30.475 20.820 1.00 33.22 689 GLU A N 1
ATOM 5262 C CA . GLU A 1 689 ? -13.353 -30.367 21.231 1.00 33.22 689 GLU A CA 1
ATOM 5263 C C . GLU A 1 689 ? -12.893 -28.905 21.112 1.00 33.22 689 GLU A C 1
ATOM 5265 O O . GLU A 1 689 ? -13.178 -28.205 20.137 1.00 33.22 689 GLU A O 1
ATOM 5270 N N . THR A 1 690 ? -12.200 -28.412 22.134 1.00 34.78 690 THR A N 1
ATOM 5271 C CA . THR A 1 690 ? -11.591 -27.080 22.153 1.00 34.78 690 THR A CA 1
ATOM 5272 C C . THR A 1 690 ? -10.414 -27.026 21.182 1.00 34.78 690 THR A C 1
ATOM 5274 O O . THR A 1 690 ? -9.380 -27.638 21.430 1.00 34.78 690 THR A O 1
ATOM 5277 N N . VAL A 1 691 ? -10.565 -26.275 20.090 1.00 34.59 691 VAL A N 1
ATOM 5278 C CA . VAL A 1 691 ? -9.546 -26.132 19.042 1.00 34.59 691 VAL A CA 1
ATOM 5279 C C . VAL A 1 691 ? -8.514 -25.067 19.424 1.00 34.59 691 VAL A C 1
ATOM 5281 O O . VAL A 1 691 ? -8.838 -23.886 19.566 1.00 34.59 691 VAL A O 1
ATOM 5284 N N . ASP A 1 692 ? -7.257 -25.493 19.559 1.00 43.75 692 ASP A N 1
ATOM 5285 C CA . ASP A 1 692 ? -6.078 -24.628 19.599 1.00 43.75 692 ASP A CA 1
ATOM 5286 C C . ASP A 1 692 ? -5.764 -24.122 18.180 1.00 43.75 692 ASP A C 1
ATOM 5288 O O . ASP A 1 692 ? -5.445 -24.889 17.271 1.00 43.75 692 ASP A O 1
ATOM 5292 N N . SER A 1 693 ? -5.836 -22.807 17.988 1.00 37.56 693 SER A N 1
ATOM 5293 C CA . SER A 1 693 ? -5.564 -22.105 16.724 1.00 37.56 693 SER A CA 1
ATOM 5294 C C . SER A 1 693 ? -4.182 -22.395 16.110 1.00 37.56 693 SER A C 1
ATOM 5296 O O . SER A 1 693 ? -3.986 -22.142 14.921 1.00 37.56 693 SER A O 1
ATOM 5298 N N . ARG A 1 694 ? -3.213 -22.920 16.876 1.00 39.62 694 ARG A N 1
ATOM 5299 C CA . ARG A 1 694 ? -1.920 -23.376 16.329 1.00 39.62 694 ARG A CA 1
ATOM 5300 C C . ARG A 1 694 ? -2.007 -24.734 15.623 1.00 39.62 694 ARG A C 1
ATOM 5302 O O . ARG A 1 694 ? -1.241 -24.966 14.690 1.00 39.62 694 ARG A O 1
ATOM 5309 N N . ALA A 1 695 ? -2.943 -25.593 16.025 1.00 42.25 695 ALA A N 1
ATOM 5310 C CA . ALA A 1 695 ? -3.123 -26.929 15.462 1.00 42.25 695 ALA A CA 1
ATOM 5311 C C . ALA A 1 695 ? -3.855 -26.908 14.109 1.00 42.25 695 ALA A C 1
ATOM 5313 O O . ALA A 1 695 ? -3.560 -27.734 13.248 1.00 42.25 695 ALA A O 1
ATOM 5314 N N . GLU A 1 696 ? -4.740 -25.932 13.860 1.00 45.91 696 GLU A N 1
ATOM 5315 C CA . GLU A 1 696 ? -5.423 -25.818 12.561 1.00 45.91 696 GLU A CA 1
ATOM 5316 C C . GLU A 1 696 ? -4.455 -25.556 11.403 1.00 45.91 696 GLU A C 1
ATOM 5318 O O . GLU A 1 696 ? -4.626 -26.129 10.334 1.00 45.91 696 GLU A O 1
ATOM 5323 N N . MET A 1 697 ? -3.400 -24.760 11.595 1.00 40.19 697 MET A N 1
ATOM 5324 C CA . MET A 1 697 ? -2.455 -24.466 10.509 1.00 40.19 697 MET A CA 1
ATOM 5325 C C . MET A 1 697 ? -1.653 -25.709 10.079 1.00 40.19 697 MET A C 1
ATOM 5327 O O . MET A 1 697 ? -1.303 -25.839 8.909 1.00 40.19 697 MET A O 1
ATOM 5331 N N . VAL A 1 698 ? -1.416 -26.646 11.006 1.00 50.28 698 VAL A N 1
ATOM 5332 C CA . VAL A 1 698 ? -0.802 -27.953 10.716 1.00 50.28 698 VAL A CA 1
ATOM 5333 C C . VAL A 1 698 ? -1.834 -28.918 10.121 1.00 50.28 698 VAL A C 1
ATOM 5335 O O . VAL A 1 698 ? -1.521 -29.648 9.185 1.00 50.28 698 VAL A O 1
ATOM 5338 N N . ARG A 1 699 ? -3.092 -28.871 10.582 1.00 44.16 699 ARG A N 1
ATOM 5339 C CA . ARG A 1 699 ? -4.187 -29.698 10.049 1.00 44.16 699 ARG A CA 1
ATOM 5340 C C . ARG A 1 699 ? -4.532 -29.345 8.599 1.00 44.16 699 ARG A C 1
ATOM 5342 O O . ARG A 1 699 ? -4.698 -30.243 7.786 1.00 44.16 699 ARG A O 1
ATOM 5349 N N . TRP A 1 700 ? -4.547 -28.061 8.241 1.00 40.03 700 TRP A N 1
ATOM 5350 C CA . TRP A 1 700 ? -4.766 -27.606 6.861 1.00 40.03 700 TRP A CA 1
ATOM 5351 C C . TRP A 1 700 ? -3.589 -27.916 5.923 1.00 40.03 700 TRP A C 1
ATOM 5353 O O . TRP A 1 700 ? -3.795 -28.044 4.718 1.00 40.03 700 TRP A O 1
ATOM 5363 N N . ALA A 1 701 ? -2.373 -28.081 6.456 1.00 38.50 701 ALA A N 1
ATOM 5364 C CA . ALA A 1 701 ? -1.236 -28.585 5.688 1.00 38.50 701 ALA A CA 1
ATOM 5365 C C . ALA A 1 701 ? -1.310 -30.110 5.472 1.00 38.50 701 ALA A C 1
ATOM 5367 O O . ALA A 1 701 ? -0.891 -30.582 4.423 1.00 38.50 701 ALA A O 1
ATOM 5368 N N . ALA A 1 702 ? -1.887 -30.862 6.419 1.00 37.12 702 ALA A N 1
ATOM 5369 C CA . ALA A 1 702 ? -2.004 -32.323 6.358 1.00 37.12 702 ALA A CA 1
ATOM 5370 C C . ALA A 1 702 ? -3.227 -32.834 5.565 1.00 37.12 702 ALA A C 1
ATOM 5372 O O . ALA A 1 702 ? -3.164 -33.901 4.967 1.00 37.12 702 ALA A O 1
ATOM 5373 N N . VAL A 1 703 ? -4.328 -32.073 5.495 1.00 38.50 703 VAL A N 1
ATOM 5374 C CA . VAL A 1 703 ? -5.548 -32.465 4.746 1.00 38.50 703 VAL A CA 1
ATOM 5375 C C . VAL A 1 703 ? -5.362 -32.383 3.218 1.00 38.50 703 VAL A C 1
ATOM 5377 O O . VAL A 1 703 ? -6.195 -32.864 2.461 1.00 38.50 703 VAL A O 1
ATOM 5380 N N . ARG A 1 704 ? -4.237 -31.846 2.726 1.00 42.91 704 ARG A N 1
ATOM 5381 C CA . ARG A 1 704 ? -3.933 -31.832 1.285 1.00 42.91 704 ARG A CA 1
ATOM 5382 C C . ARG A 1 704 ? -3.352 -33.139 0.738 1.00 42.91 704 ARG A C 1
ATOM 5384 O O . ARG A 1 704 ? -3.358 -33.303 -0.475 1.00 42.91 704 ARG A O 1
ATOM 5391 N N . ASP A 1 705 ? -2.895 -34.041 1.606 1.00 37.97 705 ASP A N 1
ATOM 5392 C CA . ASP A 1 705 ? -2.253 -35.302 1.205 1.00 37.97 705 ASP A CA 1
ATOM 5393 C C . ASP A 1 705 ? -3.172 -36.536 1.328 1.00 37.97 705 ASP A C 1
ATOM 5395 O O . ASP A 1 705 ? -2.765 -37.625 0.931 1.00 37.97 705 ASP A O 1
ATOM 5399 N N . ALA A 1 706 ? -4.402 -36.400 1.847 1.00 35.50 706 ALA A N 1
ATOM 5400 C CA . ALA A 1 706 ? -5.264 -37.552 2.154 1.00 35.50 706 ALA A CA 1
ATOM 5401 C C . ALA A 1 706 ? -6.457 -37.774 1.199 1.00 35.50 706 ALA A C 1
ATOM 5403 O O . ALA A 1 706 ? -6.892 -38.911 1.060 1.00 35.50 706 ALA A O 1
ATOM 5404 N N . ASP A 1 707 ? -6.945 -36.752 0.486 1.00 33.75 707 ASP A N 1
ATOM 5405 C CA . ASP A 1 707 ? -8.222 -36.843 -0.253 1.00 33.75 707 ASP A CA 1
ATOM 5406 C C . ASP A 1 707 ? -8.050 -36.856 -1.784 1.00 33.75 707 ASP A C 1
ATOM 5408 O O . ASP A 1 707 ? -8.724 -36.128 -2.514 1.00 33.75 707 ASP A O 1
ATOM 5412 N N . ALA A 1 708 ? -7.130 -37.678 -2.294 1.00 35.62 708 ALA A N 1
ATOM 5413 C CA . ALA A 1 708 ? -6.926 -37.851 -3.736 1.00 35.62 708 ALA A CA 1
ATOM 5414 C C . ALA A 1 708 ? -6.929 -39.322 -4.172 1.00 35.62 708 ALA A C 1
ATOM 5416 O O . ALA A 1 708 ? -6.061 -39.727 -4.940 1.00 35.62 708 ALA A O 1
ATOM 5417 N N . VAL A 1 709 ? -7.886 -40.128 -3.703 1.00 41.69 709 VAL A N 1
ATOM 5418 C CA . VAL A 1 709 ? -8.209 -41.434 -4.301 1.00 41.69 709 VAL A CA 1
ATOM 5419 C C . VAL A 1 709 ? -9.721 -41.693 -4.150 1.00 41.69 709 VAL A C 1
ATOM 5421 O O . VAL A 1 709 ? -10.262 -41.540 -3.063 1.00 41.69 709 VAL A O 1
ATOM 5424 N N . ASP A 1 710 ? -10.355 -42.079 -5.264 1.00 36.69 710 ASP A N 1
ATOM 5425 C CA . ASP A 1 710 ? -11.717 -42.624 -5.455 1.00 36.69 710 ASP A CA 1
ATOM 5426 C C . ASP A 1 710 ? -12.912 -41.703 -5.834 1.00 36.69 710 ASP A C 1
ATOM 5428 O O . ASP A 1 710 ? -13.634 -41.154 -5.011 1.00 36.69 710 ASP A O 1
ATOM 5432 N N . ALA A 1 711 ? -13.149 -41.692 -7.160 1.00 33.78 711 ALA A N 1
ATOM 5433 C CA . ALA A 1 711 ? -14.398 -41.993 -7.890 1.00 33.78 711 ALA A CA 1
ATOM 5434 C C . ALA A 1 711 ? -15.612 -41.029 -7.897 1.00 33.78 711 ALA A C 1
ATOM 5436 O O . ALA A 1 711 ? -16.294 -40.894 -6.894 1.00 33.78 711 ALA A O 1
ATOM 5437 N N . VAL A 1 712 ? -15.995 -40.558 -9.108 1.00 31.42 712 VAL A N 1
ATOM 5438 C CA . VAL A 1 712 ? -17.335 -40.715 -9.756 1.00 31.42 712 VAL A CA 1
ATOM 5439 C C . VAL A 1 712 ? -17.182 -40.596 -11.297 1.00 31.42 712 VAL A C 1
ATOM 5441 O O . VAL A 1 712 ? -16.450 -39.717 -11.754 1.00 31.42 712 VAL A O 1
ATOM 5444 N N . PRO A 1 713 ? -17.854 -41.439 -12.118 1.00 42.38 713 PRO A N 1
ATOM 5445 C CA . PRO A 1 713 ? -17.787 -41.398 -13.580 1.00 42.38 713 PRO A CA 1
ATOM 5446 C C . PRO A 1 713 ? -18.901 -40.554 -14.232 1.00 42.38 713 PRO A C 1
ATOM 5448 O O . PRO A 1 713 ? -20.036 -40.536 -13.767 1.00 42.38 713 PRO A O 1
ATOM 5451 N N . GLY A 1 714 ? -18.580 -39.977 -15.395 1.00 34.78 714 GLY A N 1
ATOM 5452 C CA . GLY A 1 714 ? -19.537 -39.716 -16.477 1.00 34.78 714 GLY A CA 1
ATOM 5453 C C . GLY A 1 714 ? -20.226 -38.349 -16.494 1.00 34.78 714 GLY A C 1
ATOM 5454 O O . GLY A 1 714 ? -21.273 -38.177 -15.884 1.00 34.78 714 GLY A O 1
ATOM 5455 N N . ALA A 1 715 ? -19.702 -37.425 -17.305 1.00 30.05 715 ALA A N 1
ATOM 5456 C CA . ALA A 1 715 ? -20.494 -36.535 -18.161 1.00 30.05 715 ALA A CA 1
ATOM 5457 C C . ALA A 1 715 ? -19.559 -35.788 -19.124 1.00 30.05 715 ALA A C 1
ATOM 5459 O O . ALA A 1 715 ? -18.634 -35.092 -18.705 1.00 30.05 715 ALA A O 1
ATOM 5460 N N . ASP A 1 716 ? -19.811 -35.973 -20.415 1.00 39.94 716 ASP A N 1
ATOM 5461 C CA . ASP A 1 716 ? -19.100 -35.355 -21.525 1.00 39.94 716 ASP A CA 1
ATOM 5462 C C . ASP A 1 716 ? -19.302 -33.833 -21.612 1.00 39.94 716 ASP A C 1
ATOM 5464 O O . ASP A 1 716 ? -20.331 -33.287 -21.216 1.00 39.94 716 ASP A O 1
ATOM 5468 N N . ALA A 1 717 ? -18.322 -33.211 -22.277 1.00 35.28 717 ALA A N 1
ATOM 5469 C CA . ALA A 1 717 ? -18.267 -31.851 -22.818 1.00 35.28 717 ALA A CA 1
ATOM 5470 C C . ALA A 1 717 ? -17.756 -30.730 -21.887 1.00 35.28 717 ALA A C 1
ATOM 5472 O O . ALA A 1 717 ? -18.492 -30.126 -21.113 1.00 35.28 717 ALA A O 1
ATOM 5473 N N . GLY A 1 718 ? -16.484 -30.351 -22.103 1.00 36.72 718 GLY A N 1
ATOM 5474 C CA . GLY A 1 718 ? -15.977 -29.011 -21.774 1.00 36.72 718 GLY A CA 1
ATOM 5475 C C . GLY A 1 718 ? -14.668 -28.943 -20.983 1.00 36.72 718 GLY A C 1
ATOM 5476 O O . GLY A 1 718 ? -14.599 -28.207 -20.006 1.00 36.72 718 GLY A O 1
ATOM 5477 N N . GLY A 1 719 ? -13.614 -29.665 -21.381 1.00 31.78 719 GLY A N 1
ATOM 5478 C CA . GLY A 1 719 ? -12.338 -29.674 -20.653 1.00 31.78 719 GLY A CA 1
ATOM 5479 C C . GLY A 1 719 ? -11.110 -29.582 -21.555 1.00 31.78 719 GLY A C 1
ATOM 5480 O O . GLY A 1 719 ? -10.484 -30.595 -21.830 1.00 31.78 719 GLY A O 1
ATOM 5481 N N . LEU A 1 720 ? -10.732 -28.372 -21.987 1.00 34.19 720 LEU A N 1
ATOM 5482 C CA . LEU A 1 720 ? -9.427 -28.133 -22.636 1.00 34.19 720 LEU A CA 1
ATOM 5483 C C . LEU A 1 720 ? -8.536 -27.128 -21.878 1.00 34.19 720 LEU A C 1
ATOM 5485 O O . LEU A 1 720 ? -7.381 -26.944 -22.239 1.00 34.19 720 LEU A O 1
ATOM 5489 N N . PHE A 1 721 ? -9.029 -26.492 -20.808 1.00 34.00 721 PHE A N 1
ATOM 5490 C CA . PHE A 1 721 ? -8.283 -25.432 -20.107 1.00 34.00 721 PHE A CA 1
ATOM 5491 C C . PHE A 1 721 ? -7.684 -25.858 -18.753 1.00 34.00 721 PHE A C 1
ATOM 5493 O O . PHE A 1 721 ? -6.761 -25.214 -18.267 1.00 34.00 721 PHE A O 1
ATOM 5500 N N . VAL A 1 722 ? -8.159 -26.959 -18.154 1.00 36.31 722 VAL A N 1
ATOM 5501 C CA . VAL A 1 722 ? -7.709 -27.419 -16.821 1.00 36.31 722 VAL A CA 1
ATOM 5502 C C . VAL A 1 722 ? -6.531 -28.403 -16.914 1.00 36.31 722 VAL A C 1
ATOM 5504 O O . VAL A 1 722 ? -5.581 -28.299 -16.140 1.00 36.31 722 VAL A O 1
ATOM 5507 N N . ALA A 1 723 ? -6.498 -29.260 -17.940 1.00 35.47 723 ALA A N 1
ATOM 5508 C CA . ALA A 1 723 ? -5.461 -30.288 -18.100 1.00 35.47 723 ALA A CA 1
ATOM 5509 C C . ALA A 1 723 ? -4.044 -29.728 -18.360 1.00 35.47 723 ALA A C 1
ATOM 5511 O O . ALA A 1 723 ? -3.045 -30.355 -18.009 1.00 35.47 723 ALA A O 1
ATOM 5512 N N . GLY A 1 724 ? -3.931 -28.525 -18.938 1.00 37.66 724 GLY A N 1
ATOM 5513 C CA . GLY A 1 724 ? -2.632 -27.896 -19.210 1.00 37.66 724 GLY A CA 1
ATOM 5514 C C . GLY A 1 724 ? -1.914 -27.385 -17.956 1.00 37.66 724 GLY A C 1
ATOM 5515 O O . GLY A 1 724 ? -0.684 -27.360 -17.918 1.00 37.66 724 GLY A O 1
ATOM 5516 N N . VAL A 1 725 ? -2.666 -27.006 -16.917 1.00 35.34 725 VAL A N 1
ATOM 5517 C CA . VAL A 1 725 ? -2.108 -26.458 -15.670 1.00 35.34 725 VAL A CA 1
ATOM 5518 C C . VAL A 1 725 ? -1.678 -27.580 -14.724 1.00 35.34 725 VAL A C 1
ATOM 5520 O O . VAL A 1 725 ? -0.613 -27.484 -14.115 1.00 35.34 725 VAL A O 1
ATOM 5523 N N . GLU A 1 726 ? -2.429 -28.681 -14.659 1.00 34.31 726 GLU A N 1
ATOM 5524 C CA . GLU A 1 726 ? -2.063 -29.837 -13.827 1.00 34.31 726 GLU A CA 1
ATOM 5525 C C . GLU A 1 726 ? -0.787 -30.531 -14.324 1.00 34.31 726 GLU A C 1
ATOM 5527 O O . GLU A 1 726 ? 0.108 -30.814 -13.524 1.00 34.31 726 GLU A O 1
ATOM 5532 N N . HIS A 1 727 ? -0.615 -30.687 -15.642 1.00 34.22 727 HIS A N 1
ATOM 5533 C CA . HIS A 1 727 ? 0.577 -31.330 -16.206 1.00 34.22 727 HIS A CA 1
ATOM 5534 C C . HIS A 1 727 ? 1.875 -30.522 -15.969 1.00 34.22 727 HIS A C 1
ATOM 5536 O O . HIS A 1 727 ? 2.958 -31.093 -15.816 1.00 34.22 727 HIS A O 1
ATOM 5542 N N . ALA A 1 728 ? 1.788 -29.188 -15.883 1.00 34.41 728 ALA A N 1
ATOM 5543 C CA . ALA A 1 728 ? 2.935 -28.325 -15.582 1.00 34.41 728 ALA A CA 1
ATOM 5544 C C . ALA A 1 728 ? 3.319 -28.337 -14.088 1.00 34.41 728 ALA A C 1
ATOM 5546 O O . ALA A 1 728 ? 4.501 -28.235 -13.752 1.00 34.41 728 ALA A O 1
ATOM 5547 N N . VAL A 1 729 ? 2.342 -28.508 -13.191 1.00 37.81 729 VAL A N 1
ATOM 5548 C CA . VAL A 1 729 ? 2.577 -28.593 -11.740 1.00 37.81 729 VAL A CA 1
ATOM 5549 C C . VAL A 1 729 ? 3.159 -29.959 -11.361 1.00 37.81 729 VAL A C 1
ATOM 5551 O O . VAL A 1 729 ? 4.116 -30.024 -10.588 1.00 37.81 729 VAL A O 1
ATOM 5554 N N . GLN A 1 730 ? 2.677 -31.046 -11.968 1.00 34.31 730 GLN A N 1
ATOM 5555 C CA . GLN A 1 730 ? 3.155 -32.401 -11.667 1.00 34.31 730 GLN A CA 1
ATOM 5556 C C . GLN A 1 730 ? 4.603 -32.637 -12.132 1.00 34.31 730 GLN A C 1
ATOM 5558 O O . GLN A 1 730 ? 5.390 -33.255 -11.414 1.00 34.31 730 GLN A O 1
ATOM 5563 N N . LYS A 1 731 ? 4.999 -32.060 -13.277 1.00 36.97 731 LYS A N 1
ATOM 5564 C CA . LYS A 1 731 ? 6.370 -32.175 -13.806 1.00 36.97 731 LYS A CA 1
ATOM 5565 C C . LYS A 1 731 ? 7.410 -31.379 -13.003 1.00 36.97 731 LYS A C 1
ATOM 5567 O O . LYS A 1 731 ? 8.592 -31.702 -13.050 1.00 36.97 731 LYS A O 1
ATOM 5572 N N . HIS A 1 732 ? 6.995 -30.358 -12.248 1.00 36.25 732 HIS A N 1
ATOM 5573 C CA . HIS A 1 732 ? 7.905 -29.594 -11.388 1.00 36.25 732 HIS A CA 1
ATOM 5574 C C . HIS A 1 732 ? 8.053 -30.176 -9.977 1.00 36.25 732 HIS A C 1
ATOM 5576 O O . HIS A 1 732 ? 9.121 -30.032 -9.383 1.00 36.25 732 HIS A O 1
ATOM 5582 N N . VAL A 1 733 ? 7.050 -30.897 -9.466 1.00 38.09 733 VAL A N 1
ATOM 5583 C CA . VAL A 1 733 ? 7.151 -31.591 -8.169 1.00 38.09 733 VAL A CA 1
ATOM 5584 C C . VAL A 1 733 ? 8.084 -32.811 -8.242 1.00 38.09 733 VAL A C 1
ATOM 5586 O O . VAL A 1 733 ? 8.745 -33.121 -7.255 1.00 38.09 733 VAL A O 1
ATOM 5589 N N . SER A 1 734 ? 8.240 -33.450 -9.409 1.00 31.50 734 SER A N 1
ATOM 5590 C CA . SER A 1 734 ? 9.162 -34.588 -9.583 1.00 31.50 734 SER A CA 1
ATOM 5591 C C . SER A 1 734 ? 10.639 -34.208 -9.762 1.00 31.50 734 SER A C 1
ATOM 5593 O O . SER A 1 734 ? 11.475 -35.096 -9.834 1.00 31.50 734 SER A O 1
ATOM 5595 N N . VAL A 1 735 ? 10.963 -32.916 -9.890 1.00 36.12 735 VAL A N 1
ATOM 5596 C CA . VAL A 1 735 ? 12.353 -32.415 -10.000 1.00 36.12 735 VAL A CA 1
ATOM 5597 C C . VAL A 1 735 ? 12.824 -31.783 -8.678 1.00 36.12 735 VAL A C 1
ATOM 5599 O O . VAL A 1 735 ? 14.001 -31.476 -8.515 1.00 36.12 735 VAL A O 1
ATOM 5602 N N . ALA A 1 736 ? 11.908 -31.590 -7.723 1.00 28.62 736 ALA A N 1
ATOM 5603 C CA . ALA A 1 736 ? 12.187 -31.055 -6.388 1.00 28.62 736 ALA A CA 1
ATOM 5604 C C . ALA A 1 736 ? 12.163 -32.124 -5.270 1.00 28.62 736 ALA A C 1
ATOM 5606 O O . ALA A 1 736 ? 12.435 -31.789 -4.117 1.00 28.62 736 ALA A O 1
ATOM 5607 N N . ARG A 1 737 ? 11.850 -33.384 -5.600 1.00 30.56 737 ARG A N 1
ATOM 5608 C CA . ARG A 1 737 ? 12.245 -34.579 -4.833 1.00 30.56 737 ARG A CA 1
ATOM 5609 C C . ARG A 1 737 ? 13.452 -35.195 -5.515 1.00 30.56 737 ARG A C 1
ATOM 5611 O O . ARG A 1 737 ? 14.304 -35.726 -4.773 1.00 30.56 737 ARG A O 1
#

pLDDT: mean 74.91, std 24.24, range [23.94, 98.5]